Protein AF-A0A1I9W0G3-F1 (afdb_monomer)

Structure (mmCIF, N/CA/C/O backbone):
data_AF-A0A1I9W0G3-F1
#
_entry.id   AF-A0A1I9W0G3-F1
#
loop_
_atom_site.group_PDB
_atom_site.id
_atom_site.type_symbol
_atom_site.label_atom_id
_atom_site.label_alt_id
_atom_site.label_comp_id
_atom_site.label_asym_id
_atom_site.label_entity_id
_atom_site.label_seq_id
_atom_site.pdbx_PDB_ins_code
_atom_site.Cartn_x
_atom_site.Cartn_y
_atom_site.Cartn_z
_atom_site.occupancy
_atom_site.B_iso_or_equiv
_atom_site.auth_seq_id
_atom_site.auth_comp_id
_atom_site.auth_asym_id
_atom_site.auth_atom_id
_atom_site.pdbx_PDB_model_num
ATOM 1 N N . MET A 1 1 ? -8.710 -11.119 5.332 1.00 36.44 1 MET A N 1
ATOM 2 C CA . MET A 1 1 ? -8.762 -11.760 6.666 1.00 36.44 1 MET A CA 1
ATOM 3 C C . MET A 1 1 ? -9.769 -12.912 6.647 1.00 36.44 1 MET A C 1
ATOM 5 O O . MET A 1 1 ? -10.948 -12.613 6.526 1.00 36.44 1 MET A O 1
ATOM 9 N N . PRO A 1 2 ? -9.367 -14.198 6.720 1.00 32.50 2 PRO A N 1
ATOM 10 C CA . PRO A 1 2 ? -10.326 -15.320 6.710 1.00 32.50 2 PRO A CA 1
ATOM 11 C C . PRO A 1 2 ? -10.890 -15.705 8.094 1.00 32.50 2 PRO A C 1
ATOM 13 O O . PRO A 1 2 ? -11.962 -16.292 8.181 1.00 32.50 2 PRO A O 1
ATOM 16 N N . TYR A 1 3 ? -10.164 -15.407 9.177 1.00 43.09 3 TYR A N 1
ATOM 17 C CA . TYR A 1 3 ? -10.289 -16.127 10.457 1.00 43.09 3 TYR A CA 1
ATOM 18 C C . TYR A 1 3 ? -11.429 -15.702 11.403 1.00 43.09 3 TYR A C 1
ATOM 20 O O . TYR A 1 3 ? -11.600 -16.334 12.439 1.00 43.09 3 TYR A O 1
ATOM 28 N N . LEU A 1 4 ? -12.223 -14.683 11.060 1.00 47.91 4 LEU A N 1
ATOM 29 C CA . LEU A 1 4 ? -13.384 -14.237 11.856 1.00 47.91 4 LEU A CA 1
ATOM 30 C C . LEU A 1 4 ? -14.735 -14.573 11.200 1.00 47.91 4 LEU A C 1
ATOM 32 O O . LEU A 1 4 ? -15.781 -14.124 11.660 1.00 47.91 4 LEU A O 1
ATOM 36 N N . ASN A 1 5 ? -14.746 -15.355 10.115 1.00 38.03 5 ASN A N 1
ATOM 37 C CA . ASN A 1 5 ? -15.956 -15.582 9.322 1.00 38.03 5 ASN A CA 1
ATOM 38 C C . ASN A 1 5 ? -16.841 -16.726 9.860 1.00 38.03 5 ASN A C 1
ATOM 40 O O . ASN A 1 5 ? -17.211 -17.643 9.129 1.00 38.03 5 ASN A O 1
ATOM 44 N N . VAL A 1 6 ? -17.173 -16.674 11.153 1.00 42.50 6 VAL A N 1
ATOM 45 C CA . VAL A 1 6 ? -18.216 -17.515 11.757 1.00 42.50 6 VAL A CA 1
ATOM 46 C C . VAL A 1 6 ? -19.566 -16.808 11.591 1.00 42.50 6 VAL A C 1
ATOM 48 O O . VAL A 1 6 ? -19.690 -15.592 11.783 1.00 42.50 6 VAL A O 1
ATOM 51 N N . PHE A 1 7 ? -20.590 -17.562 11.192 1.00 38.00 7 PHE A N 1
ATOM 52 C CA . PHE A 1 7 ? -21.934 -17.033 10.963 1.00 38.00 7 PHE A CA 1
ATOM 53 C C . PHE A 1 7 ? -22.544 -16.464 12.257 1.00 38.00 7 PHE A C 1
ATOM 55 O O . PHE A 1 7 ? -22.392 -17.039 13.332 1.00 38.00 7 PHE A O 1
ATOM 62 N N . GLY A 1 8 ? -23.236 -15.326 12.145 1.00 54.38 8 GLY A N 1
ATOM 63 C CA . GLY A 1 8 ? -23.967 -14.682 13.246 1.00 54.38 8 GLY A CA 1
ATOM 64 C C . GLY A 1 8 ? -23.149 -13.790 14.191 1.00 54.38 8 GLY A C 1
ATOM 65 O O . GLY A 1 8 ? -23.743 -12.952 14.862 1.00 54.38 8 GLY A O 1
ATOM 66 N N . GLN A 1 9 ? -21.815 -13.905 14.223 1.00 71.00 9 GLN A N 1
ATOM 67 C CA . GLN A 1 9 ? -20.994 -13.142 15.174 1.00 71.00 9 GLN A CA 1
ATOM 68 C C . GLN A 1 9 ? -20.940 -11.634 14.860 1.00 71.00 9 GLN A C 1
ATOM 70 O O . GLN A 1 9 ? -20.706 -11.250 13.707 1.00 71.00 9 GLN A O 1
ATOM 75 N N . ARG A 1 10 ? -21.105 -10.811 15.904 1.00 90.50 10 ARG A N 1
ATOM 76 C CA . ARG A 1 10 ? -20.730 -9.390 16.004 1.00 90.50 10 ARG A CA 1
ATOM 77 C C . ARG A 1 10 ? -19.336 -9.285 16.618 1.00 90.50 10 ARG A C 1
ATOM 79 O O . ARG A 1 10 ? -19.105 -9.830 17.697 1.00 90.50 10 ARG A O 1
ATOM 86 N N . VAL A 1 11 ? -18.423 -8.563 15.974 1.00 96.06 11 VAL A N 1
ATOM 87 C CA . VAL A 1 11 ? -17.072 -8.307 16.512 1.00 96.06 11 VAL A CA 1
ATOM 88 C C . VAL A 1 11 ? -16.964 -6.853 16.959 1.00 96.06 11 VAL A C 1
ATOM 90 O O . VAL A 1 11 ? -17.406 -5.958 16.243 1.00 96.06 11 VAL A O 1
ATOM 93 N N . LEU A 1 12 ? -16.399 -6.601 18.137 1.00 98.44 12 LEU A N 1
ATOM 94 C CA . LEU A 1 12 ? -15.990 -5.261 18.563 1.00 98.44 12 LEU A CA 1
ATOM 95 C C . LEU A 1 12 ? -14.485 -5.109 18.336 1.00 98.44 12 LEU A C 1
ATOM 97 O O . LEU A 1 12 ? -13.707 -5.908 18.850 1.00 98.44 12 LEU A O 1
ATOM 101 N N . TYR A 1 13 ? -14.083 -4.080 17.601 1.00 98.75 13 TYR A N 1
ATOM 102 C CA . TYR A 1 13 ? -12.699 -3.643 17.485 1.00 98.75 13 TYR A CA 1
ATOM 103 C C . TYR A 1 13 ? -12.495 -2.393 18.346 1.00 98.75 13 TYR A C 1
ATOM 105 O O . TYR A 1 13 ? -13.199 -1.398 18.165 1.00 98.75 13 TYR A O 1
ATOM 113 N N . VAL A 1 14 ? -11.551 -2.455 19.285 1.00 98.88 14 VAL A N 1
ATOM 114 C CA . VAL A 1 14 ? -11.143 -1.326 20.130 1.00 98.88 14 VAL A CA 1
ATOM 115 C C . VAL A 1 14 ? -9.691 -0.983 19.831 1.00 98.88 14 VAL A C 1
ATOM 117 O O . VAL A 1 14 ? -8.843 -1.874 19.790 1.00 98.88 14 VAL A O 1
ATOM 120 N N . ASP A 1 15 ? -9.421 0.304 19.651 1.00 98.88 15 ASP A N 1
ATOM 121 C CA . ASP A 1 15 ? -8.115 0.845 19.295 1.00 98.88 15 ASP A CA 1
ATOM 122 C C . ASP A 1 15 ? -7.679 1.916 20.307 1.00 98.88 15 ASP A C 1
ATOM 124 O O . ASP A 1 15 ? -8.444 2.849 20.588 1.00 98.88 15 ASP A O 1
ATOM 128 N N . ILE A 1 16 ? -6.479 1.751 20.870 1.00 98.81 16 ILE A N 1
ATOM 129 C CA . ILE A 1 16 ? -5.844 2.682 21.824 1.00 98.81 16 ILE A CA 1
ATOM 130 C C . ILE A 1 16 ? -4.426 3.104 21.389 1.00 98.81 16 ILE A C 1
ATOM 132 O O . ILE A 1 16 ? -3.654 3.619 22.199 1.00 98.81 16 ILE A O 1
ATOM 136 N N . ASP A 1 17 ? -4.099 2.905 20.109 1.00 98.62 17 ASP A N 1
ATOM 137 C CA . ASP A 1 17 ? -3.005 3.593 19.416 1.00 98.62 17 ASP A CA 1
ATOM 138 C C . ASP A 1 17 ? -3.195 5.118 19.477 1.00 98.62 17 ASP A C 1
ATOM 140 O O . ASP A 1 17 ? -4.324 5.613 19.546 1.00 98.62 17 ASP A O 1
ATOM 144 N N . VAL A 1 18 ? -2.112 5.899 19.426 1.00 98.25 18 VAL A N 1
ATOM 145 C CA . VAL A 1 18 ? -2.250 7.368 19.388 1.00 98.25 18 VAL A CA 1
ATOM 146 C C . VAL A 1 18 ? -2.840 7.858 18.055 1.00 98.25 18 VAL A C 1
ATOM 148 O O . VAL A 1 18 ? -3.374 8.969 17.992 1.00 98.25 18 VAL A O 1
ATOM 151 N N . HIS A 1 19 ? -2.778 7.044 16.998 1.00 97.62 19 HIS A N 1
ATOM 152 C CA . HIS A 1 19 ? -3.333 7.327 15.675 1.00 97.62 19 HIS A CA 1
ATOM 153 C C . HIS A 1 19 ? -4.741 6.731 15.504 1.00 97.62 19 HIS A C 1
ATOM 155 O O . HIS A 1 19 ? -5.081 5.697 16.073 1.00 97.62 19 HIS A O 1
ATOM 161 N N . HIS A 1 20 ? -5.578 7.347 14.662 1.00 98.38 20 HIS A N 1
ATOM 162 C CA . HIS A 1 20 ? -6.860 6.739 14.291 1.00 98.38 20 HIS A CA 1
ATOM 163 C C . HIS A 1 20 ? -6.638 5.439 13.495 1.00 98.38 20 HIS A C 1
ATOM 165 O O . HIS A 1 20 ? -5.883 5.432 12.520 1.00 98.38 20 HIS A O 1
ATOM 171 N N . GLY A 1 21 ? -7.347 4.367 13.871 1.00 93.06 21 GLY A N 1
ATOM 172 C CA . GLY A 1 21 ? -7.329 3.041 13.230 1.00 93.06 21 GLY A CA 1
ATOM 173 C C . GLY A 1 21 ? -7.991 2.987 11.843 1.00 93.06 21 GLY A C 1
ATOM 174 O O . GLY A 1 21 ? -8.838 2.127 11.580 1.00 93.06 21 GLY A O 1
ATOM 175 N N . ASP A 1 22 ? -7.616 3.907 10.950 1.00 86.62 22 ASP A N 1
ATOM 176 C CA . ASP A 1 22 ? -8.342 4.242 9.722 1.00 86.62 22 ASP A CA 1
ATOM 177 C C . ASP A 1 22 ? -8.600 3.048 8.796 1.00 86.62 22 ASP A C 1
ATOM 179 O O . ASP A 1 22 ? -9.713 2.884 8.307 1.00 86.62 22 ASP A O 1
ATOM 183 N N . GLY A 1 23 ? -7.611 2.177 8.599 1.00 80.94 23 GLY A N 1
ATOM 184 C CA . GLY A 1 23 ? -7.733 0.998 7.742 1.00 80.94 23 GLY A CA 1
ATOM 185 C C . GLY A 1 23 ? -8.641 -0.106 8.295 1.00 80.94 23 GLY A C 1
ATOM 186 O O . GLY A 1 23 ? -9.073 -0.965 7.527 1.00 80.94 23 GLY A O 1
ATOM 187 N N . VAL A 1 24 ? -8.944 -0.108 9.599 1.00 85.88 24 VAL A N 1
ATOM 188 C CA . VAL A 1 24 ? -9.921 -1.038 10.195 1.00 85.88 24 VAL A CA 1
ATOM 189 C C . VAL A 1 24 ? -11.317 -0.424 10.174 1.00 85.88 24 VAL A C 1
ATOM 191 O O . VAL A 1 24 ? -12.274 -1.115 9.830 1.00 85.88 24 VAL A O 1
ATOM 194 N N . GLU A 1 25 ? -11.430 0.878 10.444 1.00 94.50 25 GLU A N 1
ATOM 195 C CA . GLU A 1 25 ? -12.681 1.614 10.259 1.00 94.50 25 GLU A CA 1
ATOM 196 C C . GLU A 1 25 ? -13.155 1.579 8.798 1.00 94.50 25 GLU A C 1
ATOM 198 O O . GLU A 1 25 ? -14.291 1.189 8.543 1.00 94.50 25 GLU A O 1
ATOM 203 N N . GLU A 1 26 ? -12.292 1.883 7.825 1.00 85.56 26 GLU A N 1
ATOM 204 C CA . GLU A 1 26 ? -12.617 1.844 6.392 1.00 85.56 26 GLU A CA 1
ATOM 205 C C . GLU A 1 26 ? -13.080 0.447 5.946 1.00 85.56 26 GLU A C 1
ATOM 207 O O . GLU A 1 26 ? -14.095 0.316 5.256 1.00 85.56 26 GLU A O 1
ATOM 212 N N . ALA A 1 27 ? -12.392 -0.610 6.397 1.00 80.31 27 ALA A N 1
ATOM 213 C CA . ALA A 1 27 ? -12.709 -1.995 6.047 1.00 80.31 27 ALA A CA 1
ATOM 214 C C . ALA A 1 27 ? -14.098 -2.459 6.527 1.00 80.31 27 ALA A C 1
ATOM 216 O O . ALA A 1 27 ? -14.657 -3.396 5.950 1.00 80.31 27 ALA A O 1
ATOM 217 N N . PHE A 1 28 ? -14.660 -1.813 7.555 1.00 91.81 28 PHE A N 1
ATOM 218 C CA . PHE A 1 28 ? -15.964 -2.156 8.129 1.00 91.81 28 PHE A CA 1
ATOM 219 C C . PHE A 1 28 ? -16.997 -1.017 8.084 1.00 91.81 28 PHE A C 1
ATOM 221 O O . PHE A 1 28 ? -18.138 -1.218 8.493 1.00 91.81 28 PHE A O 1
ATOM 228 N N . TYR A 1 29 ? -16.664 0.133 7.485 1.00 88.88 29 TYR A N 1
ATOM 229 C CA . TYR A 1 29 ? -17.436 1.388 7.524 1.00 88.88 29 TYR A CA 1
ATOM 230 C C . TYR A 1 29 ? -18.900 1.283 7.066 1.00 88.88 29 TYR A C 1
ATOM 232 O O . TYR A 1 29 ? -19.707 2.178 7.328 1.00 88.88 29 TYR A O 1
ATOM 240 N N . THR A 1 30 ? -19.247 0.219 6.336 1.00 89.75 30 THR A N 1
ATOM 241 C CA . THR A 1 30 ? -20.580 -0.009 5.763 1.00 89.75 30 THR A CA 1
ATOM 242 C C . THR A 1 30 ? -21.365 -1.175 6.370 1.00 89.75 30 THR A C 1
ATOM 244 O O . THR A 1 30 ? -22.522 -1.357 5.986 1.00 89.75 30 THR A O 1
ATOM 247 N N . THR A 1 31 ? -20.816 -1.912 7.347 1.00 89.06 31 THR A N 1
ATOM 248 C CA . THR A 1 31 ? -21.473 -3.060 8.006 1.00 89.06 31 THR A CA 1
ATOM 249 C C . THR A 1 31 ? -21.742 -2.820 9.494 1.00 89.06 31 THR A C 1
ATOM 251 O O . THR A 1 31 ? -20.992 -2.133 10.172 1.00 89.06 31 THR A O 1
ATOM 254 N N . ASP A 1 32 ? -22.820 -3.413 10.001 1.00 92.06 32 ASP A N 1
ATOM 255 C CA . ASP A 1 32 ? -23.189 -3.494 11.419 1.00 92.06 32 ASP A CA 1
ATOM 256 C C . ASP A 1 32 ? -22.572 -4.710 12.142 1.00 92.06 32 ASP A C 1
ATOM 258 O O . ASP A 1 32 ? -22.686 -4.832 13.360 1.00 92.06 32 ASP A O 1
ATOM 262 N N . ARG A 1 33 ? -21.916 -5.630 11.416 1.00 92.44 33 ARG A N 1
ATOM 263 C CA . ARG A 1 33 ? -21.307 -6.852 11.980 1.00 92.44 33 ARG A CA 1
ATOM 264 C C . ARG A 1 33 ? -19.969 -6.630 12.681 1.00 92.44 33 ARG A C 1
ATOM 266 O O . ARG A 1 33 ? -19.500 -7.530 13.386 1.00 92.44 33 ARG A O 1
ATOM 273 N N . VAL A 1 34 ? -19.338 -5.480 12.463 1.00 95.81 34 VAL A N 1
ATOM 274 C CA . VAL A 1 34 ? -18.138 -5.059 13.184 1.00 95.81 34 VAL A CA 1
ATOM 275 C C . VAL A 1 34 ? -18.339 -3.624 13.644 1.00 95.81 34 VAL A C 1
ATOM 277 O O . VAL A 1 34 ? -18.700 -2.773 12.838 1.00 95.81 34 VAL A O 1
ATOM 280 N N . MET A 1 35 ? -18.100 -3.365 14.927 1.00 98.06 35 MET A N 1
ATOM 281 C CA . MET A 1 35 ? -18.109 -2.018 15.488 1.00 98.06 35 MET A CA 1
ATOM 282 C C . MET A 1 35 ? -16.670 -1.576 15.737 1.00 98.06 35 MET A C 1
ATOM 284 O O . MET A 1 35 ? -15.929 -2.314 16.388 1.00 98.06 35 MET A O 1
ATOM 288 N N . THR A 1 36 ? -16.279 -0.402 15.245 1.00 98.69 36 THR A N 1
ATOM 289 C CA . THR A 1 36 ? -14.963 0.198 15.510 1.00 98.69 36 THR A CA 1
ATOM 290 C C . THR A 1 36 ? -15.071 1.279 16.578 1.00 98.69 36 THR A C 1
ATOM 292 O O . THR A 1 36 ? -15.982 2.106 16.558 1.00 98.69 36 THR A O 1
ATOM 295 N N . VAL A 1 37 ? -14.143 1.261 17.535 1.00 98.88 37 VAL A N 1
ATOM 296 C CA . VAL A 1 37 ? -14.034 2.256 18.606 1.00 98.88 37 VAL A CA 1
ATOM 297 C C . VAL A 1 37 ? -12.570 2.663 18.743 1.00 98.88 37 VAL A C 1
ATOM 299 O O . VAL A 1 37 ? -11.756 1.829 19.127 1.00 98.88 37 VAL A O 1
ATOM 302 N N . SER A 1 38 ? -12.221 3.916 18.443 1.00 98.88 38 SER A N 1
ATOM 303 C CA . SER A 1 38 ? -10.821 4.374 18.419 1.00 98.88 38 SER A CA 1
ATOM 304 C C . SER A 1 38 ? -10.610 5.634 19.263 1.00 98.88 38 SER A C 1
ATOM 306 O O . SER A 1 38 ? -11.328 6.622 19.098 1.00 98.88 38 SER A O 1
ATOM 308 N N . PHE A 1 39 ? -9.617 5.588 20.158 1.00 98.81 39 PHE A N 1
ATOM 309 C CA . PHE A 1 39 ? -9.243 6.664 21.082 1.00 98.81 39 PHE A CA 1
ATOM 310 C C . PHE A 1 39 ? -7.890 7.271 20.695 1.00 98.81 39 PHE A C 1
ATOM 312 O O . PHE A 1 39 ? -6.853 6.809 21.158 1.00 98.81 39 PHE A O 1
ATOM 319 N N . HIS A 1 40 ? -7.900 8.319 19.875 1.00 98.75 40 HIS A N 1
ATOM 320 C CA . HIS A 1 40 ? -6.711 8.795 19.161 1.00 98.75 40 HIS A CA 1
ATOM 321 C C . HIS A 1 40 ? -6.548 10.316 19.230 1.00 98.75 40 HIS A C 1
ATOM 323 O O . HIS A 1 40 ? -7.498 11.061 19.488 1.00 98.75 40 HIS A O 1
ATOM 329 N N . LYS A 1 41 ? -5.342 10.809 18.937 1.00 98.19 41 LYS A N 1
ATOM 330 C CA . LYS A 1 41 ? -5.110 12.235 18.700 1.00 98.19 41 LYS A CA 1
ATOM 331 C C . LYS A 1 41 ? -5.746 12.664 17.377 1.00 98.19 41 LYS A C 1
ATOM 333 O O . LYS A 1 41 ? -5.614 11.984 16.363 1.00 98.19 41 LYS A O 1
ATOM 338 N N . TYR A 1 42 ? -6.384 13.831 17.374 1.00 94.69 42 TYR A N 1
ATOM 339 C CA . TYR A 1 42 ? -7.013 14.414 16.188 1.00 94.69 42 TYR A CA 1
ATOM 340 C C . TYR A 1 42 ? -6.553 15.865 15.945 1.00 94.69 42 TYR A C 1
ATOM 342 O O . TYR A 1 42 ? -5.964 16.506 16.817 1.00 94.69 42 TYR A O 1
ATOM 350 N N . GLY A 1 43 ? -6.811 16.386 14.742 1.00 91.31 43 GLY A N 1
ATOM 351 C CA . GLY A 1 43 ? -6.368 17.705 14.279 1.00 91.31 43 GLY A CA 1
ATOM 352 C C . GLY A 1 43 ? -5.253 17.577 13.243 1.00 91.31 43 GLY A C 1
ATOM 353 O O . GLY A 1 43 ? -5.340 16.726 12.360 1.00 91.31 43 GLY A O 1
ATOM 354 N N . ASP A 1 44 ? -4.202 18.390 13.366 1.00 88.94 44 ASP A N 1
ATOM 355 C CA . ASP A 1 44 ? -2.994 18.304 12.532 1.00 88.94 44 ASP A CA 1
ATOM 356 C C . ASP A 1 44 ? -2.135 17.088 12.944 1.00 88.94 44 ASP A C 1
ATOM 358 O O . ASP A 1 44 ? -1.071 17.216 13.551 1.00 88.94 44 ASP A O 1
ATOM 362 N N . PHE A 1 45 ? -2.643 15.882 12.679 1.00 87.19 45 PHE A N 1
ATOM 363 C CA . PHE A 1 45 ? -2.019 14.611 13.045 1.00 87.19 45 PHE A CA 1
ATOM 364 C C . PHE A 1 45 ? -2.364 13.500 12.044 1.00 87.19 45 PHE A C 1
ATOM 366 O O . PHE A 1 45 ? -3.405 13.536 11.388 1.00 87.19 45 PHE A O 1
ATOM 373 N N . PHE A 1 46 ? -1.493 12.499 11.916 1.00 75.69 46 PHE A N 1
ATOM 374 C CA . PHE A 1 46 ? -1.744 11.338 11.059 1.00 75.69 46 PHE A CA 1
ATOM 375 C C . PHE A 1 46 ? -2.817 10.425 11.693 1.00 75.69 46 PHE A C 1
ATOM 377 O O . PHE A 1 46 ? -2.799 10.254 12.910 1.00 75.69 46 PHE A O 1
ATOM 384 N N . PRO A 1 47 ? -3.740 9.810 10.925 1.00 92.12 47 PRO A N 1
ATOM 385 C CA . PRO A 1 47 ? -3.913 9.852 9.467 1.00 92.12 47 PRO A CA 1
ATOM 386 C C . PRO A 1 47 ? -4.809 10.992 8.940 1.00 92.12 47 PRO A C 1
ATOM 388 O O . PRO A 1 47 ? -5.041 11.061 7.734 1.00 92.12 47 PRO A O 1
ATOM 391 N N . GLY A 1 48 ? -5.324 11.876 9.802 1.00 85.06 48 GLY A N 1
ATOM 392 C CA . GLY A 1 48 ? -6.225 12.977 9.418 1.00 85.06 48 GLY A CA 1
ATOM 393 C C . GLY A 1 48 ? -7.702 12.583 9.243 1.00 85.06 48 GLY A C 1
ATOM 394 O O . GLY A 1 48 ? -8.497 13.381 8.751 1.00 85.06 48 GLY A O 1
ATOM 395 N N . THR A 1 49 ? -8.073 11.366 9.643 1.00 89.44 49 THR A N 1
ATOM 396 C CA . THR A 1 49 ? -9.456 10.860 9.746 1.00 89.44 49 THR A CA 1
ATOM 397 C C . THR A 1 49 ? -9.792 10.557 11.213 1.00 89.44 49 THR A C 1
ATOM 399 O O . THR A 1 49 ? -8.907 10.641 12.063 1.00 89.44 49 THR A O 1
ATOM 402 N N . GLY A 1 50 ? -11.052 10.233 11.530 1.00 95.56 50 GLY A N 1
ATOM 403 C CA . GLY A 1 50 ? -11.477 9.941 12.910 1.00 95.56 50 GLY A CA 1
ATOM 404 C C . GLY A 1 50 ? -12.154 11.130 13.602 1.00 95.56 50 GLY A C 1
ATOM 405 O O . GLY A 1 50 ? -12.146 11.262 14.824 1.00 95.56 50 GLY A O 1
ATOM 406 N N . HIS A 1 51 ? -12.772 12.039 12.845 1.00 97.81 51 HIS A N 1
ATOM 407 C CA . HIS A 1 51 ? -13.567 13.107 13.445 1.00 97.81 51 HIS A CA 1
ATOM 408 C C . HIS A 1 51 ? -14.733 12.490 14.246 1.00 97.81 51 HIS A C 1
ATOM 410 O O . HIS A 1 51 ? -15.324 11.505 13.818 1.00 97.81 51 HIS A O 1
ATOM 416 N N . ILE A 1 52 ? -15.215 13.148 15.312 1.00 97.50 52 ILE A N 1
ATOM 417 C CA . ILE A 1 52 ? -16.450 12.801 16.077 1.00 97.50 52 ILE A CA 1
ATOM 418 C C . ILE A 1 52 ? -17.774 12.862 15.253 1.00 97.50 52 ILE A C 1
ATOM 420 O O . ILE A 1 52 ? -18.871 13.038 15.775 1.00 97.50 52 ILE A O 1
ATOM 424 N N . LYS A 1 53 ? -17.671 12.829 13.922 1.00 96.19 53 LYS A N 1
ATOM 425 C CA . LYS A 1 53 ? -18.754 12.777 12.928 1.00 96.19 53 LYS A CA 1
ATOM 426 C C . LYS A 1 53 ? -18.535 11.643 11.920 1.00 96.19 53 LYS A C 1
ATOM 428 O O . LYS A 1 53 ? -19.505 11.238 11.275 1.00 96.19 53 LYS A O 1
ATOM 433 N N . ASP A 1 54 ? -17.320 11.109 11.827 1.00 92.69 54 ASP A N 1
ATOM 434 C CA . ASP A 1 54 ? -16.981 9.904 11.080 1.00 92.69 54 ASP A CA 1
ATOM 435 C C . ASP A 1 54 ? -17.551 8.731 11.882 1.00 92.69 54 ASP A C 1
ATOM 437 O O . ASP A 1 54 ? -17.161 8.458 13.015 1.00 92.69 54 ASP A O 1
ATOM 441 N N . THR A 1 55 ? -18.650 8.195 11.358 1.00 96.25 55 THR A N 1
ATOM 442 C CA . THR A 1 55 ? -19.641 7.406 12.110 1.00 96.25 55 THR A CA 1
ATOM 443 C C . THR A 1 55 ? -20.306 6.378 11.190 1.00 96.25 55 THR A C 1
ATOM 445 O O . THR A 1 55 ? -21.523 6.160 11.235 1.00 96.25 55 THR A O 1
ATOM 448 N N . GLY A 1 56 ? -19.531 5.831 10.253 1.00 92.25 56 GLY A N 1
ATOM 449 C CA . GLY A 1 56 ? -19.972 4.847 9.270 1.00 92.25 56 GLY A CA 1
ATOM 450 C C . GLY A 1 56 ? -20.941 5.390 8.217 1.00 92.25 56 GLY A C 1
ATOM 451 O O . GLY A 1 56 ? -21.346 6.561 8.222 1.00 92.25 56 GLY A O 1
ATOM 452 N N . ALA A 1 57 ? -21.350 4.506 7.315 1.00 85.06 57 ALA A N 1
ATOM 453 C CA . ALA A 1 57 ? -22.331 4.732 6.260 1.00 85.06 57 ALA A CA 1
ATOM 454 C C . ALA A 1 57 ? -23.161 3.457 6.013 1.00 85.06 57 ALA A C 1
ATOM 456 O O . ALA A 1 57 ? -22.822 2.384 6.499 1.00 85.06 57 ALA A O 1
ATOM 457 N N . GLY A 1 58 ? -24.255 3.545 5.250 1.00 93.12 58 GLY A N 1
ATOM 458 C CA . GLY A 1 58 ? -25.082 2.368 4.941 1.00 93.12 58 GLY A CA 1
ATOM 459 C C . GLY A 1 58 ? -25.609 1.671 6.204 1.00 93.12 58 GLY A C 1
ATOM 460 O O . GLY A 1 58 ? -26.194 2.331 7.060 1.00 93.12 58 GLY A O 1
ATOM 461 N N . GLN A 1 59 ? -25.395 0.355 6.318 1.00 88.88 59 GLN A N 1
ATOM 462 C CA . GLN A 1 59 ? -25.771 -0.422 7.509 1.00 88.88 59 GLN A CA 1
ATOM 463 C C . GLN A 1 59 ? -24.840 -0.145 8.699 1.00 88.88 59 GLN A C 1
ATOM 465 O O . GLN A 1 59 ? -25.314 -0.047 9.823 1.00 88.88 59 GLN A O 1
ATOM 470 N N . GLY A 1 60 ? -23.553 0.117 8.451 1.00 92.06 60 GLY A N 1
ATOM 471 C CA . GLY A 1 60 ? -22.568 0.519 9.466 1.00 92.06 60 GLY A CA 1
ATOM 472 C C . GLY A 1 60 ? -22.781 1.914 10.069 1.00 92.06 60 GLY A C 1
ATOM 473 O O . GLY A 1 60 ? -21.925 2.418 10.797 1.00 92.06 60 GLY A O 1
ATOM 474 N N . LYS A 1 61 ? -23.916 2.579 9.813 1.00 94.50 61 LYS A N 1
ATOM 475 C CA . LYS A 1 61 ? -24.193 3.905 10.372 1.00 94.50 61 LYS A CA 1
ATOM 476 C C . LYS A 1 61 ? -24.341 3.845 11.898 1.00 94.50 61 LYS A C 1
ATOM 478 O O . LYS A 1 61 ? -25.223 3.175 12.423 1.00 94.50 61 LYS A O 1
ATOM 483 N N . ASN A 1 62 ? -23.520 4.641 12.583 1.00 94.62 62 ASN A N 1
ATOM 484 C CA . ASN A 1 62 ? -23.290 4.675 14.034 1.00 94.62 62 ASN A CA 1
ATOM 485 C C . ASN A 1 62 ? -22.459 3.501 14.607 1.00 94.62 62 ASN A C 1
ATOM 487 O O . ASN A 1 62 ? -22.211 3.508 15.812 1.00 94.62 62 ASN A O 1
ATOM 491 N N . TYR A 1 63 ? -21.978 2.562 13.776 1.00 96.56 63 TYR A N 1
ATOM 492 C CA . TYR A 1 63 ? -21.092 1.447 14.176 1.00 96.56 63 TYR A CA 1
ATOM 493 C C . TYR A 1 63 ? -19.590 1.789 14.089 1.00 96.56 63 TYR A C 1
ATOM 495 O O . TYR A 1 63 ? -18.749 0.976 14.453 1.00 96.56 63 TYR A O 1
ATOM 503 N N . ALA A 1 64 ? -19.250 3.010 13.682 1.00 98.00 64 ALA A N 1
ATOM 504 C CA . ALA A 1 64 ? -17.944 3.618 13.930 1.00 98.00 64 ALA A CA 1
ATOM 505 C C . ALA A 1 64 ? -18.086 4.677 15.031 1.00 98.00 64 ALA A C 1
ATOM 507 O O . ALA A 1 64 ? -18.981 5.528 14.956 1.00 98.00 64 ALA A O 1
ATOM 508 N N . LEU A 1 65 ? -17.244 4.608 16.063 1.00 98.62 65 LEU A N 1
ATOM 509 C CA . LEU A 1 65 ? -17.278 5.472 17.242 1.00 98.62 65 LEU A CA 1
ATOM 510 C C . LEU A 1 65 ? -15.889 6.073 17.488 1.00 98.62 65 LEU A C 1
ATOM 512 O O . LEU A 1 65 ? -15.027 5.448 18.103 1.00 98.62 65 LEU A O 1
ATOM 516 N N . ASN A 1 66 ? -15.693 7.304 17.024 1.00 98.75 66 ASN A N 1
ATOM 517 C CA . ASN A 1 66 ? -14.407 7.986 17.096 1.00 98.75 66 ASN A CA 1
ATOM 518 C C . ASN A 1 66 ? -14.320 8.955 18.274 1.00 98.75 66 ASN A C 1
ATOM 520 O O . ASN A 1 66 ? -15.191 9.809 18.460 1.00 98.75 66 ASN A O 1
ATOM 524 N N . ILE A 1 67 ? -13.245 8.827 19.054 1.00 98.69 67 ILE A N 1
ATOM 525 C CA . ILE A 1 67 ? -12.947 9.652 20.222 1.00 98.69 67 ILE A CA 1
ATOM 526 C C . ILE A 1 67 ? -11.699 10.499 19.913 1.00 98.69 67 ILE A C 1
ATOM 528 O O . ILE A 1 67 ? -10.591 10.089 20.258 1.00 98.69 67 ILE A O 1
ATOM 532 N N . PRO A 1 68 ? -11.862 11.666 19.255 1.00 98.12 68 PRO A N 1
ATOM 533 C CA . PRO A 1 68 ? -10.757 12.568 18.951 1.00 98.12 68 PRO A CA 1
ATOM 534 C C . PRO A 1 68 ? -10.293 13.331 20.197 1.00 98.12 68 PRO A C 1
ATOM 536 O O . PRO A 1 68 ? -11.100 13.976 20.872 1.00 98.12 68 PRO A O 1
ATOM 539 N N . LEU A 1 69 ? -8.988 13.290 20.466 1.00 98.44 69 LEU A N 1
ATOM 540 C CA . LEU A 1 69 ? -8.340 13.859 21.650 1.00 98.44 69 LEU A CA 1
ATOM 541 C C . LEU A 1 69 ? -7.208 14.837 21.288 1.00 98.44 69 LEU A C 1
ATOM 543 O O . LEU A 1 69 ? -6.689 14.842 20.168 1.00 98.44 69 LEU A O 1
ATOM 547 N N . ASN A 1 70 ? -6.808 15.641 22.272 1.00 98.19 70 ASN A N 1
ATOM 548 C CA . ASN A 1 70 ? -5.664 16.552 22.230 1.00 98.19 70 ASN A CA 1
ATOM 549 C C . ASN A 1 70 ? -4.438 15.960 22.959 1.00 98.19 70 ASN A C 1
ATOM 551 O O . ASN A 1 70 ? -4.516 14.920 23.615 1.00 98.19 70 ASN A O 1
ATOM 555 N N . ASP A 1 71 ? -3.314 16.667 22.882 1.00 97.44 71 ASP A N 1
ATOM 556 C CA . ASP A 1 71 ? -2.025 16.295 23.476 1.00 97.44 71 ASP A CA 1
ATOM 557 C C . ASP A 1 71 ? -2.068 16.232 25.017 1.00 97.44 71 ASP A C 1
ATOM 559 O O . ASP A 1 71 ? -2.920 16.839 25.673 1.00 97.44 71 ASP A O 1
ATOM 563 N N . GLY A 1 72 ? -1.117 15.499 25.599 1.00 97.38 72 GLY A N 1
ATOM 564 C CA . GLY A 1 72 ? -0.906 15.413 27.046 1.00 97.38 72 GLY A CA 1
ATOM 565 C C . GLY A 1 72 ? -1.927 14.564 27.812 1.00 97.38 72 GLY A C 1
ATOM 566 O O . GLY A 1 72 ? -1.925 14.593 29.039 1.00 97.38 72 GLY A O 1
ATOM 567 N N . MET A 1 73 ? -2.782 13.809 27.113 1.00 97.94 73 MET A N 1
ATOM 568 C CA . MET A 1 73 ? -3.807 12.941 27.706 1.00 97.94 73 MET A CA 1
ATOM 569 C C . MET A 1 73 ? -3.244 11.997 28.785 1.00 97.94 73 MET A C 1
ATOM 571 O O . MET A 1 73 ? -2.328 11.223 28.511 1.00 97.94 73 MET A O 1
ATOM 575 N N . ASP A 1 74 ? -3.819 12.047 29.990 1.00 97.31 74 ASP A N 1
ATOM 576 C CA . ASP A 1 74 ? -3.389 11.289 31.175 1.00 97.31 74 ASP A CA 1
ATOM 577 C C . ASP A 1 74 ? -4.294 10.089 31.531 1.00 97.31 74 ASP A C 1
ATOM 579 O O . ASP A 1 74 ? -5.417 9.945 31.043 1.00 97.31 74 ASP A O 1
ATOM 583 N N . ASP A 1 75 ? -3.796 9.239 32.434 1.00 97.62 75 ASP A N 1
ATOM 584 C CA . ASP A 1 75 ? -4.452 8.026 32.940 1.00 97.62 75 ASP A CA 1
ATOM 585 C C . ASP A 1 75 ? -5.859 8.234 33.521 1.00 97.62 75 ASP A C 1
ATOM 587 O O . ASP A 1 75 ? -6.691 7.329 33.440 1.00 97.62 75 ASP A O 1
ATOM 591 N N . GLU A 1 76 ? -6.125 9.356 34.191 1.00 96.56 76 GLU A N 1
ATOM 592 C CA . GLU A 1 76 ? -7.398 9.598 34.878 1.00 96.56 76 GLU A CA 1
ATOM 593 C C . GLU A 1 76 ? -8.457 10.063 33.881 1.00 96.56 76 GLU A C 1
ATOM 595 O O . GLU A 1 76 ? -9.571 9.528 33.843 1.00 96.56 76 GLU A O 1
ATOM 600 N N . ASN A 1 77 ? -8.069 10.996 33.016 1.00 96.88 77 ASN A N 1
ATOM 601 C CA . ASN A 1 77 ? -8.884 11.534 31.941 1.00 96.88 77 ASN A CA 1
ATOM 602 C C . ASN A 1 77 ? -9.202 10.470 30.875 1.00 96.88 77 ASN A C 1
ATOM 604 O O . ASN A 1 77 ? -10.372 10.297 30.518 1.00 96.88 77 ASN A O 1
ATOM 608 N N . PHE A 1 78 ? -8.216 9.679 30.437 1.00 98.31 78 PHE A N 1
ATOM 609 C CA . PHE A 1 78 ? -8.434 8.594 29.473 1.00 98.31 78 PHE A CA 1
ATOM 610 C C . PHE A 1 78 ? -9.369 7.521 30.042 1.00 98.31 78 PHE A C 1
ATOM 612 O O . PHE A 1 78 ? -10.357 7.151 29.406 1.00 98.31 78 PHE A O 1
ATOM 619 N N . ARG A 1 79 ? -9.147 7.093 31.295 1.00 98.00 79 ARG A N 1
ATOM 620 C CA . ARG A 1 79 ? -10.039 6.169 32.020 1.00 98.00 79 ARG A CA 1
ATOM 621 C C . ARG A 1 79 ? -11.467 6.714 32.146 1.00 98.00 79 ARG A C 1
ATOM 623 O O . ARG A 1 79 ? -12.422 5.939 32.042 1.00 98.00 79 ARG A O 1
ATOM 630 N N . GLY A 1 80 ? -11.606 8.027 32.343 1.00 97.06 80 GLY A N 1
ATOM 631 C CA . GLY A 1 80 ? -12.877 8.750 32.432 1.00 97.06 80 GLY A CA 1
ATOM 632 C C . GLY A 1 80 ? -13.711 8.749 31.145 1.00 97.06 80 GLY A C 1
ATOM 633 O O . GLY A 1 80 ? -14.939 8.828 31.228 1.00 97.06 80 GLY A O 1
ATOM 634 N N . LEU A 1 81 ? -13.083 8.594 29.972 1.00 97.19 81 LEU A N 1
ATOM 635 C CA . LEU A 1 81 ? -13.773 8.333 28.701 1.00 97.19 81 LEU A CA 1
ATOM 636 C C . LEU A 1 81 ? -13.916 6.840 28.412 1.00 97.19 81 LEU A C 1
ATOM 638 O O . LEU A 1 81 ? -15.022 6.378 28.123 1.00 97.19 81 LEU A O 1
ATOM 642 N N . PHE A 1 82 ? -12.815 6.090 28.497 1.00 98.69 82 PHE A N 1
ATOM 643 C CA . PHE A 1 82 ? -12.745 4.700 28.056 1.00 98.69 82 PHE A CA 1
ATOM 644 C C . PHE A 1 82 ? -13.791 3.834 28.754 1.00 98.69 82 PHE A C 1
ATOM 646 O O . PHE A 1 82 ? -14.587 3.171 28.092 1.00 98.69 82 PHE A O 1
ATOM 653 N N . ARG A 1 83 ? -13.851 3.877 30.093 1.00 98.25 83 ARG A N 1
ATOM 654 C CA . ARG A 1 83 ? -14.739 2.990 30.856 1.00 98.25 83 ARG A CA 1
ATOM 655 C C . ARG A 1 83 ? -16.230 3.267 30.590 1.00 98.25 83 ARG A C 1
ATOM 657 O O . ARG A 1 83 ? -16.914 2.309 30.238 1.00 98.25 83 ARG A O 1
ATOM 664 N N . PRO A 1 84 ? -16.759 4.509 30.666 1.00 97.75 84 PRO A N 1
ATOM 665 C CA . PRO A 1 84 ? -18.171 4.766 30.356 1.00 97.75 84 PRO A CA 1
ATOM 666 C C . PRO A 1 84 ? -18.559 4.484 28.899 1.00 97.75 84 PRO A C 1
ATOM 668 O O . PRO A 1 84 ? -19.649 3.965 28.653 1.00 97.75 84 PRO A O 1
ATOM 671 N N . LEU A 1 85 ? -17.688 4.802 27.932 1.00 98.50 85 LEU A N 1
ATOM 672 C CA . LEU A 1 85 ? -17.982 4.587 26.513 1.00 98.50 85 LEU A CA 1
ATOM 673 C C . LEU A 1 85 ? -17.955 3.100 26.154 1.00 98.50 85 LEU A C 1
ATOM 675 O O . LEU A 1 85 ? -18.932 2.599 25.601 1.00 98.50 85 LEU A O 1
ATOM 679 N N . ILE A 1 86 ? -16.908 2.367 26.547 1.00 98.62 86 ILE A N 1
ATOM 680 C CA . ILE A 1 86 ? -16.830 0.916 26.329 1.00 98.62 86 ILE A CA 1
ATOM 681 C C . ILE A 1 86 ? -17.931 0.182 27.101 1.00 98.62 86 ILE A C 1
ATOM 683 O O . ILE A 1 86 ? -18.531 -0.738 26.553 1.00 98.62 86 ILE A O 1
ATOM 687 N N . GLN A 1 87 ? -18.293 0.620 28.313 1.00 98.12 87 GLN A N 1
ATOM 688 C CA . GLN A 1 87 ? -19.447 0.060 29.021 1.00 98.12 87 GLN A CA 1
ATOM 689 C C . GLN A 1 87 ? -20.734 0.196 28.202 1.00 98.12 87 GLN A C 1
ATOM 691 O O . GLN A 1 87 ? -21.474 -0.781 28.079 1.00 98.12 87 GLN A O 1
ATOM 696 N N . LYS A 1 88 ? -20.994 1.374 27.617 1.00 97.56 88 LYS A N 1
ATOM 697 C CA . LYS A 1 88 ? -22.201 1.583 26.812 1.00 97.56 88 LYS A CA 1
ATOM 698 C C . LYS A 1 88 ? -22.155 0.831 25.480 1.00 97.56 88 LYS A C 1
ATOM 700 O O . LYS A 1 88 ? -23.178 0.287 25.076 1.00 97.56 88 LYS A O 1
ATOM 705 N N . VAL A 1 89 ? -20.988 0.730 24.840 1.00 98.06 89 VAL A N 1
ATOM 706 C CA . VAL A 1 89 ? -20.771 -0.115 23.652 1.00 98.06 89 VAL A CA 1
ATOM 707 C C . VAL A 1 89 ? -21.106 -1.576 23.959 1.00 98.06 89 VAL A C 1
ATOM 709 O O . VAL A 1 89 ? -21.938 -2.162 23.271 1.00 98.06 89 VAL A O 1
ATOM 712 N N . MET A 1 90 ? -20.539 -2.154 25.023 1.00 96.50 90 MET A N 1
ATOM 713 C CA . MET A 1 90 ? -20.806 -3.547 25.407 1.00 96.50 90 MET A CA 1
ATOM 714 C C . MET A 1 90 ? -22.291 -3.789 25.734 1.00 96.50 90 MET A C 1
ATOM 716 O O . MET A 1 90 ? -22.808 -4.861 25.433 1.00 96.50 90 MET A O 1
ATOM 720 N N . GLU A 1 91 ? -22.989 -2.794 26.294 1.00 94.06 91 GLU A N 1
ATOM 721 C CA . GLU A 1 91 ? -24.427 -2.849 26.601 1.00 94.06 91 GLU A CA 1
ATOM 722 C C . GLU A 1 91 ? -25.320 -2.890 25.342 1.00 94.06 91 GLU A C 1
ATOM 724 O O . GLU A 1 91 ? -26.233 -3.716 25.270 1.00 94.06 91 GLU A O 1
ATOM 729 N N . VAL A 1 92 ? -25.077 -2.013 24.354 1.00 94.12 92 VAL A N 1
ATOM 730 C CA . VAL A 1 92 ? -25.965 -1.857 23.177 1.00 94.12 92 VAL A CA 1
ATOM 731 C C . VAL A 1 92 ? -25.586 -2.760 22.003 1.00 94.12 92 VAL A C 1
ATOM 733 O O . VAL A 1 92 ? -26.468 -3.269 21.310 1.00 94.12 92 VAL A O 1
ATOM 736 N N . TYR A 1 93 ? -24.286 -2.973 21.784 1.00 95.25 93 TYR A N 1
ATOM 737 C CA . TYR A 1 93 ? -23.756 -3.733 20.650 1.00 95.25 93 TYR A CA 1
ATOM 738 C C . TYR A 1 93 ? -23.581 -5.225 20.967 1.00 95.25 93 TYR A C 1
ATOM 740 O O . TYR A 1 93 ? -23.749 -6.069 20.085 1.00 95.25 93 TYR A O 1
ATOM 748 N N . GLN A 1 94 ? -23.302 -5.552 22.235 1.00 92.94 94 GLN A N 1
ATOM 749 C CA . GLN A 1 94 ? -23.236 -6.923 22.760 1.00 92.94 94 GLN A CA 1
ATOM 750 C C . GLN A 1 94 ? -22.356 -7.842 21.888 1.00 92.94 94 GLN A C 1
ATOM 752 O O . GLN A 1 94 ? -22.875 -8.786 21.295 1.00 92.94 94 GLN A O 1
ATOM 757 N N . PRO A 1 95 ? -21.051 -7.558 21.725 1.00 94.69 95 PRO A N 1
ATOM 758 C CA . PRO A 1 95 ? -20.190 -8.312 20.815 1.00 94.69 95 PRO A CA 1
ATOM 759 C C . PRO A 1 95 ? -19.981 -9.762 21.267 1.00 94.69 95 PRO A C 1
ATOM 761 O O . PRO A 1 95 ? -19.816 -10.041 22.454 1.00 94.69 95 PRO A O 1
ATOM 764 N N . ASP A 1 96 ? -19.910 -10.674 20.298 1.00 93.00 96 ASP A N 1
ATOM 765 C CA . ASP A 1 96 ? -19.619 -12.096 20.521 1.00 93.00 96 ASP A CA 1
ATOM 766 C C . ASP A 1 96 ? -18.098 -12.369 20.579 1.00 93.00 96 ASP A C 1
ATOM 768 O O . ASP A 1 96 ? -17.668 -13.411 21.076 1.00 93.00 96 ASP A O 1
ATOM 772 N N . ALA A 1 97 ? -17.281 -11.430 20.085 1.00 95.50 97 ALA A N 1
ATOM 773 C CA . ALA A 1 97 ? -15.822 -11.408 20.202 1.00 95.50 97 ALA A CA 1
ATOM 774 C C . ALA A 1 97 ? -15.286 -9.963 20.233 1.00 95.50 97 ALA A C 1
ATOM 776 O O . ALA A 1 97 ? -15.861 -9.067 19.610 1.00 95.50 97 ALA A O 1
ATOM 777 N N . VAL A 1 98 ? -14.159 -9.742 20.912 1.00 97.75 98 VAL A N 1
ATOM 778 C CA . VAL A 1 98 ? -13.444 -8.459 20.973 1.00 97.75 98 VAL A CA 1
ATOM 779 C C . VAL A 1 98 ? -12.041 -8.611 20.381 1.00 97.75 98 VAL A C 1
ATOM 781 O O . VAL A 1 98 ? -11.341 -9.587 20.651 1.00 97.75 98 VAL A O 1
ATOM 784 N N . VAL A 1 99 ? -11.608 -7.617 19.612 1.00 98.44 99 VAL A N 1
ATOM 785 C CA . VAL A 1 99 ? -10.216 -7.404 19.209 1.00 98.44 99 VAL A CA 1
ATOM 786 C C . VAL A 1 99 ? -9.763 -6.082 19.823 1.00 98.44 99 VAL A C 1
ATOM 788 O O . VAL A 1 99 ? -10.405 -5.060 19.601 1.00 98.44 99 VAL A O 1
ATOM 791 N N . LEU A 1 100 ? -8.681 -6.106 20.599 1.00 98.75 100 LEU A N 1
ATOM 792 C CA . LEU A 1 100 ? -8.023 -4.921 21.145 1.00 98.75 100 LEU A CA 1
ATOM 793 C C . LEU A 1 100 ? -6.667 -4.737 20.456 1.00 98.75 100 LEU A C 1
ATOM 795 O O . LEU A 1 100 ? -5.821 -5.633 20.504 1.00 98.75 100 LEU A O 1
ATOM 799 N N . GLN A 1 101 ? -6.475 -3.579 19.837 1.00 98.69 101 GLN A N 1
ATOM 800 C CA . GLN A 1 101 ? -5.185 -3.082 19.367 1.00 98.69 101 GLN A CA 1
ATOM 801 C C . GLN A 1 101 ? -4.548 -2.293 20.527 1.00 98.69 101 GLN A C 1
ATOM 803 O O . GLN A 1 101 ? -5.201 -1.421 21.096 1.00 98.69 101 GLN A O 1
ATOM 808 N N . CYS A 1 102 ? -3.319 -2.646 20.919 1.00 98.50 102 CYS A N 1
ATOM 809 C CA . CYS A 1 102 ? -2.556 -2.050 22.025 1.00 98.50 102 CYS A CA 1
ATOM 810 C C . CYS A 1 102 ? -1.333 -1.259 21.510 1.00 98.50 102 CYS A C 1
ATOM 812 O O . CYS A 1 102 ? -0.182 -1.642 21.744 1.00 98.50 102 CYS A O 1
ATOM 814 N N . GLY A 1 103 ? -1.574 -0.178 20.771 1.00 98.12 103 GLY A N 1
ATOM 815 C CA . GLY A 1 103 ? -0.564 0.717 20.209 1.00 98.12 103 GLY A CA 1
ATOM 816 C C . GLY A 1 103 ? 0.137 1.526 21.291 1.00 98.12 103 GLY A C 1
ATOM 817 O O . GLY A 1 103 ? -0.425 2.438 21.887 1.00 98.12 103 GLY A O 1
ATOM 818 N N . ALA A 1 104 ? 1.398 1.184 21.545 1.00 98.38 104 ALA A N 1
ATOM 819 C CA . ALA A 1 104 ? 2.177 1.677 22.675 1.00 98.38 104 ALA A CA 1
ATOM 820 C C . ALA A 1 104 ? 2.829 3.056 22.430 1.00 98.38 104 ALA A C 1
ATOM 822 O O . ALA A 1 104 ? 3.702 3.468 23.195 1.00 98.38 104 ALA A O 1
ATOM 823 N N . ASP A 1 105 ? 2.436 3.772 21.375 1.00 97.19 105 ASP A N 1
ATOM 824 C CA . ASP A 1 105 ? 2.792 5.176 21.131 1.00 97.19 105 ASP A CA 1
ATOM 825 C C . ASP A 1 105 ? 1.848 6.170 21.825 1.00 97.19 105 ASP A C 1
ATOM 827 O O . ASP A 1 105 ? 2.193 7.339 21.980 1.00 97.19 105 ASP A O 1
ATOM 831 N N . SER A 1 106 ? 0.715 5.707 22.357 1.00 98.19 106 SER A N 1
ATOM 832 C CA . SER A 1 106 ? -0.131 6.472 23.284 1.00 98.19 106 SER A CA 1
ATOM 833 C C . SER A 1 106 ? 0.499 6.658 24.683 1.00 98.19 106 SER A C 1
ATOM 835 O O . SER A 1 106 ? -0.075 7.323 25.549 1.00 98.19 106 SER A O 1
ATOM 837 N N . LEU A 1 107 ? 1.696 6.106 24.921 1.00 98.19 107 LEU A N 1
ATOM 838 C CA . LEU A 1 107 ? 2.427 6.182 26.189 1.00 98.19 107 LEU A CA 1
ATOM 839 C C . LEU A 1 107 ? 3.236 7.477 26.372 1.00 98.19 107 LEU A C 1
ATOM 841 O O . LEU A 1 107 ? 3.820 8.029 25.440 1.00 98.19 107 LEU A O 1
ATOM 845 N N . SER A 1 108 ? 3.385 7.867 27.641 1.00 97.25 108 SER A N 1
ATOM 846 C CA . SER A 1 108 ? 4.337 8.871 28.126 1.00 97.25 108 SER A CA 1
ATOM 847 C C . SER A 1 108 ? 5.746 8.640 27.559 1.00 97.25 108 SER A C 1
ATOM 849 O O . SER A 1 108 ? 6.357 7.575 27.731 1.00 97.25 108 SER A O 1
ATOM 851 N N . GLY A 1 109 ? 6.282 9.667 26.895 1.00 91.69 109 GLY A N 1
ATOM 852 C CA . GLY A 1 109 ? 7.647 9.671 26.370 1.00 91.69 109 GLY A CA 1
ATOM 853 C C . GLY A 1 109 ? 7.873 8.783 25.143 1.00 91.69 109 GLY A C 1
ATOM 854 O O . GLY A 1 109 ? 8.993 8.292 24.955 1.00 91.69 109 GLY A O 1
ATOM 855 N N . ASP A 1 110 ? 6.851 8.555 24.315 1.00 96.88 110 ASP A N 1
ATOM 856 C CA . ASP A 1 110 ? 7.052 8.058 22.952 1.00 96.88 110 ASP A CA 1
ATOM 857 C C . ASP A 1 110 ? 7.846 9.060 22.066 1.00 96.88 110 ASP A C 1
ATOM 859 O O . ASP A 1 110 ? 8.131 10.187 22.476 1.00 96.88 110 ASP A O 1
ATOM 863 N N . ARG A 1 111 ? 8.286 8.637 20.871 1.00 86.81 111 ARG A N 1
ATOM 864 C CA . ARG A 1 111 ? 9.024 9.484 19.913 1.00 86.81 111 ARG A CA 1
ATOM 865 C C . ARG A 1 111 ? 8.135 10.205 18.899 1.00 86.81 111 ARG A C 1
ATOM 867 O O . ARG A 1 111 ? 8.600 11.188 18.330 1.00 86.81 111 ARG A O 1
ATOM 874 N N . LEU A 1 112 ? 6.935 9.691 18.623 1.00 85.56 112 LEU A N 1
ATOM 875 C CA . LEU A 1 112 ? 5.988 10.240 17.644 1.00 85.56 112 LEU A CA 1
ATOM 876 C C . LEU A 1 112 ? 4.637 10.582 18.286 1.00 85.56 112 LEU A C 1
ATOM 878 O O . LEU A 1 112 ? 4.036 11.594 17.926 1.00 85.56 112 LEU A O 1
ATOM 882 N N . GLY A 1 113 ? 4.179 9.773 19.244 1.00 92.56 113 GLY A N 1
ATOM 883 C CA . GLY A 1 113 ? 2.991 10.071 20.038 1.00 92.56 113 GLY A CA 1
ATOM 884 C C . GLY A 1 113 ? 3.221 11.175 21.074 1.00 92.56 113 GLY A C 1
ATOM 885 O O . GLY A 1 113 ? 4.329 11.371 21.573 1.00 92.56 113 GLY A O 1
ATOM 886 N N . CYS A 1 114 ? 2.155 11.908 21.404 1.00 95.44 114 CYS A N 1
ATOM 887 C CA . CYS A 1 114 ? 2.175 13.023 22.360 1.00 95.44 114 CYS A CA 1
ATOM 888 C C . CYS A 1 114 ? 1.054 12.949 23.417 1.00 95.44 114 CYS A C 1
ATOM 890 O O . CYS A 1 114 ? 0.618 13.966 23.958 1.00 95.44 114 CYS A O 1
ATOM 892 N N . PHE A 1 115 ? 0.594 11.738 23.734 1.00 98.12 115 PHE A N 1
ATOM 893 C CA . PHE A 1 115 ? -0.152 11.455 24.965 1.00 98.12 115 PHE A CA 1
ATOM 894 C C . PHE A 1 115 ? 0.812 11.262 26.153 1.00 98.12 115 PHE A C 1
ATOM 896 O O . PHE A 1 115 ? 2.033 11.293 26.004 1.00 98.12 115 PHE A O 1
ATOM 903 N N . ASN A 1 116 ? 0.259 11.106 27.356 1.00 98.06 116 ASN A N 1
ATOM 904 C CA . ASN A 1 116 ? 1.002 11.051 28.615 1.00 98.06 116 ASN A CA 1
ATOM 905 C C . ASN A 1 116 ? 0.614 9.827 29.474 1.00 98.06 116 ASN A C 1
ATOM 907 O O . ASN A 1 116 ? 0.744 9.860 30.698 1.00 98.06 116 ASN A O 1
ATOM 911 N N . LEU A 1 117 ? 0.120 8.750 28.846 1.00 98.25 117 LEU A N 1
ATOM 912 C CA . LEU A 1 117 ? -0.363 7.558 29.551 1.00 98.25 117 LEU A CA 1
ATOM 913 C C . LEU A 1 117 ? 0.781 6.770 30.202 1.00 98.25 117 LEU A C 1
ATOM 915 O O . LEU A 1 117 ? 1.847 6.570 29.615 1.00 98.25 117 LEU A O 1
ATOM 919 N N . SER A 1 118 ? 0.536 6.251 31.400 1.00 98.06 118 SER A N 1
ATOM 920 C CA . SER A 1 118 ? 1.401 5.268 32.041 1.00 98.06 118 SER A CA 1
ATOM 921 C C . SER A 1 118 ? 1.143 3.864 31.482 1.00 98.06 118 SER A C 1
ATOM 923 O O . SER A 1 118 ? 0.062 3.545 30.976 1.00 98.06 118 SER A O 1
ATOM 925 N N . VAL A 1 119 ? 2.104 2.958 31.689 1.00 97.38 119 VAL A N 1
ATOM 926 C CA . VAL A 1 119 ? 1.922 1.514 31.427 1.00 97.38 119 VAL A CA 1
ATOM 927 C C . VAL A 1 119 ? 0.727 0.929 32.208 1.00 97.38 119 VAL A C 1
ATOM 929 O O . VAL A 1 119 ? 0.105 -0.033 31.761 1.00 97.38 119 VAL A O 1
ATOM 932 N N . LYS A 1 120 ? 0.356 1.517 33.357 1.00 96.81 120 LYS A N 1
ATOM 933 C CA . LYS A 1 120 ? -0.821 1.100 34.141 1.00 96.81 120 LYS A CA 1
ATOM 934 C C . LYS A 1 120 ? -2.131 1.653 33.587 1.00 96.81 120 LYS A C 1
ATOM 936 O O . LYS A 1 120 ? -3.136 0.949 33.669 1.00 96.81 120 LYS A O 1
ATOM 941 N N . GLY A 1 121 ? -2.125 2.868 33.041 1.00 97.25 121 GLY A N 1
ATOM 942 C CA . GLY A 1 121 ? -3.272 3.494 32.384 1.00 97.25 121 GLY A CA 1
ATOM 943 C C . GLY A 1 121 ? -3.657 2.752 31.114 1.00 97.25 121 GLY A C 1
ATOM 944 O O . GLY A 1 121 ? -4.797 2.309 30.989 1.00 97.25 121 GLY A O 1
ATOM 945 N N . HIS A 1 122 ? -2.675 2.512 30.244 1.00 98.44 122 HIS A N 1
ATOM 946 C CA . HIS A 1 122 ? -2.832 1.727 29.019 1.00 98.44 122 HIS A CA 1
ATOM 947 C C . HIS A 1 122 ? -3.417 0.335 29.317 1.00 98.44 122 HIS A C 1
ATOM 949 O O . HIS A 1 122 ? -4.521 -0.001 28.882 1.00 98.44 122 HIS A O 1
ATOM 955 N N . ALA A 1 123 ? -2.761 -0.430 30.196 1.00 98.00 123 ALA A N 1
ATOM 956 C CA . ALA A 1 123 ? -3.205 -1.770 30.576 1.00 98.00 123 ALA A CA 1
ATOM 957 C C . ALA A 1 123 ? -4.529 -1.806 31.375 1.00 98.00 123 ALA A C 1
ATOM 959 O O . ALA A 1 123 ? -5.121 -2.879 31.526 1.00 98.00 123 ALA A O 1
ATOM 960 N N . ASP A 1 124 ? -5.038 -0.673 31.883 1.00 98.12 124 ASP A N 1
ATOM 961 C CA . ASP A 1 124 ? -6.379 -0.609 32.484 1.00 98.12 124 ASP A CA 1
ATOM 962 C C . ASP A 1 124 ? -7.485 -0.844 31.442 1.00 98.12 124 ASP A C 1
ATOM 964 O O . ASP A 1 124 ? -8.542 -1.383 31.774 1.00 98.12 124 ASP A O 1
ATOM 968 N N . CYS A 1 125 ? -7.215 -0.526 30.175 1.00 98.62 125 CYS A N 1
ATOM 969 C CA . CYS A 1 125 ? -8.121 -0.737 29.048 1.00 98.62 125 CYS A CA 1
ATOM 970 C C . CYS A 1 125 ? -8.309 -2.233 28.767 1.00 98.62 125 CYS A C 1
ATOM 972 O O . CYS A 1 125 ? -9.436 -2.742 28.765 1.00 98.62 125 CYS A O 1
ATOM 974 N N . LEU A 1 126 ? -7.193 -2.964 28.657 1.00 98.38 126 LEU A N 1
ATOM 975 C CA . LEU A 1 126 ? -7.165 -4.425 28.586 1.00 98.38 126 LEU A CA 1
ATOM 976 C C . LEU A 1 126 ? -7.807 -5.062 29.830 1.00 98.38 126 LEU A C 1
ATOM 978 O O . LEU A 1 126 ? -8.657 -5.946 29.705 1.00 98.38 126 LEU A O 1
ATOM 982 N N . ARG A 1 127 ? -7.458 -4.590 31.035 1.00 97.94 127 ARG A N 1
ATOM 983 C CA . ARG A 1 127 ? -8.028 -5.074 32.305 1.00 97.94 127 ARG A CA 1
ATOM 984 C C . ARG A 1 127 ? -9.553 -4.897 32.351 1.00 97.94 127 ARG A C 1
ATOM 986 O O . ARG A 1 127 ? -10.247 -5.782 32.855 1.00 97.94 127 ARG A O 1
ATOM 993 N N . PHE A 1 128 ? -10.079 -3.797 31.807 1.00 98.50 128 PHE A N 1
ATOM 994 C CA . PHE A 1 128 ? -11.514 -3.527 31.734 1.00 98.50 128 PHE A CA 1
ATOM 995 C C . PHE A 1 128 ? -12.222 -4.414 30.703 1.00 98.50 128 PHE A C 1
ATOM 997 O O . PHE A 1 128 ? -13.184 -5.091 31.062 1.00 98.50 128 PHE A O 1
ATOM 1004 N N . LEU A 1 129 ? -11.726 -4.503 29.464 1.00 98.06 129 LEU A N 1
ATOM 1005 C CA . LEU A 1 129 ? -12.312 -5.370 28.429 1.00 98.06 129 LEU A CA 1
ATOM 1006 C C . LEU A 1 129 ? -12.310 -6.850 28.847 1.00 98.06 129 LEU A C 1
ATOM 1008 O O . LEU A 1 129 ? -13.330 -7.531 28.738 1.00 98.06 129 LEU A O 1
ATOM 1012 N N . ARG A 1 130 ? -11.211 -7.326 29.446 1.00 96.00 130 ARG A N 1
ATOM 1013 C CA . ARG A 1 130 ? -11.082 -8.686 29.998 1.00 96.00 130 ARG A CA 1
ATOM 1014 C C . ARG A 1 130 ? -12.146 -9.018 31.055 1.00 96.00 130 ARG A C 1
ATOM 1016 O O . ARG A 1 130 ? -12.526 -10.179 31.183 1.00 96.00 130 ARG A O 1
ATOM 1023 N N . SER A 1 131 ? -12.659 -8.025 31.790 1.00 97.06 131 SER A N 1
ATOM 1024 C CA . SER A 1 131 ? -13.677 -8.228 32.836 1.00 97.06 131 SER A CA 1
ATOM 1025 C C . SER A 1 131 ? -15.048 -8.667 32.301 1.00 97.06 131 SER A C 1
ATOM 1027 O O . SER A 1 131 ? -15.820 -9.278 33.039 1.00 97.06 131 SER A O 1
ATOM 1029 N N . TYR A 1 132 ? -15.326 -8.453 31.009 1.00 96.62 132 TYR A N 1
ATOM 1030 C CA . TYR A 1 132 ? -16.567 -8.895 30.364 1.00 96.62 132 TYR A CA 1
ATOM 1031 C C . TYR A 1 132 ? -16.581 -10.394 30.023 1.00 96.62 132 TYR A C 1
ATOM 1033 O O . TYR A 1 132 ? -17.646 -10.934 29.741 1.00 96.62 132 TYR A O 1
ATOM 1041 N N . ASN A 1 133 ? -15.434 -11.086 30.072 1.00 94.50 133 ASN A N 1
ATOM 1042 C CA . ASN A 1 133 ? -15.286 -12.516 29.742 1.00 94.50 133 ASN A CA 1
ATOM 1043 C C . ASN A 1 133 ? -15.746 -12.917 28.317 1.00 94.50 133 ASN A C 1
ATOM 1045 O O . ASN A 1 133 ? -15.973 -14.096 28.045 1.00 94.50 133 ASN A O 1
ATOM 1049 N N . VAL A 1 134 ? -15.846 -11.953 27.399 1.00 94.44 134 VAL A N 1
ATOM 1050 C CA . VAL A 1 134 ? -16.033 -12.187 25.957 1.00 94.44 134 VAL A CA 1
ATOM 1051 C C . VAL A 1 134 ? -14.692 -12.642 25.346 1.00 94.44 134 VAL A C 1
ATOM 1053 O O . VAL A 1 134 ? -13.649 -12.155 25.793 1.00 94.44 134 VAL A O 1
ATOM 1056 N N . PRO A 1 135 ? -14.667 -13.557 24.352 1.00 95.75 135 PRO A N 1
ATOM 1057 C CA . PRO A 1 135 ? -13.443 -13.946 23.649 1.00 95.75 135 PRO A CA 1
ATOM 1058 C C . PRO A 1 135 ? -12.652 -12.731 23.150 1.00 95.75 135 PRO A C 1
ATOM 1060 O O . PRO A 1 135 ? -13.164 -11.945 22.358 1.00 95.75 135 PRO A O 1
ATOM 1063 N N . LEU A 1 136 ? -11.412 -12.585 23.624 1.00 95.75 136 LEU A N 1
ATOM 1064 C CA . LEU A 1 136 ? -10.582 -11.398 23.417 1.00 95.75 136 LEU A CA 1
ATOM 1065 C C . LEU A 1 136 ? -9.285 -11.756 22.683 1.00 95.75 136 LEU A C 1
ATOM 1067 O O . LEU A 1 136 ? -8.488 -12.558 23.169 1.00 95.75 136 LEU A O 1
ATOM 1071 N N . MET A 1 137 ? -9.065 -11.122 21.534 1.00 97.12 137 MET A N 1
ATOM 1072 C CA . MET A 1 137 ? -7.781 -11.077 20.838 1.00 97.12 137 MET A CA 1
ATOM 1073 C C . MET A 1 137 ? -7.066 -9.774 21.208 1.00 97.12 137 MET A C 1
ATOM 1075 O O . MET A 1 137 ? -7.669 -8.709 21.124 1.00 97.12 137 MET A O 1
ATOM 1079 N N . VAL A 1 138 ? -5.793 -9.857 21.595 1.00 98.06 138 VAL A N 1
ATOM 1080 C CA . VAL A 1 138 ? -4.940 -8.690 21.873 1.00 98.06 138 VAL A CA 1
ATOM 1081 C C . VAL A 1 138 ? -3.841 -8.637 20.816 1.00 98.06 138 VAL A C 1
ATOM 1083 O O . VAL A 1 138 ? -3.232 -9.665 20.513 1.00 98.06 138 VAL A O 1
ATOM 1086 N N . LEU A 1 139 ? -3.618 -7.460 20.240 1.00 97.88 139 LEU A N 1
ATOM 1087 C CA . LEU A 1 139 ? -2.641 -7.188 19.186 1.00 97.88 139 LEU A CA 1
ATOM 1088 C C . LEU A 1 139 ? -1.727 -6.036 19.618 1.00 97.88 139 LEU A C 1
ATOM 1090 O O . LEU A 1 139 ? -2.158 -5.166 20.365 1.00 97.88 139 LEU A O 1
ATOM 1094 N N . GLY A 1 140 ? -0.491 -5.997 19.117 1.00 97.69 140 GLY A N 1
ATOM 1095 C CA . GLY A 1 140 ? 0.327 -4.779 19.183 1.00 97.69 140 GLY A CA 1
ATOM 1096 C C . GLY A 1 140 ? -0.160 -3.705 18.199 1.00 97.69 140 GLY A C 1
ATOM 1097 O O . GLY A 1 140 ? -1.140 -3.907 17.478 1.00 97.69 140 GLY A O 1
ATOM 1098 N N . GLY A 1 141 ? 0.567 -2.594 18.131 1.00 96.25 141 GLY A N 1
ATOM 1099 C CA . GLY A 1 141 ? 0.272 -1.453 17.262 1.00 96.25 141 GLY A CA 1
ATOM 1100 C C . GLY A 1 141 ? 1.523 -0.615 17.005 1.00 96.25 141 GLY A C 1
ATOM 1101 O O . GLY A 1 141 ? 2.608 -1.176 16.825 1.00 96.25 141 GLY A O 1
ATOM 1102 N N . GLY A 1 142 ? 1.381 0.710 17.021 1.00 85.81 142 GLY A N 1
ATOM 1103 C CA . GLY A 1 142 ? 2.498 1.647 17.083 1.00 85.81 142 GLY A CA 1
ATOM 1104 C C . GLY A 1 142 ? 3.315 1.551 18.381 1.00 85.81 142 GLY A C 1
ATOM 1105 O O . GLY A 1 142 ? 3.068 0.711 19.254 1.00 85.81 142 GLY A O 1
ATOM 1106 N N . GLY A 1 143 ? 4.336 2.404 18.490 1.00 94.44 143 GLY A N 1
ATOM 1107 C CA . GLY A 1 143 ? 5.267 2.437 19.622 1.00 94.44 143 GLY A CA 1
ATOM 1108 C C . GLY A 1 143 ? 6.723 2.580 19.180 1.00 94.44 143 GLY A C 1
ATOM 1109 O O . GLY A 1 143 ? 7.310 1.670 18.593 1.00 94.44 143 GLY A O 1
ATOM 1110 N N . TYR A 1 144 ? 7.335 3.721 19.492 1.00 90.00 144 TYR A N 1
ATOM 1111 C CA . TYR A 1 144 ? 8.603 4.165 18.910 1.00 90.00 144 TYR A CA 1
ATOM 1112 C C . TYR A 1 144 ? 9.694 4.432 19.964 1.00 90.00 144 TYR A C 1
ATOM 1114 O O . TYR A 1 144 ? 10.888 4.314 19.663 1.00 90.00 144 TYR A O 1
ATOM 1122 N N . THR A 1 145 ? 9.332 4.668 21.230 1.00 91.75 145 THR A N 1
ATOM 1123 C CA . THR A 1 145 ? 10.240 4.481 22.379 1.00 91.75 145 THR A CA 1
ATOM 1124 C C . THR A 1 145 ? 10.264 3.000 22.777 1.00 91.75 145 THR A C 1
ATOM 1126 O O . THR A 1 145 ? 9.628 2.576 23.738 1.00 91.75 145 THR A O 1
ATOM 1129 N N . ILE A 1 146 ? 11.032 2.189 22.040 1.00 91.69 146 ILE A N 1
ATOM 1130 C CA . ILE A 1 146 ? 11.020 0.707 22.099 1.00 91.69 146 ILE A CA 1
ATOM 1131 C C . ILE A 1 146 ? 11.126 0.082 23.506 1.00 91.69 146 ILE A C 1
ATOM 1133 O O . ILE A 1 146 ? 10.497 -0.938 23.775 1.00 91.69 146 ILE A O 1
ATOM 1137 N N . ARG A 1 147 ? 11.855 0.705 24.444 1.00 94.25 147 ARG A N 1
ATOM 1138 C CA . ARG A 1 147 ? 11.938 0.243 25.845 1.00 94.25 147 ARG A CA 1
ATOM 1139 C C . ARG A 1 147 ? 10.605 0.372 26.596 1.00 94.25 147 ARG A C 1
ATOM 1141 O O . ARG A 1 147 ? 10.300 -0.458 27.444 1.00 94.25 147 ARG A O 1
ATOM 1148 N N . ASN A 1 148 ? 9.793 1.376 26.263 1.00 95.75 148 ASN A N 1
ATOM 1149 C CA . ASN A 1 148 ? 8.458 1.574 26.832 1.00 95.75 148 ASN A CA 1
ATOM 1150 C C . ASN A 1 148 ? 7.436 0.628 26.174 1.00 95.75 148 ASN A C 1
ATOM 1152 O O . ASN A 1 148 ? 6.571 0.108 26.871 1.00 95.75 148 ASN A O 1
ATOM 1156 N N . VAL A 1 149 ? 7.606 0.308 24.885 1.00 97.69 149 VAL A N 1
ATOM 1157 C CA . VAL A 1 149 ? 6.831 -0.739 24.189 1.00 97.69 149 VAL A CA 1
ATOM 1158 C C . VAL A 1 149 ? 7.041 -2.106 24.848 1.00 97.69 149 VAL A C 1
ATOM 1160 O O . VAL A 1 149 ? 6.080 -2.762 25.243 1.00 97.69 149 VAL A O 1
ATOM 1163 N N . ALA A 1 150 ? 8.303 -2.499 25.061 1.00 97.56 150 ALA A N 1
ATOM 1164 C CA . ALA A 1 150 ? 8.654 -3.749 25.736 1.00 97.56 150 ALA A CA 1
ATOM 1165 C C . ALA A 1 150 ? 8.102 -3.819 27.173 1.00 97.56 150 ALA A C 1
ATOM 1167 O O . ALA A 1 150 ? 7.578 -4.853 27.583 1.00 97.56 150 ALA A O 1
ATOM 1168 N N . ARG A 1 151 ? 8.164 -2.707 27.921 1.00 98.06 151 ARG A N 1
ATOM 1169 C CA . ARG A 1 151 ? 7.531 -2.561 29.242 1.00 98.06 151 ARG A CA 1
ATOM 1170 C C . ARG A 1 151 ? 6.011 -2.755 29.184 1.00 98.06 151 ARG A C 1
ATOM 1172 O O . ARG A 1 151 ? 5.467 -3.520 29.979 1.00 98.06 151 ARG A O 1
ATOM 1179 N N . CYS A 1 152 ? 5.339 -2.094 28.240 1.00 98.31 152 CYS A N 1
ATOM 1180 C CA . CYS A 1 152 ? 3.884 -2.115 28.116 1.00 98.31 152 CYS A CA 1
ATOM 1181 C C . CYS A 1 152 ? 3.358 -3.507 27.766 1.00 98.31 152 CYS A C 1
ATOM 1183 O O . CYS A 1 152 ? 2.644 -4.103 28.568 1.00 98.31 152 CYS A O 1
ATOM 1185 N N . TRP A 1 153 ? 3.789 -4.082 26.640 1.00 98.56 153 TRP A N 1
ATOM 1186 C CA . TRP A 1 153 ? 3.284 -5.382 26.187 1.00 98.56 153 TRP A CA 1
ATOM 1187 C C . TRP A 1 153 ? 3.663 -6.529 27.143 1.00 98.56 153 TRP A C 1
ATOM 1189 O O . TRP A 1 153 ? 2.920 -7.505 27.257 1.00 98.56 153 TRP A O 1
ATOM 1199 N N . CYS A 1 154 ? 4.758 -6.400 27.904 1.00 98.19 154 CYS A N 1
ATOM 1200 C CA . CYS A 1 154 ? 5.079 -7.304 29.014 1.00 98.19 154 CYS A CA 1
ATOM 1201 C C . CYS A 1 154 ? 4.035 -7.223 30.145 1.00 98.19 154 CYS A C 1
ATOM 1203 O O . CYS A 1 154 ? 3.472 -8.245 30.549 1.00 98.19 154 CYS A O 1
ATOM 1205 N N . TYR A 1 155 ? 3.725 -6.014 30.623 1.00 98.31 155 TYR A N 1
ATOM 1206 C CA . TYR A 1 155 ? 2.730 -5.803 31.677 1.00 98.31 155 TYR A CA 1
ATOM 1207 C C . TYR A 1 155 ? 1.306 -6.166 31.219 1.00 98.31 155 TYR A C 1
ATOM 1209 O O . TYR A 1 155 ? 0.559 -6.802 31.959 1.00 98.31 155 TYR A O 1
ATOM 1217 N N . GLU A 1 156 ? 0.941 -5.862 29.975 1.00 98.44 156 GLU A N 1
ATOM 1218 C CA . GLU A 1 156 ? -0.337 -6.262 29.379 1.00 98.44 156 GLU A CA 1
ATOM 1219 C C . GLU A 1 156 ? -0.460 -7.779 29.213 1.00 98.44 156 GLU A C 1
ATOM 1221 O O . GLU A 1 156 ? -1.508 -8.346 29.528 1.00 98.44 156 GLU A O 1
ATOM 1226 N N . THR A 1 157 ? 0.617 -8.470 28.825 1.00 98.44 157 THR A N 1
ATOM 1227 C CA . THR A 1 157 ? 0.649 -9.941 28.824 1.00 98.44 157 THR A CA 1
ATOM 1228 C C . THR A 1 157 ? 0.404 -10.492 30.231 1.00 98.44 157 THR A C 1
ATOM 1230 O O . THR A 1 157 ? -0.374 -11.436 30.392 1.00 98.44 157 THR A O 1
ATOM 1233 N N . ALA A 1 158 ? 0.997 -9.878 31.261 1.00 97.75 158 ALA A N 1
ATOM 1234 C CA . ALA A 1 158 ? 0.765 -10.246 32.657 1.00 97.75 158 ALA A CA 1
ATOM 1235 C C . ALA A 1 158 ? -0.709 -10.033 33.073 1.00 97.75 158 ALA A C 1
ATOM 1237 O O . ALA A 1 158 ? -1.341 -10.953 33.601 1.00 97.75 158 ALA A O 1
ATOM 1238 N N . VAL A 1 159 ? -1.313 -8.890 32.720 1.00 96.69 159 VAL A N 1
ATOM 1239 C CA . VAL A 1 159 ? -2.750 -8.607 32.922 1.00 96.69 159 VAL A CA 1
ATOM 1240 C C . VAL A 1 159 ? -3.643 -9.620 32.191 1.00 96.69 159 VAL A C 1
ATOM 1242 O O . VAL A 1 159 ? -4.639 -10.077 32.761 1.00 96.69 159 VAL A O 1
ATOM 1245 N N . ALA A 1 160 ? -3.290 -10.027 30.968 1.00 95.50 160 ALA A N 1
ATOM 1246 C CA . ALA A 1 160 ? -4.030 -11.026 30.200 1.00 95.50 160 ALA A CA 1
ATOM 1247 C C . ALA A 1 160 ? -4.032 -12.402 30.891 1.00 95.50 160 ALA A C 1
ATOM 1249 O O . ALA A 1 160 ? -5.102 -13.000 31.062 1.00 95.50 160 ALA A O 1
ATOM 1250 N N . VAL A 1 161 ? -2.876 -12.883 31.370 1.00 96.19 161 VAL A N 1
ATOM 1251 C CA . VAL A 1 161 ? -2.789 -14.156 32.115 1.00 96.19 161 VAL A CA 1
ATOM 1252 C C . VAL A 1 161 ? -3.274 -14.051 33.568 1.00 96.19 161 VAL A C 1
ATOM 1254 O O . VAL A 1 161 ? -3.584 -15.070 34.179 1.00 96.19 161 VAL A O 1
ATOM 1257 N N . GLY A 1 162 ? -3.438 -12.838 34.104 1.00 93.75 162 GLY A N 1
ATOM 1258 C CA . GLY A 1 162 ? -3.926 -12.591 35.464 1.00 93.75 162 GLY A CA 1
ATOM 1259 C C . GLY A 1 162 ? -2.837 -12.645 36.537 1.00 93.75 162 GLY A C 1
ATOM 1260 O O . GLY A 1 162 ? -3.111 -13.072 37.656 1.00 93.75 162 GLY A O 1
ATOM 1261 N N . VAL A 1 163 ? -1.618 -12.233 36.191 1.00 94.62 163 VAL A N 1
ATOM 1262 C CA . VAL A 1 163 ? -0.461 -12.126 37.089 1.00 94.62 163 VAL A CA 1
ATOM 1263 C C . VAL A 1 163 ? -0.094 -10.651 37.244 1.00 94.62 163 VAL A C 1
ATOM 1265 O O . VAL A 1 163 ? -0.055 -9.920 36.260 1.00 94.62 163 VAL A O 1
ATOM 1268 N N . GLU A 1 164 ? 0.209 -10.221 38.468 1.00 93.88 164 GLU A N 1
ATOM 1269 C CA . GLU A 1 164 ? 0.788 -8.901 38.735 1.00 93.88 164 GLU A CA 1
ATOM 1270 C C . GLU A 1 164 ? 2.304 -9.090 38.980 1.00 93.88 164 GLU A C 1
ATOM 1272 O O . GLU A 1 164 ? 2.671 -9.795 39.926 1.00 93.88 164 GLU A O 1
ATOM 1277 N N . PRO A 1 165 ? 3.190 -8.571 38.109 1.00 93.25 165 PRO A N 1
ATOM 1278 C CA . PRO A 1 165 ? 4.639 -8.729 38.236 1.00 93.25 165 PRO A CA 1
ATOM 1279 C C . PRO A 1 165 ? 5.249 -7.748 39.253 1.00 93.25 165 PRO A C 1
ATOM 1281 O O . PRO A 1 165 ? 4.634 -6.748 39.622 1.00 93.25 165 PRO A O 1
ATOM 1284 N N . ASP A 1 166 ? 6.494 -8.004 39.668 1.00 94.75 166 ASP A N 1
ATOM 1285 C CA . ASP A 1 166 ? 7.314 -6.994 40.352 1.00 94.75 166 ASP A CA 1
ATOM 1286 C C . ASP A 1 166 ? 7.589 -5.819 39.391 1.00 94.75 166 ASP A C 1
ATOM 1288 O O . ASP A 1 166 ? 7.765 -6.013 38.185 1.00 94.75 166 ASP A O 1
ATOM 1292 N N . ASN A 1 167 ? 7.645 -4.596 39.922 1.00 96.19 167 ASN A N 1
ATOM 1293 C CA . ASN A 1 167 ? 8.072 -3.436 39.147 1.00 96.19 167 ASN A CA 1
ATOM 1294 C C . ASN A 1 167 ? 9.578 -3.485 38.842 1.00 96.19 167 ASN A C 1
ATOM 1296 O O . ASN A 1 167 ? 10.018 -2.877 37.875 1.00 96.19 167 ASN A O 1
ATOM 1300 N N . LYS A 1 168 ? 10.395 -4.185 39.635 1.00 96.56 168 LYS A N 1
ATOM 1301 C CA . LYS A 1 168 ? 11.813 -4.379 39.318 1.00 96.56 168 LYS A CA 1
ATOM 1302 C C . LYS A 1 168 ? 11.966 -5.370 38.161 1.00 96.56 168 LYS A C 1
ATOM 1304 O O . LYS A 1 168 ? 11.546 -6.520 38.273 1.00 96.56 168 LYS A O 1
ATOM 1309 N N . LEU A 1 169 ? 12.623 -4.958 37.075 1.00 96.12 169 LEU A N 1
ATOM 1310 C CA . LEU A 1 169 ? 12.835 -5.842 35.929 1.00 96.12 169 LEU A CA 1
ATOM 1311 C C . LEU A 1 169 ? 13.758 -7.024 36.284 1.00 96.12 169 LEU A C 1
ATOM 1313 O O . LEU A 1 169 ? 14.777 -6.835 36.960 1.00 96.12 169 LEU A O 1
ATOM 1317 N N . PRO A 1 170 ? 13.459 -8.240 35.790 1.00 95.56 170 PRO A N 1
ATOM 1318 C CA . PRO A 1 170 ? 14.406 -9.345 35.816 1.00 95.56 170 PRO A CA 1
ATOM 1319 C C . PRO A 1 170 ? 15.556 -9.088 34.833 1.00 95.56 170 PRO A C 1
ATOM 1321 O O . PRO A 1 170 ? 15.381 -8.442 33.793 1.00 95.56 170 PRO A O 1
ATOM 1324 N N . TYR A 1 171 ? 16.731 -9.643 35.136 1.00 94.88 171 TYR A N 1
ATOM 1325 C CA . TYR A 1 171 ? 17.850 -9.636 34.196 1.00 94.88 171 TYR A CA 1
ATOM 1326 C C . TYR A 1 171 ? 17.470 -10.351 32.891 1.00 94.88 171 TYR A C 1
ATOM 1328 O O . TYR A 1 171 ? 16.826 -11.400 32.907 1.00 94.88 171 TYR A O 1
ATOM 1336 N N . ASN A 1 172 ? 17.864 -9.758 31.769 1.00 94.62 172 ASN A N 1
ATOM 1337 C CA . ASN A 1 172 ? 17.595 -10.223 30.414 1.00 94.62 172 ASN A CA 1
ATOM 1338 C C . ASN A 1 172 ? 18.692 -9.701 29.467 1.00 94.62 172 ASN A C 1
ATOM 1340 O O . ASN A 1 172 ? 19.474 -8.833 29.849 1.00 94.62 172 ASN A O 1
ATOM 1344 N N . GLU A 1 173 ? 18.742 -10.210 28.237 1.00 95.00 173 GLU A N 1
ATOM 1345 C CA . GLU A 1 173 ? 19.773 -9.859 27.244 1.00 95.00 173 GLU A CA 1
ATOM 1346 C C . GLU A 1 173 ? 19.842 -8.350 26.940 1.00 95.00 173 GLU A C 1
ATOM 1348 O O . GLU A 1 173 ? 20.921 -7.811 26.714 1.00 95.00 173 GLU A O 1
ATOM 1353 N N . TYR A 1 174 ? 18.711 -7.644 27.032 1.00 94.19 174 TYR A N 1
ATOM 1354 C CA . TYR A 1 174 ? 18.594 -6.212 26.741 1.00 94.19 174 TYR A CA 1
ATOM 1355 C C . TYR A 1 174 ? 18.491 -5.347 28.009 1.00 94.19 174 TYR A C 1
ATOM 1357 O O . TYR A 1 174 ? 18.038 -4.206 27.937 1.00 94.19 174 TYR A O 1
ATOM 1365 N N . PHE A 1 175 ? 18.891 -5.859 29.182 1.00 92.94 175 PHE A N 1
ATOM 1366 C CA . PHE A 1 175 ? 18.660 -5.207 30.483 1.00 92.94 175 PHE A CA 1
ATOM 1367 C C . PHE A 1 175 ? 19.160 -3.750 30.551 1.00 92.94 175 PHE A C 1
ATOM 1369 O O . PHE A 1 175 ? 18.509 -2.900 31.157 1.00 92.94 175 PHE A O 1
ATOM 1376 N N . GLU A 1 176 ? 20.263 -3.432 29.870 1.00 93.19 176 GLU A N 1
ATOM 1377 C CA . GLU A 1 176 ? 20.856 -2.087 29.829 1.00 93.19 176 GLU A CA 1
ATOM 1378 C C . GLU A 1 176 ? 19.970 -1.039 29.120 1.00 93.19 176 GLU A C 1
ATOM 1380 O O . GLU A 1 176 ? 20.008 0.139 29.475 1.00 93.19 176 GLU A O 1
ATOM 1385 N N . TYR A 1 177 ? 19.083 -1.451 28.200 1.00 92.19 177 TYR A N 1
ATOM 1386 C CA . TYR A 1 177 ? 18.142 -0.554 27.501 1.00 92.19 177 TYR A CA 1
ATOM 1387 C C . TYR A 1 177 ? 17.101 0.078 28.445 1.00 92.19 177 TYR A C 1
ATOM 1389 O O . TYR A 1 177 ? 16.476 1.090 28.106 1.00 92.19 177 TYR A O 1
ATOM 1397 N N . PHE A 1 178 ? 16.915 -0.508 29.631 1.00 93.81 178 PHE A N 1
ATOM 1398 C CA . PHE A 1 178 ? 15.985 -0.054 30.665 1.00 93.81 178 PHE A CA 1
ATOM 1399 C C . PHE A 1 178 ? 16.664 0.803 31.748 1.00 93.81 178 PHE A C 1
ATOM 1401 O O . PHE A 1 178 ? 16.031 1.155 32.743 1.00 93.81 178 PHE A O 1
ATOM 1408 N N . GLY A 1 179 ? 17.939 1.163 31.566 1.00 88.75 179 GLY A N 1
ATOM 1409 C CA . GLY A 1 179 ? 18.622 2.122 32.427 1.00 88.75 179 GLY A CA 1
ATOM 1410 C C . GLY A 1 179 ? 18.052 3.552 32.305 1.00 88.75 179 GLY A C 1
ATOM 1411 O O . GLY A 1 179 ? 17.519 3.929 31.253 1.00 88.75 179 GLY A O 1
ATOM 1412 N N . PRO A 1 180 ? 18.184 4.385 33.357 1.00 91.25 180 PRO A N 1
ATOM 1413 C CA . PRO A 1 180 ? 18.904 4.114 34.607 1.00 91.25 180 PRO A CA 1
ATOM 1414 C C . PRO A 1 180 ? 18.051 3.437 35.695 1.00 91.25 180 PRO A C 1
ATOM 1416 O O . PRO A 1 180 ? 18.585 3.107 36.751 1.00 91.25 180 PRO A O 1
ATOM 1419 N N . ASP A 1 181 ? 16.742 3.286 35.480 1.00 92.25 181 ASP A N 1
ATOM 1420 C CA . ASP A 1 181 ? 15.787 2.901 36.522 1.00 92.25 181 ASP A CA 1
ATOM 1421 C C . ASP A 1 181 ? 15.613 1.378 36.674 1.00 92.25 181 ASP A C 1
ATOM 1423 O O . ASP A 1 181 ? 15.439 0.889 37.790 1.00 92.25 181 ASP A O 1
ATOM 1427 N N . TYR A 1 182 ? 15.709 0.624 35.573 1.00 94.94 182 TYR A N 1
ATOM 1428 C CA . TYR A 1 182 ? 15.504 -0.830 35.514 1.00 94.94 182 TYR A CA 1
ATOM 1429 C C . TYR A 1 182 ? 14.146 -1.299 36.076 1.00 94.94 182 TYR A C 1
ATOM 1431 O O . TYR A 1 182 ? 14.025 -2.401 36.620 1.00 94.94 182 TYR A O 1
ATOM 1439 N N . THR A 1 183 ? 13.112 -0.468 35.933 1.00 96.50 183 THR A N 1
ATOM 1440 C CA . THR A 1 183 ? 11.733 -0.753 36.340 1.00 96.50 183 THR A CA 1
ATOM 1441 C C . THR A 1 183 ? 10.805 -1.002 35.150 1.00 96.50 183 THR A C 1
ATOM 1443 O O . THR A 1 183 ? 11.121 -0.663 34.006 1.00 96.50 183 THR A O 1
ATOM 1446 N N . LEU A 1 184 ? 9.668 -1.650 35.413 1.00 95.62 184 LEU A N 1
ATOM 1447 C CA . LEU A 1 184 ? 8.660 -2.045 34.433 1.00 95.62 184 LEU A CA 1
ATOM 1448 C C . LEU A 1 184 ? 7.680 -0.911 34.116 1.00 95.62 184 LEU A C 1
ATOM 1450 O O . LEU A 1 184 ? 7.239 -0.782 32.977 1.00 95.62 184 LEU A O 1
ATOM 1454 N N . HIS A 1 185 ? 7.308 -0.100 35.101 1.00 93.25 185 HIS A N 1
ATOM 1455 C CA . HIS A 1 185 ? 6.354 0.983 34.898 1.00 93.25 185 HIS A CA 1
ATOM 1456 C C . HIS A 1 185 ? 7.028 2.237 34.335 1.00 93.25 185 HIS A C 1
ATOM 1458 O O . HIS A 1 185 ? 8.108 2.636 34.756 1.00 93.25 185 HIS A O 1
ATOM 1464 N N . VAL A 1 186 ? 6.350 2.870 33.380 1.00 86.06 186 VAL A N 1
ATOM 1465 C CA . VAL A 1 186 ? 6.677 4.212 32.891 1.00 86.06 186 VAL A CA 1
ATOM 1466 C C . VAL A 1 186 ? 5.728 5.176 33.585 1.00 86.06 186 VAL A C 1
ATOM 1468 O O . VAL A 1 186 ? 4.514 5.025 33.440 1.00 86.06 186 VAL A O 1
ATOM 1471 N N . GLU A 1 187 ? 6.268 6.133 34.332 1.00 79.69 187 GLU A N 1
ATOM 1472 C CA . GLU A 1 187 ? 5.473 7.184 34.970 1.00 79.69 187 GLU A CA 1
ATOM 1473 C C . GLU A 1 187 ? 5.102 8.296 33.959 1.00 79.69 187 GLU A C 1
ATOM 1475 O O . GLU A 1 187 ? 5.850 8.541 32.998 1.00 79.69 187 GLU A O 1
ATOM 1480 N N . PRO A 1 188 ? 3.966 8.992 34.147 1.00 87.19 188 PRO A N 1
ATOM 1481 C CA . PRO A 1 188 ? 3.627 10.183 33.373 1.00 87.19 188 PRO A CA 1
ATOM 1482 C C . PRO A 1 188 ? 4.680 11.290 33.504 1.00 87.19 188 PRO A C 1
ATOM 1484 O O . PRO A 1 188 ? 5.344 11.446 34.530 1.00 87.19 188 PRO A O 1
ATOM 1487 N N . SER A 1 189 ? 4.815 12.085 32.450 1.00 88.44 189 SER A N 1
ATOM 1488 C CA . SER A 1 189 ? 5.683 13.262 32.395 1.00 88.44 189 SER A CA 1
ATOM 1489 C C . SER A 1 189 ? 4.943 14.544 32.807 1.00 88.44 189 SER A C 1
ATOM 1491 O O . SER A 1 189 ? 3.715 14.581 32.847 1.00 88.44 189 SER A O 1
ATOM 1493 N N . ASN A 1 190 ? 5.675 15.636 33.055 1.00 91.00 190 ASN A N 1
ATOM 1494 C CA . ASN A 1 190 ? 5.100 16.948 33.406 1.00 91.00 190 ASN A CA 1
ATOM 1495 C C . ASN A 1 190 ? 4.527 17.718 32.188 1.00 91.00 190 ASN A C 1
ATOM 1497 O O . ASN A 1 190 ? 4.633 18.943 32.128 1.00 91.00 190 ASN A O 1
ATOM 1501 N N . VAL A 1 191 ? 3.980 17.018 31.190 1.00 92.31 191 VAL A N 1
ATOM 1502 C CA . VAL A 1 191 ? 3.323 17.619 30.017 1.00 92.31 191 VAL A CA 1
ATOM 1503 C C . VAL A 1 191 ? 1.925 18.117 30.398 1.00 92.31 191 VAL A C 1
ATOM 1505 O O . VAL A 1 191 ? 1.199 17.455 31.138 1.00 92.31 191 VAL A O 1
ATOM 1508 N N . GLU A 1 192 ? 1.544 19.292 29.895 1.00 95.44 192 GLU A N 1
ATOM 1509 C CA . GLU A 1 192 ? 0.207 19.862 30.089 1.00 95.44 192 GLU A CA 1
ATOM 1510 C C . GLU A 1 192 ? -0.845 19.059 29.307 1.00 95.44 192 GLU A C 1
ATOM 1512 O O . GLU A 1 192 ? -0.712 18.868 28.099 1.00 95.44 192 GLU A O 1
ATOM 1517 N N . ASN A 1 193 ? -1.904 18.606 29.984 1.00 97.38 193 ASN A N 1
ATOM 1518 C CA . ASN A 1 193 ? -3.016 17.926 29.325 1.00 97.38 193 ASN A CA 1
ATOM 1519 C C . ASN A 1 193 ? -3.973 18.950 28.690 1.00 97.38 193 ASN A C 1
ATOM 1521 O O . ASN A 1 193 ? -4.685 19.673 29.389 1.00 97.38 193 ASN A O 1
ATOM 1525 N N . LEU A 1 194 ? -4.035 18.968 27.357 1.00 97.56 194 LEU A N 1
ATOM 1526 C CA . LEU A 1 194 ? -4.872 19.885 26.576 1.00 97.56 194 LEU A CA 1
ATOM 1527 C C . LEU A 1 194 ? -6.331 19.404 26.418 1.00 97.56 194 LEU A C 1
ATOM 1529 O O . LEU A 1 194 ? -7.111 19.990 25.661 1.00 97.56 194 LEU A O 1
ATOM 1533 N N . ASN A 1 195 ? -6.729 18.342 27.122 1.00 97.44 195 ASN A N 1
ATOM 1534 C CA . ASN A 1 195 ? -8.085 17.796 27.134 1.00 97.44 195 ASN A CA 1
ATOM 1535 C C . ASN A 1 195 ? -8.861 18.321 28.351 1.00 97.44 195 ASN A C 1
ATOM 1537 O O . ASN A 1 195 ? -8.893 17.691 29.408 1.00 97.44 195 ASN A O 1
ATOM 1541 N N . SER A 1 196 ? -9.496 19.493 28.224 1.00 96.19 196 SER A N 1
ATOM 1542 C CA . SER A 1 196 ? -10.210 20.099 29.358 1.00 96.19 196 SER A CA 1
ATOM 1543 C C . SER A 1 196 ? -11.372 19.205 29.841 1.00 96.19 196 SER A C 1
ATOM 1545 O O . SER A 1 196 ? -12.084 18.641 29.004 1.00 96.19 196 SER A O 1
ATOM 1547 N N . PRO A 1 197 ? -11.667 19.121 31.157 1.00 93.44 197 PRO A N 1
ATOM 1548 C CA . PRO A 1 197 ? -12.775 18.303 31.671 1.00 93.44 197 PRO A CA 1
ATOM 1549 C C . PRO A 1 197 ? -14.140 18.620 31.036 1.00 93.44 197 PRO A C 1
ATOM 1551 O O . PRO A 1 197 ? -15.000 17.749 30.921 1.00 93.44 197 PRO A O 1
ATOM 1554 N N . LYS A 1 198 ? -14.328 19.863 30.576 1.00 95.31 198 LYS A N 1
ATOM 1555 C CA . LYS A 1 198 ? -15.530 20.324 29.872 1.00 95.31 198 LYS A CA 1
ATOM 1556 C C . LYS A 1 198 ? -15.622 19.767 28.450 1.00 95.31 198 LYS A C 1
ATOM 1558 O O . LYS A 1 198 ? -16.712 19.413 28.003 1.00 95.31 198 LYS A O 1
ATOM 1563 N N . ASP A 1 199 ? -14.503 19.698 27.735 1.00 93.69 199 ASP A N 1
ATOM 1564 C CA . ASP A 1 199 ? -14.455 19.129 26.386 1.00 93.69 199 ASP A CA 1
ATOM 1565 C C . ASP A 1 199 ? -14.536 17.601 26.441 1.00 93.69 199 ASP A C 1
ATOM 1567 O O . ASP A 1 199 ? -15.264 17.001 25.655 1.00 93.69 199 ASP A O 1
ATOM 1571 N N . MET A 1 200 ? -13.922 16.989 27.454 1.00 94.75 200 MET A N 1
ATOM 1572 C CA . MET A 1 200 ? -14.054 15.567 27.782 1.00 94.75 200 MET A CA 1
ATOM 1573 C C . MET A 1 200 ? -15.510 15.176 28.063 1.00 94.75 200 MET A C 1
ATOM 1575 O O . MET A 1 200 ? -16.034 14.243 27.454 1.00 94.75 200 MET A O 1
ATOM 1579 N N . GLU A 1 201 ? -16.213 15.923 28.921 1.00 95.50 201 GLU A N 1
ATOM 1580 C CA . GLU A 1 201 ? -17.646 15.720 29.152 1.00 95.50 201 GLU A CA 1
ATOM 1581 C C . GLU A 1 201 ? -18.469 15.921 27.870 1.00 95.50 201 GLU A C 1
ATOM 1583 O O . GLU A 1 201 ? -19.365 15.127 27.578 1.00 95.50 201 GLU A O 1
ATOM 1588 N N . ARG A 1 202 ? -18.153 16.940 27.065 1.00 97.31 202 ARG A N 1
ATOM 1589 C CA . ARG A 1 202 ? -18.830 17.201 25.788 1.00 97.31 202 ARG A CA 1
ATOM 1590 C C . ARG A 1 202 ? -18.661 16.045 24.797 1.00 97.31 202 ARG A C 1
ATOM 1592 O O . ARG A 1 202 ? -19.657 15.614 24.219 1.00 97.31 202 ARG A O 1
ATOM 1599 N N . ILE A 1 203 ? -17.439 15.541 24.618 1.00 97.19 203 ILE A N 1
ATOM 1600 C CA . ILE A 1 203 ? -17.113 14.389 23.763 1.00 97.19 203 ILE A CA 1
ATOM 1601 C C . ILE A 1 203 ? -17.883 13.157 24.250 1.00 97.19 203 ILE A C 1
ATOM 1603 O O . ILE A 1 203 ? -18.650 12.570 23.486 1.00 97.19 203 ILE A O 1
ATOM 1607 N N . ARG A 1 204 ? -17.776 12.831 25.546 1.00 97.31 204 ARG A N 1
ATOM 1608 C CA . ARG A 1 204 ? -18.499 11.718 26.179 1.00 97.31 204 ARG A CA 1
ATOM 1609 C C . ARG A 1 204 ? -20.004 11.796 25.926 1.00 97.31 204 ARG A C 1
ATOM 1611 O O . ARG A 1 204 ? -20.614 10.803 25.545 1.00 97.31 204 ARG A O 1
ATOM 1618 N N . ASN A 1 205 ? -20.608 12.966 26.130 1.00 96.88 205 ASN A N 1
ATOM 1619 C CA . ASN A 1 205 ? -22.054 13.138 26.023 1.00 96.88 205 ASN A CA 1
ATOM 1620 C C . ASN A 1 205 ? -22.538 13.019 24.563 1.00 96.88 205 ASN A C 1
ATOM 1622 O O . ASN A 1 205 ? -23.559 12.378 24.331 1.00 96.88 205 ASN A O 1
ATOM 1626 N N . ILE A 1 206 ? -21.787 13.543 23.581 1.00 97.38 206 ILE A N 1
ATOM 1627 C CA . ILE A 1 206 ? -22.075 13.358 22.142 1.00 97.38 206 ILE A CA 1
ATOM 1628 C C . ILE A 1 206 ? -22.032 11.871 21.762 1.00 97.38 206 ILE A C 1
ATOM 1630 O O . ILE A 1 206 ? -22.922 11.378 21.071 1.00 97.38 206 ILE A O 1
ATOM 1634 N N . LEU A 1 207 ? -21.021 11.141 22.235 1.00 97.69 207 LEU A N 1
ATOM 1635 C CA . LEU A 1 207 ? -20.826 9.729 21.901 1.00 97.69 207 LEU A CA 1
ATOM 1636 C C . LEU A 1 207 ? -21.847 8.815 22.590 1.00 97.69 207 LEU A C 1
ATOM 1638 O O . LEU A 1 207 ? -22.347 7.879 21.972 1.00 97.69 207 LEU A O 1
ATOM 1642 N N . LEU A 1 208 ? -22.240 9.113 23.831 1.00 96.44 208 LEU A N 1
ATOM 1643 C CA . LEU A 1 208 ? -23.352 8.425 24.494 1.00 96.44 208 LEU A CA 1
ATOM 1644 C C . LEU A 1 208 ? -24.699 8.698 23.795 1.00 96.44 208 LEU A C 1
ATOM 1646 O O . LEU A 1 208 ? -25.542 7.802 23.747 1.00 96.44 208 LEU A O 1
ATOM 1650 N N . GLU A 1 209 ? -24.892 9.885 23.207 1.00 94.81 209 GLU A N 1
ATOM 1651 C CA . GLU A 1 209 ? -26.060 10.191 22.365 1.00 94.81 209 GLU A CA 1
ATOM 1652 C C . GLU A 1 209 ? -26.004 9.492 20.994 1.00 94.81 209 GLU A C 1
ATOM 1654 O O . GLU A 1 209 ? -27.039 9.130 20.444 1.00 94.81 209 GLU A O 1
ATOM 1659 N N . GLN A 1 210 ? -24.816 9.248 20.433 1.00 93.88 210 GLN A N 1
ATOM 1660 C CA . GLN A 1 210 ? -24.677 8.383 19.258 1.00 93.88 210 GLN A CA 1
ATOM 1661 C C . GLN A 1 210 ? -25.048 6.934 19.600 1.00 93.88 210 GLN A C 1
ATOM 1663 O O . GLN A 1 210 ? -25.831 6.313 18.881 1.00 93.88 210 GLN A O 1
ATOM 1668 N N . LEU A 1 211 ? -24.519 6.401 20.705 1.00 94.75 211 LEU A N 1
ATOM 1669 C CA . LEU A 1 211 ? -24.757 5.020 21.130 1.00 94.75 211 LEU A CA 1
ATOM 1670 C C . LEU A 1 211 ? -26.221 4.753 21.505 1.00 94.75 211 LEU A C 1
ATOM 1672 O O . LEU A 1 211 ? -26.696 3.640 21.305 1.00 94.75 211 LEU A O 1
ATOM 1676 N N . SER A 1 212 ? -26.965 5.751 21.993 1.00 90.62 212 SER A N 1
ATOM 1677 C CA . SER A 1 212 ? -28.402 5.606 22.282 1.00 90.62 212 SER A CA 1
ATOM 1678 C C . SER A 1 212 ? -29.300 5.570 21.035 1.00 90.62 212 SER A C 1
ATOM 1680 O O . SER A 1 212 ? -30.485 5.260 21.155 1.00 90.62 212 SER A O 1
ATOM 1682 N N . ARG A 1 213 ? -28.755 5.855 19.841 1.00 87.69 213 ARG A N 1
ATOM 1683 C CA . ARG A 1 213 ? -29.455 5.734 18.547 1.00 87.69 213 ARG A CA 1
ATOM 1684 C C . ARG A 1 213 ? -29.307 4.351 17.910 1.00 87.69 213 ARG A C 1
ATOM 1686 O O . ARG A 1 213 ? -29.987 4.074 16.923 1.00 87.69 213 ARG A O 1
ATOM 1693 N N . LEU A 1 214 ? -28.421 3.501 18.432 1.00 86.62 214 LEU A N 1
ATOM 1694 C CA . LEU A 1 214 ? -28.298 2.116 17.986 1.00 86.62 214 LEU A CA 1
ATOM 1695 C C . LEU A 1 214 ? -29.520 1.309 18.460 1.00 86.62 214 LEU A C 1
ATOM 1697 O O . LEU A 1 214 ? -29.939 1.460 19.610 1.00 86.62 214 LEU A O 1
ATOM 1701 N N . PRO A 1 215 ? -30.100 0.432 17.620 1.00 75.75 215 PRO A N 1
ATOM 1702 C CA . PRO A 1 215 ? -31.080 -0.532 18.098 1.00 75.75 215 PRO A CA 1
ATOM 1703 C C . PRO A 1 215 ? -30.389 -1.512 19.054 1.00 75.75 215 PRO A C 1
ATOM 1705 O O . PRO A 1 215 ? -29.342 -2.066 18.720 1.00 75.75 215 PRO A O 1
ATOM 1708 N N . ASN A 1 216 ? -30.983 -1.754 20.226 1.00 62.97 216 ASN A N 1
ATOM 1709 C CA . ASN A 1 216 ? -30.503 -2.776 21.159 1.00 62.97 216 ASN A CA 1
ATOM 1710 C C . ASN A 1 216 ? -30.511 -4.144 20.457 1.00 62.97 216 ASN A C 1
ATOM 1712 O O . ASN A 1 216 ? -31.593 -4.677 20.213 1.00 62.97 216 ASN A O 1
ATOM 1716 N N . ALA A 1 217 ? -29.326 -4.682 20.144 1.00 55.56 217 ALA A N 1
ATOM 1717 C CA . ALA A 1 217 ? -29.120 -5.932 19.403 1.00 55.56 217 ALA A CA 1
ATOM 1718 C C . ALA A 1 217 ? -29.980 -6.059 18.112 1.00 55.56 217 ALA A C 1
ATOM 1720 O O . ALA A 1 217 ? -31.031 -6.707 18.135 1.00 55.56 217 ALA A O 1
ATOM 1721 N N . PRO A 1 218 ? -29.559 -5.485 16.961 1.00 45.94 218 PRO A N 1
ATOM 1722 C CA . PRO A 1 218 ? -30.279 -5.664 15.699 1.00 45.94 218 PRO A CA 1
ATOM 1723 C C . PRO A 1 218 ? -30.394 -7.152 15.334 1.00 45.94 218 PRO A C 1
ATOM 1725 O O . PRO A 1 218 ? -29.408 -7.891 15.327 1.00 45.94 218 PRO A O 1
ATOM 1728 N N . SER A 1 219 ? -31.612 -7.592 15.018 1.00 38.78 219 SER A N 1
ATOM 1729 C CA . SER A 1 219 ? -31.912 -8.990 14.704 1.00 38.78 219 SER A CA 1
ATOM 1730 C C . SER A 1 219 ? -31.214 -9.433 13.416 1.00 38.78 219 SER A C 1
ATOM 1732 O O . SER A 1 219 ? -31.678 -9.103 12.326 1.00 38.78 219 SER A O 1
ATOM 1734 N N . VAL A 1 220 ? -30.138 -10.220 13.526 1.00 41.00 220 VAL A N 1
ATOM 1735 C CA . VAL A 1 220 ? -29.475 -10.838 12.365 1.00 41.00 220 VAL A CA 1
ATOM 1736 C C . VAL A 1 220 ? -30.467 -11.783 11.668 1.00 41.00 220 VAL A C 1
ATOM 1738 O O . VAL A 1 220 ? -30.874 -12.778 12.276 1.00 41.00 220 VAL A O 1
ATOM 1741 N N . PRO A 1 221 ? -30.876 -11.528 10.410 1.00 33.81 221 PRO A N 1
ATOM 1742 C CA . PRO A 1 221 ? -31.781 -12.428 9.710 1.00 33.81 221 PRO A CA 1
ATOM 1743 C C . PRO A 1 221 ? -31.059 -13.732 9.361 1.00 33.81 221 PRO A C 1
ATOM 1745 O O . PRO A 1 221 ? -29.951 -13.709 8.822 1.00 33.81 221 PRO A O 1
ATOM 1748 N N . PHE A 1 222 ? -31.708 -14.875 9.589 1.00 31.16 222 PHE A N 1
ATOM 1749 C CA . PHE A 1 222 ? -31.268 -16.135 8.992 1.00 31.16 222 PHE A CA 1
ATOM 1750 C C . PHE A 1 222 ? -31.413 -16.039 7.467 1.00 31.16 222 PHE A C 1
ATOM 1752 O O . PHE A 1 222 ? -32.510 -16.201 6.932 1.00 31.16 222 PHE A O 1
ATOM 1759 N N . GLN A 1 223 ? -30.310 -15.799 6.756 1.00 30.59 223 GLN A N 1
ATOM 1760 C CA . GLN A 1 223 ? -30.257 -16.082 5.325 1.00 30.59 223 GLN A CA 1
ATOM 1761 C C . GLN A 1 223 ? -30.278 -17.599 5.137 1.00 30.59 223 GLN A C 1
ATOM 1763 O O . GLN A 1 223 ? -29.277 -18.279 5.362 1.00 30.59 223 GLN A O 1
ATOM 1768 N N . THR A 1 224 ? -31.425 -18.130 4.715 1.00 32.09 224 THR A N 1
ATOM 1769 C CA . THR A 1 224 ? -31.476 -19.463 4.114 1.00 32.09 224 THR A CA 1
ATOM 1770 C C . THR A 1 224 ? -30.582 -19.484 2.881 1.00 32.09 224 THR A C 1
ATOM 1772 O O . THR A 1 224 ? -30.589 -18.541 2.086 1.00 32.09 224 THR A O 1
ATOM 1775 N N . THR A 1 225 ? -29.822 -20.563 2.715 1.00 28.22 225 THR A N 1
ATOM 1776 C CA . THR A 1 225 ? -29.032 -20.805 1.508 1.00 28.22 225 THR A CA 1
ATOM 1777 C C . THR A 1 225 ? -29.924 -20.704 0.267 1.00 28.22 225 THR A C 1
ATOM 1779 O O . THR A 1 225 ? -31.024 -21.267 0.270 1.00 28.22 225 THR A O 1
ATOM 1782 N N . PRO A 1 226 ? -29.482 -20.022 -0.806 1.00 31.56 226 PRO A N 1
ATOM 1783 C CA . PRO A 1 226 ? -30.113 -20.167 -2.111 1.00 31.56 226 PRO A CA 1
ATOM 1784 C C . PRO A 1 226 ? -30.153 -21.655 -2.497 1.00 31.56 226 PRO A C 1
ATOM 1786 O O . PRO A 1 226 ? -29.192 -22.366 -2.186 1.00 31.56 226 PRO A O 1
ATOM 1789 N N . PRO A 1 227 ? -31.215 -22.141 -3.166 1.00 33.91 227 PRO A N 1
ATOM 1790 C CA . PRO A 1 227 ? -31.232 -23.500 -3.690 1.00 33.91 227 PRO A CA 1
ATOM 1791 C C . PRO A 1 227 ? -30.014 -23.728 -4.584 1.00 33.91 227 PRO A C 1
ATOM 1793 O O . PRO A 1 227 ? -29.711 -22.893 -5.439 1.00 33.91 227 PRO A O 1
ATOM 1796 N N . THR A 1 228 ? -29.309 -24.839 -4.374 1.00 32.75 228 THR A N 1
ATOM 1797 C CA . THR A 1 228 ? -28.180 -25.233 -5.217 1.00 32.75 228 THR A CA 1
ATOM 1798 C C . THR A 1 228 ? -28.661 -25.337 -6.659 1.00 32.75 228 THR A C 1
ATOM 1800 O O . THR A 1 228 ? -29.578 -26.105 -6.939 1.00 32.75 228 THR A O 1
ATOM 1803 N N . THR A 1 229 ? -28.063 -24.574 -7.577 1.00 34.91 229 THR A N 1
ATOM 1804 C CA . THR A 1 229 ? -28.335 -24.740 -9.007 1.00 34.91 229 THR A CA 1
ATOM 1805 C C . THR A 1 229 ? -27.953 -26.162 -9.401 1.00 34.91 229 THR A C 1
ATOM 1807 O O . THR A 1 229 ? -26.791 -26.537 -9.248 1.00 34.91 229 THR A O 1
ATOM 1810 N N . GLU A 1 230 ? -28.918 -26.946 -9.877 1.00 31.70 230 GLU A N 1
ATOM 1811 C CA . GLU A 1 230 ? -28.698 -28.339 -10.266 1.00 31.70 230 GLU A CA 1
ATOM 1812 C C . GLU A 1 230 ? -27.663 -28.407 -11.399 1.00 31.70 230 GLU A C 1
ATOM 1814 O O . GLU A 1 230 ? -27.899 -27.963 -12.525 1.00 31.70 230 GLU A O 1
ATOM 1819 N N . VAL A 1 231 ? -26.485 -28.937 -11.072 1.00 35.91 231 VAL A N 1
ATOM 1820 C CA . VAL A 1 231 ? -25.498 -29.381 -12.058 1.00 35.91 231 VAL A CA 1
ATOM 1821 C C . VAL A 1 231 ? -25.946 -30.775 -12.511 1.00 35.91 231 VAL A C 1
ATOM 1823 O O . VAL A 1 231 ? -26.275 -31.580 -11.639 1.00 35.91 231 VAL A O 1
ATOM 1826 N N . PRO A 1 232 ? -25.996 -31.080 -13.823 1.00 32.62 232 PRO A N 1
ATOM 1827 C CA . PRO A 1 232 ? -26.407 -32.400 -14.294 1.00 32.62 232 PRO A CA 1
ATOM 1828 C C . PRO A 1 232 ? -25.573 -33.523 -13.669 1.00 32.62 232 PRO A C 1
ATOM 1830 O O . PRO A 1 232 ? -24.353 -33.402 -13.567 1.00 32.62 232 PRO A O 1
ATOM 1833 N N . GLU A 1 233 ? -26.236 -34.609 -13.273 1.00 34.53 233 GLU A N 1
ATOM 1834 C CA . GLU A 1 233 ? -25.596 -35.774 -12.662 1.00 34.53 233 GLU A CA 1
ATOM 1835 C C . GLU A 1 233 ? -24.661 -36.476 -13.664 1.00 34.53 233 GLU A C 1
ATOM 1837 O O . GLU A 1 233 ? -25.110 -37.125 -14.610 1.00 34.53 233 GLU A O 1
ATOM 1842 N N . GLU A 1 234 ? -23.351 -36.389 -13.428 1.00 35.34 234 GLU A N 1
ATOM 1843 C CA . GLU A 1 234 ? -22.408 -37.416 -13.875 1.00 35.34 234 GLU A CA 1
ATOM 1844 C C . GLU A 1 234 ? -22.297 -38.470 -12.760 1.00 35.34 234 GLU A C 1
ATOM 1846 O O . GLU A 1 234 ? -22.303 -38.132 -11.576 1.00 35.34 234 GLU A O 1
ATOM 1851 N N . ALA A 1 235 ? -22.295 -39.753 -13.134 1.00 39.72 235 ALA A N 1
ATOM 1852 C CA . ALA A 1 235 ? -22.566 -40.850 -12.204 1.00 39.72 235 ALA A CA 1
ATOM 1853 C C . ALA A 1 235 ? -21.510 -40.997 -11.092 1.00 39.72 235 ALA A C 1
ATOM 1855 O O . ALA A 1 235 ? -20.312 -40.873 -11.341 1.00 39.72 235 ALA A O 1
ATOM 1856 N N . GLU A 1 236 ? -21.966 -41.325 -9.879 1.00 36.06 236 GLU A N 1
ATOM 1857 C CA . GLU A 1 236 ? -21.103 -41.526 -8.711 1.00 36.06 236 GLU A CA 1
ATOM 1858 C C . GLU A 1 236 ? -20.114 -42.690 -8.920 1.00 36.06 236 GLU A C 1
ATOM 1860 O O . GLU A 1 236 ? -20.519 -43.827 -9.175 1.00 36.06 236 GLU A O 1
ATOM 1865 N N . GLU A 1 237 ? -18.813 -42.428 -8.757 1.00 34.78 237 GLU A N 1
ATOM 1866 C CA . GLU A 1 237 ? -17.819 -43.489 -8.554 1.00 34.78 237 GLU A CA 1
ATOM 1867 C C . GLU A 1 237 ? -17.814 -43.928 -7.079 1.00 34.78 237 GLU A C 1
ATOM 1869 O O . GLU A 1 237 ? -17.820 -43.097 -6.165 1.00 34.78 237 GLU A O 1
ATOM 1874 N N . ASP A 1 238 ? -17.805 -45.246 -6.853 1.00 40.34 238 ASP A N 1
ATOM 1875 C CA . ASP A 1 238 ? -17.916 -45.867 -5.527 1.00 40.34 238 ASP A CA 1
ATOM 1876 C C . ASP A 1 238 ? -16.793 -45.407 -4.577 1.00 40.34 238 ASP A C 1
ATOM 1878 O O . ASP A 1 238 ? -15.598 -45.572 -4.835 1.00 40.34 238 ASP A O 1
ATOM 1882 N N . MET A 1 239 ? -17.198 -44.804 -3.459 1.00 36.38 239 MET A N 1
ATOM 1883 C CA . MET A 1 239 ? -16.338 -44.019 -2.572 1.00 36.38 239 MET A CA 1
ATOM 1884 C C . MET A 1 239 ? -15.932 -44.750 -1.280 1.00 36.38 239 MET A C 1
ATOM 1886 O O . MET A 1 239 ? -15.280 -44.152 -0.417 1.00 36.38 239 MET A O 1
ATOM 1890 N N . ASP A 1 240 ? -16.269 -46.038 -1.134 1.00 44.03 240 ASP A N 1
ATOM 1891 C CA . ASP A 1 240 ? -16.124 -46.777 0.133 1.00 44.03 240 ASP A CA 1
ATOM 1892 C C . ASP A 1 240 ? -14.715 -47.379 0.383 1.00 44.03 240 ASP A C 1
ATOM 1894 O O . ASP A 1 240 ? -14.500 -48.153 1.317 1.00 44.03 240 ASP A O 1
ATOM 1898 N N . GLN A 1 241 ? -13.700 -46.987 -0.405 1.00 40.34 241 GLN A N 1
ATOM 1899 C CA . GLN A 1 241 ? -12.291 -47.378 -0.205 1.00 40.34 241 GLN A CA 1
ATOM 1900 C C . GLN A 1 241 ? -11.338 -46.190 0.008 1.00 40.34 241 GLN A C 1
ATOM 1902 O O . GLN A 1 241 ? -10.411 -45.945 -0.763 1.00 40.34 241 GLN A O 1
ATOM 1907 N N . ARG A 1 242 ? -11.496 -45.479 1.133 1.00 34.34 242 ARG A N 1
ATOM 1908 C CA . ARG A 1 242 ? -10.468 -44.547 1.636 1.00 34.34 242 ARG A CA 1
ATOM 1909 C C . ARG A 1 242 ? -9.444 -45.255 2.539 1.00 34.34 242 ARG A C 1
ATOM 1911 O O . ARG A 1 242 ? -9.821 -45.732 3.613 1.00 34.34 242 ARG A O 1
ATOM 1918 N N . PRO A 1 243 ? -8.137 -45.243 2.208 1.00 34.25 243 PRO A N 1
ATOM 1919 C CA . PRO A 1 243 ? -7.092 -45.657 3.140 1.00 34.25 243 PRO A CA 1
ATOM 1920 C C . PRO A 1 243 ? -7.114 -44.815 4.424 1.00 34.25 243 PRO A C 1
ATOM 1922 O O . PRO A 1 243 ? -7.343 -43.602 4.396 1.00 34.25 243 PRO A O 1
ATOM 1925 N N . LYS A 1 244 ? -6.847 -45.447 5.573 1.00 36.19 244 LYS A N 1
ATOM 1926 C CA . LYS A 1 244 ? -6.786 -44.748 6.868 1.00 36.19 244 LYS A CA 1
ATOM 1927 C C . LYS A 1 244 ? -5.685 -43.683 6.847 1.00 36.19 244 LYS A C 1
ATOM 1929 O O . LYS A 1 244 ? -4.554 -43.972 6.462 1.00 36.19 244 LYS A O 1
ATOM 1934 N N . ARG A 1 245 ? -6.003 -42.472 7.325 1.00 31.36 245 ARG A N 1
ATOM 1935 C CA . ARG A 1 245 ? -5.030 -41.377 7.492 1.00 31.36 245 ARG A CA 1
ATOM 1936 C C . ARG A 1 245 ? -3.818 -41.864 8.294 1.00 31.36 245 ARG A C 1
ATOM 1938 O O . ARG A 1 245 ? -3.967 -42.204 9.467 1.00 31.36 245 ARG A O 1
ATOM 1945 N N . ARG A 1 246 ? -2.623 -41.838 7.695 1.00 32.34 246 ARG A N 1
ATOM 1946 C CA . ARG A 1 246 ? -1.373 -41.879 8.465 1.00 32.34 246 ARG A CA 1
ATOM 1947 C C . ARG A 1 246 ? -1.237 -40.564 9.233 1.00 32.34 246 ARG A C 1
ATOM 1949 O O . ARG A 1 246 ? -1.453 -39.491 8.674 1.00 32.34 246 ARG A O 1
ATOM 1956 N N . ILE A 1 247 ? -0.895 -40.662 10.514 1.00 33.72 247 ILE A N 1
ATOM 1957 C CA . ILE A 1 247 ? -0.418 -39.520 11.298 1.00 33.72 247 ILE A CA 1
ATOM 1958 C C . ILE A 1 247 ? 1.015 -39.249 10.831 1.00 33.72 247 ILE A C 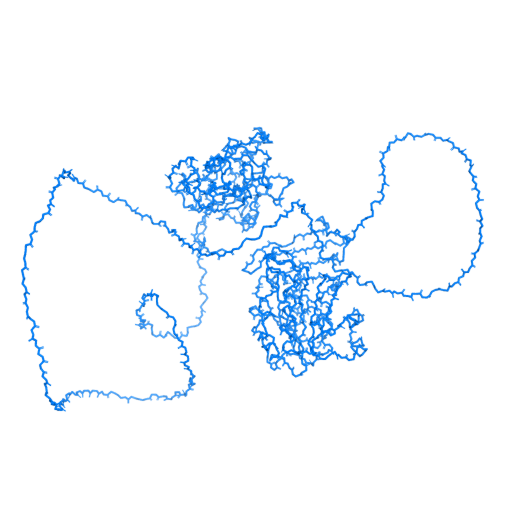1
ATOM 1960 O O . ILE A 1 247 ? 1.800 -40.187 10.698 1.00 33.72 247 ILE A O 1
ATOM 1964 N N . TRP A 1 248 ? 1.331 -37.991 10.527 1.00 31.06 248 TRP A N 1
ATOM 1965 C CA . TRP A 1 248 ? 2.659 -37.604 10.060 1.00 31.06 248 TRP A CA 1
ATOM 1966 C C . TRP A 1 248 ? 3.596 -37.421 11.256 1.00 31.06 248 TRP A C 1
ATOM 1968 O O . TRP A 1 248 ? 3.504 -36.429 11.978 1.00 31.06 248 TRP A O 1
ATOM 1978 N N . ASN A 1 249 ? 4.481 -38.396 11.454 1.00 33.44 249 ASN A N 1
ATOM 1979 C CA . ASN A 1 249 ? 5.711 -38.210 12.213 1.00 33.44 249 ASN A CA 1
ATOM 1980 C C . ASN A 1 249 ? 6.755 -37.719 11.202 1.00 33.44 249 ASN A C 1
ATOM 1982 O O . ASN A 1 249 ? 6.955 -38.379 10.184 1.00 33.44 249 ASN A O 1
ATOM 1986 N N . GLY A 1 250 ? 7.343 -36.546 11.435 1.00 39.91 250 GLY A N 1
ATOM 1987 C CA . GLY A 1 250 ? 8.238 -35.915 10.467 1.00 39.91 250 GLY A CA 1
ATOM 1988 C C . GLY A 1 250 ? 9.656 -36.471 10.532 1.00 39.91 250 GLY A C 1
ATOM 1989 O O . GLY A 1 250 ? 10.373 -36.165 11.479 1.00 39.91 250 GLY A O 1
ATOM 1990 N N . GLU A 1 251 ? 10.044 -37.214 9.499 1.00 29.14 251 GLU A N 1
ATOM 1991 C CA . GLU A 1 251 ? 11.432 -37.505 9.125 1.00 29.14 251 GLU A CA 1
ATOM 1992 C C . GLU A 1 251 ? 11.598 -37.256 7.608 1.00 29.14 251 GLU A C 1
ATOM 1994 O O . GLU A 1 251 ? 10.615 -37.232 6.865 1.00 29.14 251 GLU A O 1
ATOM 1999 N N . ASP A 1 252 ? 12.846 -36.984 7.236 1.00 31.16 252 ASP A N 1
ATOM 2000 C CA . ASP A 1 252 ? 13.465 -36.447 6.010 1.00 31.16 252 ASP A CA 1
ATOM 2001 C C . ASP A 1 252 ? 12.858 -36.651 4.595 1.00 31.16 252 ASP A C 1
ATOM 2003 O O . ASP A 1 252 ? 12.062 -37.541 4.302 1.00 31.16 252 ASP A O 1
ATOM 2007 N N . PHE A 1 253 ? 13.313 -35.782 3.677 1.00 29.09 253 PHE A N 1
ATOM 2008 C CA . PHE A 1 253 ? 13.120 -35.875 2.223 1.00 29.09 253 PHE A CA 1
ATOM 2009 C C . PHE A 1 253 ? 14.254 -36.688 1.572 1.00 29.09 253 PHE A C 1
ATOM 2011 O O . PHE A 1 253 ? 15.412 -36.282 1.651 1.00 29.09 253 PHE A O 1
ATOM 2018 N N . GLU A 1 254 ? 13.904 -37.720 0.804 1.00 29.14 254 GLU A N 1
ATOM 2019 C CA . GLU A 1 254 ? 14.724 -38.239 -0.305 1.00 29.14 254 GLU A CA 1
ATOM 2020 C C . GLU A 1 254 ? 13.938 -38.128 -1.630 1.00 29.14 254 GLU A C 1
ATOM 2022 O O . GLU A 1 254 ? 12.757 -37.762 -1.632 1.00 29.14 254 GLU A O 1
ATOM 2027 N N . SER A 1 255 ? 14.618 -38.315 -2.762 1.00 31.67 255 SER A N 1
ATOM 2028 C CA . SER A 1 255 ? 14.246 -37.729 -4.057 1.00 31.67 255 SER A CA 1
ATOM 2029 C C . SER A 1 255 ? 13.794 -38.725 -5.142 1.00 31.67 255 SER A C 1
ATOM 2031 O O . SER A 1 255 ? 13.872 -39.938 -4.976 1.00 31.67 255 SER A O 1
ATOM 2033 N N . ASP A 1 256 ? 13.391 -38.136 -6.277 1.00 30.38 256 ASP A N 1
ATOM 2034 C CA . ASP A 1 256 ? 13.478 -38.668 -7.651 1.00 30.38 256 ASP A CA 1
ATOM 2035 C C . ASP A 1 256 ? 12.333 -39.527 -8.247 1.00 30.38 256 ASP A C 1
ATOM 2037 O O . ASP A 1 256 ? 11.867 -40.489 -7.652 1.00 30.38 256 ASP A O 1
ATOM 2041 N N . HIS A 1 257 ? 11.924 -39.104 -9.462 1.00 29.23 257 HIS A N 1
ATOM 2042 C CA . HIS A 1 257 ? 11.723 -39.859 -10.725 1.00 29.23 257 HIS A CA 1
ATOM 2043 C C . HIS A 1 257 ? 10.929 -41.209 -10.737 1.00 29.23 257 HIS A C 1
ATOM 2045 O O . HIS A 1 257 ? 11.054 -42.034 -9.844 1.00 29.23 257 HIS A O 1
ATOM 2051 N N . ASP A 1 258 ? 10.129 -41.569 -11.758 1.00 29.91 258 ASP A N 1
ATOM 2052 C CA . ASP A 1 258 ? 9.796 -40.924 -13.050 1.00 29.91 258 ASP A CA 1
ATOM 2053 C C . ASP A 1 258 ? 8.555 -41.579 -13.742 1.00 29.91 258 ASP A C 1
ATOM 2055 O O . ASP A 1 258 ? 7.934 -42.484 -13.189 1.00 29.91 258 ASP A O 1
ATOM 2059 N N . GLU A 1 259 ? 8.289 -41.153 -14.990 1.00 31.48 259 GLU A N 1
ATOM 2060 C CA . GLU A 1 259 ? 7.578 -41.841 -16.104 1.00 31.48 259 GLU A CA 1
ATOM 2061 C C . GLU A 1 259 ? 6.053 -41.655 -16.334 1.00 31.48 259 GLU A C 1
ATOM 2063 O O . GLU A 1 259 ? 5.224 -41.560 -15.429 1.00 31.48 259 GLU A O 1
ATOM 2068 N N . ASP A 1 260 ? 5.708 -41.590 -17.632 1.00 32.53 260 ASP A N 1
ATOM 2069 C CA . ASP A 1 260 ? 4.368 -41.455 -18.227 1.00 32.53 260 ASP A CA 1
ATOM 2070 C C . ASP A 1 260 ? 3.776 -42.822 -18.634 1.00 32.53 260 ASP A C 1
ATOM 2072 O O . ASP A 1 260 ? 4.483 -43.644 -19.210 1.00 32.53 260 ASP A O 1
ATOM 2076 N N . GLU A 1 261 ? 2.446 -42.982 -18.590 1.00 29.20 261 GLU A N 1
ATOM 2077 C CA . GLU A 1 261 ? 1.734 -43.859 -19.541 1.00 29.20 261 GLU A CA 1
ATOM 2078 C C . GLU A 1 261 ? 0.450 -43.210 -20.094 1.00 29.20 261 GLU A C 1
ATOM 2080 O O . GLU A 1 261 ? -0.175 -42.351 -19.469 1.00 29.20 261 GLU A O 1
ATOM 2085 N N . LYS A 1 262 ? 0.055 -43.618 -21.311 1.00 29.39 262 LYS A N 1
ATOM 2086 C CA . LYS A 1 262 ? -1.134 -43.124 -22.035 1.00 29.39 262 LYS A CA 1
ATOM 2087 C C . LYS A 1 262 ? -2.143 -44.258 -22.261 1.00 29.39 262 LYS A C 1
ATOM 2089 O O . LYS A 1 262 ? -1.727 -45.366 -22.587 1.00 29.39 262 LYS A O 1
ATOM 2094 N N . PRO A 1 263 ? -3.461 -43.999 -22.175 1.00 28.92 263 PRO A N 1
ATOM 2095 C CA . PRO A 1 263 ? -4.471 -45.054 -22.235 1.00 28.92 263 PRO A CA 1
ATOM 2096 C C . PRO A 1 263 ? -4.736 -45.591 -23.653 1.00 28.92 263 PRO A C 1
ATOM 2098 O O . PRO A 1 263 ? -4.857 -44.829 -24.615 1.00 28.92 263 PRO A O 1
ATOM 2101 N N . GLY A 1 264 ? -4.922 -46.913 -23.749 1.00 25.69 264 GLY A N 1
ATOM 2102 C CA . GLY A 1 264 ? -5.522 -47.614 -24.894 1.00 25.69 264 GLY A CA 1
ATOM 2103 C C . GLY A 1 264 ? -7.024 -47.913 -24.690 1.00 25.69 264 GLY A C 1
ATOM 2104 O O . GLY A 1 264 ? -7.517 -47.833 -23.563 1.00 25.69 264 GLY A O 1
ATOM 2105 N N . PRO A 1 265 ? -7.789 -48.225 -25.756 1.00 33.06 265 PRO A N 1
ATOM 2106 C CA . PRO A 1 265 ? -9.257 -48.216 -25.717 1.00 33.06 265 PRO A CA 1
ATOM 2107 C C . PRO A 1 265 ? -9.914 -49.506 -25.185 1.00 33.06 265 PRO A C 1
ATOM 2109 O O . PRO A 1 265 ? -9.430 -50.615 -25.400 1.00 33.06 265 PRO A O 1
ATOM 2112 N N . ARG A 1 266 ? -11.094 -49.351 -24.562 1.00 25.39 266 ARG A N 1
ATOM 2113 C CA . ARG A 1 266 ? -11.987 -50.443 -24.120 1.00 25.39 266 ARG A CA 1
ATOM 2114 C C . ARG A 1 266 ? -12.781 -51.044 -25.292 1.00 25.39 266 ARG A C 1
ATOM 2116 O O . ARG A 1 266 ? -13.281 -50.288 -26.119 1.00 25.39 266 ARG A O 1
ATOM 2123 N N . PHE A 1 267 ? -13.043 -52.356 -25.263 1.00 25.53 267 PHE A N 1
ATOM 2124 C CA . PHE A 1 267 ? -14.157 -52.984 -25.994 1.00 25.53 267 PHE A CA 1
ATOM 2125 C C . PHE A 1 267 ? -14.820 -54.115 -25.179 1.00 25.53 267 PHE A C 1
ATOM 2127 O O . PHE A 1 267 ? -14.180 -55.111 -24.879 1.00 25.53 267 PHE A O 1
ATOM 2134 N N . PHE A 1 268 ? -16.102 -53.892 -24.857 1.00 26.55 268 PHE A N 1
ATOM 2135 C CA . PHE A 1 268 ? -17.237 -54.795 -24.568 1.00 26.55 268 PHE A CA 1
ATOM 2136 C C . PHE A 1 268 ? -17.104 -56.161 -23.847 1.00 26.55 268 PHE A C 1
ATOM 2138 O O . PHE A 1 268 ? -16.233 -56.986 -24.095 1.00 26.55 268 PHE A O 1
ATOM 2145 N N . ASN A 1 269 ? -18.115 -56.405 -23.003 1.00 25.06 269 ASN A N 1
ATOM 2146 C CA . ASN A 1 269 ? -18.348 -57.587 -22.165 1.00 25.06 269 ASN A CA 1
ATOM 2147 C C . ASN A 1 269 ? -18.711 -58.861 -22.952 1.00 25.06 269 ASN A C 1
ATOM 2149 O O . ASN A 1 269 ? -19.371 -58.772 -23.987 1.00 25.06 269 ASN A O 1
ATOM 2153 N N . ALA A 1 270 ? -18.488 -60.027 -22.331 1.00 27.25 270 ALA A N 1
ATOM 2154 C CA . ALA A 1 270 ? -19.470 -61.119 -22.289 1.00 27.25 270 ALA A CA 1
ATOM 2155 C C . ALA A 1 270 ? -19.242 -62.040 -21.069 1.00 27.25 270 ALA A C 1
ATOM 2157 O O . ALA A 1 270 ? -18.1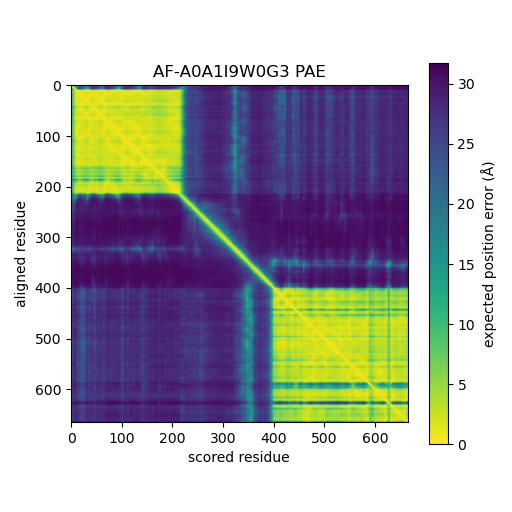51 -62.099 -20.508 1.00 27.25 270 ALA A O 1
ATOM 2158 N N . ASP A 1 271 ? -20.304 -62.728 -20.670 1.00 25.61 271 ASP A N 1
ATOM 2159 C CA . ASP A 1 271 ? -20.493 -63.518 -19.451 1.00 25.61 271 ASP A CA 1
ATOM 2160 C C . ASP A 1 271 ? -19.564 -64.737 -19.265 1.00 25.61 271 ASP A C 1
ATOM 2162 O O . ASP A 1 271 ? -19.274 -65.442 -20.229 1.00 25.61 271 ASP A O 1
ATOM 2166 N N . ALA A 1 272 ? -19.234 -65.076 -18.004 1.00 29.19 272 ALA A N 1
ATOM 2167 C CA . ALA A 1 272 ? -19.512 -66.408 -17.422 1.00 29.19 272 ALA A CA 1
ATOM 2168 C C . ALA A 1 272 ? -19.066 -66.559 -15.945 1.00 29.19 272 ALA A C 1
ATOM 2170 O O . ALA A 1 272 ? -17.926 -66.302 -15.568 1.00 29.19 272 ALA A O 1
ATOM 2171 N N . GLN A 1 273 ? -19.971 -67.098 -15.128 1.00 23.14 273 GLN A N 1
ATOM 2172 C CA . GLN A 1 273 ? -19.714 -67.772 -13.844 1.00 23.14 273 GLN A CA 1
ATOM 2173 C C . GLN A 1 273 ? -19.798 -69.310 -14.063 1.00 23.14 273 GLN A C 1
ATOM 2175 O O . GLN A 1 273 ? -20.297 -69.707 -15.119 1.00 23.14 273 GLN A O 1
ATOM 2180 N N . PRO A 1 274 ? -19.477 -70.205 -13.093 1.00 42.25 274 PRO A N 1
ATOM 2181 C CA . PRO A 1 274 ? -18.797 -70.001 -11.802 1.00 42.25 274 PRO A CA 1
ATOM 2182 C C . PRO A 1 274 ? -17.748 -71.101 -11.430 1.00 42.25 274 PRO A C 1
ATOM 2184 O O . PRO A 1 274 ? -17.598 -72.120 -12.094 1.00 42.25 274 PRO A O 1
ATOM 2187 N N . ASN A 1 275 ? -17.211 -70.974 -10.208 1.00 26.41 275 ASN A N 1
ATOM 2188 C CA . ASN A 1 275 ? -17.069 -72.052 -9.203 1.00 26.41 275 ASN A CA 1
ATOM 2189 C C . ASN A 1 275 ? -15.800 -72.947 -9.095 1.00 26.41 275 ASN A C 1
ATOM 2191 O O . ASN A 1 275 ? -15.580 -73.868 -9.871 1.00 26.41 275 ASN A O 1
ATOM 2195 N N . ASN A 1 276 ? -15.228 -72.862 -7.882 1.00 26.39 276 ASN A N 1
ATOM 2196 C CA . ASN A 1 276 ? -14.882 -73.966 -6.963 1.00 26.39 276 ASN A CA 1
ATOM 2197 C C . ASN A 1 276 ? -13.504 -74.672 -6.995 1.00 26.39 276 ASN A C 1
ATOM 2199 O O . ASN A 1 276 ? -13.111 -75.283 -7.980 1.00 26.39 276 ASN A O 1
ATOM 2203 N N . LYS A 1 277 ? -12.968 -74.799 -5.763 1.00 27.55 277 LYS A N 1
ATOM 2204 C CA . LYS A 1 277 ? -12.043 -75.828 -5.226 1.00 27.55 277 LYS A CA 1
ATOM 2205 C C . LYS A 1 277 ? -10.573 -75.803 -5.688 1.00 27.55 277 LYS A C 1
ATOM 2207 O O . LYS A 1 277 ? -10.304 -75.509 -6.837 1.00 27.55 277 LYS A O 1
ATOM 2212 N N . ILE A 1 278 ? -9.560 -76.216 -4.910 1.00 26.39 278 ILE A N 1
ATOM 2213 C CA . ILE A 1 278 ? -9.252 -76.430 -3.464 1.00 26.39 278 ILE A CA 1
ATOM 2214 C C . ILE A 1 278 ? -8.057 -77.414 -3.467 1.00 26.39 278 ILE A C 1
ATOM 2216 O O . ILE A 1 278 ? -8.179 -78.436 -4.138 1.00 26.39 278 ILE A O 1
ATOM 2220 N N . ARG A 1 279 ? -6.999 -77.165 -2.663 1.00 25.84 279 ARG A N 1
ATOM 2221 C CA . ARG A 1 279 ? -5.901 -78.118 -2.307 1.00 25.84 279 ARG A CA 1
ATOM 2222 C C . ARG A 1 279 ? -4.935 -78.552 -3.434 1.00 25.84 279 ARG A C 1
ATOM 2224 O O . ARG A 1 279 ? -5.266 -78.413 -4.602 1.00 25.84 279 ARG A O 1
ATOM 2231 N N . ASP A 1 280 ? -3.740 -79.100 -3.165 1.00 26.00 280 ASP A N 1
ATOM 2232 C CA . ASP A 1 280 ? -2.879 -79.157 -1.952 1.00 26.00 280 ASP A CA 1
ATOM 2233 C C . ASP A 1 280 ? -1.418 -79.447 -2.386 1.00 26.00 280 ASP A C 1
ATOM 2235 O O . ASP A 1 280 ? -1.217 -80.080 -3.419 1.00 26.00 280 ASP A O 1
ATOM 2239 N N . GLY A 1 281 ? -0.433 -79.125 -1.530 1.00 25.98 281 GLY A N 1
ATOM 2240 C CA . GLY A 1 281 ? 0.729 -80.010 -1.303 1.00 25.98 281 GLY A CA 1
ATOM 2241 C C . GLY A 1 281 ? 2.122 -79.667 -1.880 1.00 25.98 281 GLY A C 1
ATOM 2242 O O . GLY A 1 281 ? 2.279 -79.582 -3.089 1.00 25.98 281 GLY A O 1
ATOM 2243 N N . VAL A 1 282 ? 3.108 -79.637 -0.956 1.00 29.17 282 VAL A N 1
ATOM 2244 C CA . VAL A 1 282 ? 4.461 -80.283 -0.957 1.00 29.17 282 VAL A CA 1
ATOM 2245 C C . VAL A 1 282 ? 5.490 -80.006 -2.094 1.00 29.17 282 VAL A C 1
ATOM 2247 O O . VAL A 1 282 ? 5.122 -79.663 -3.207 1.00 29.17 282 VAL A O 1
ATOM 2250 N N . ASP A 1 283 ? 6.822 -80.085 -1.885 1.00 26.70 283 ASP A N 1
ATOM 2251 C CA . ASP A 1 283 ? 7.609 -80.880 -0.902 1.00 26.70 283 ASP A CA 1
ATOM 2252 C C . ASP A 1 283 ? 9.021 -80.303 -0.533 1.00 26.70 283 ASP A C 1
ATOM 2254 O O . ASP A 1 283 ? 9.435 -79.305 -1.120 1.00 26.70 283 ASP A O 1
ATOM 2258 N N . ALA A 1 284 ? 9.766 -81.000 0.360 1.00 29.22 284 ALA A N 1
ATOM 2259 C CA . ALA A 1 284 ? 11.191 -80.835 0.800 1.00 29.22 284 ALA A CA 1
ATOM 2260 C C . ALA A 1 284 ? 11.551 -79.639 1.750 1.00 29.22 284 ALA A C 1
ATOM 2262 O O . ALA A 1 284 ? 11.082 -78.529 1.523 1.00 29.22 284 ALA A O 1
ATOM 2263 N N . MET A 1 285 ? 12.277 -79.742 2.897 1.00 29.20 285 MET A N 1
ATOM 2264 C CA . MET A 1 285 ? 13.515 -80.461 3.368 1.00 29.20 285 MET A CA 1
ATOM 2265 C C . MET A 1 285 ? 14.845 -79.731 3.024 1.00 29.20 285 MET A C 1
ATOM 2267 O O . MET A 1 285 ? 14.958 -79.262 1.897 1.00 29.20 285 MET A O 1
ATOM 2271 N N . GLU A 1 286 ? 15.930 -79.626 3.831 1.00 30.30 286 GLU A N 1
ATOM 2272 C CA . GLU A 1 286 ? 16.305 -79.811 5.279 1.00 30.30 286 GLU A CA 1
ATOM 2273 C C . GLU A 1 286 ? 17.774 -79.247 5.467 1.00 30.30 286 GLU A C 1
ATOM 2275 O O . GLU A 1 286 ? 18.333 -78.810 4.463 1.00 30.30 286 GLU A O 1
ATOM 2280 N N . GLU A 1 287 ? 18.528 -79.126 6.589 1.00 29.31 287 GLU A N 1
ATOM 2281 C CA . GLU A 1 287 ? 18.493 -79.510 8.030 1.00 29.31 287 GLU A CA 1
ATOM 2282 C C . GLU A 1 287 ? 19.382 -78.527 8.889 1.00 29.31 287 GLU A C 1
ATOM 2284 O O . GLU A 1 287 ? 20.568 -78.404 8.601 1.00 29.31 287 GLU A O 1
ATOM 2289 N N . ASP A 1 288 ? 18.859 -77.903 9.969 1.00 30.25 288 ASP A N 1
ATOM 2290 C CA . ASP A 1 288 ? 19.556 -77.543 11.254 1.00 30.25 288 ASP A CA 1
ATOM 2291 C C . ASP A 1 288 ? 20.839 -76.623 11.329 1.00 30.25 288 ASP A C 1
ATOM 2293 O O . ASP A 1 288 ? 21.352 -76.173 10.312 1.00 30.25 288 ASP A O 1
ATOM 2297 N N . LYS A 1 289 ? 21.422 -76.189 12.487 1.00 29.33 289 LYS A N 1
ATOM 2298 C CA . LYS A 1 289 ? 21.274 -76.487 13.953 1.00 29.33 289 LYS A CA 1
ATOM 2299 C C . LYS A 1 289 ? 21.844 -75.363 14.889 1.00 29.33 289 LYS A C 1
ATOM 2301 O O . LYS A 1 289 ? 22.701 -74.604 14.449 1.00 29.33 289 LYS A O 1
ATOM 2306 N N . LYS A 1 290 ? 21.534 -75.434 16.212 1.00 27.33 290 LYS A N 1
ATOM 2307 C CA . LYS A 1 290 ? 22.280 -74.906 17.421 1.00 27.33 290 LYS A CA 1
ATOM 2308 C C . LYS A 1 290 ? 22.284 -73.375 17.731 1.00 27.33 290 LYS A C 1
ATOM 2310 O O . LYS A 1 290 ? 22.336 -72.575 16.813 1.00 27.33 290 LYS A O 1
ATOM 2315 N N . GLU A 1 291 ? 22.311 -72.863 18.986 1.00 26.53 291 GLU A N 1
ATOM 2316 C CA . GLU A 1 291 ? 22.078 -73.405 20.363 1.00 26.53 291 GLU A CA 1
ATOM 2317 C C . GLU A 1 291 ? 21.787 -72.272 21.419 1.00 26.53 291 GLU A C 1
ATOM 2319 O O . GLU A 1 291 ? 21.761 -71.092 21.073 1.00 26.53 291 GLU A O 1
ATOM 2324 N N . HIS A 1 292 ? 21.554 -72.603 22.708 1.00 31.44 292 HIS A N 1
ATOM 2325 C CA . HIS A 1 292 ? 21.277 -71.683 23.855 1.00 31.44 292 HIS A CA 1
ATOM 2326 C C . HIS A 1 292 ? 22.107 -72.069 25.113 1.00 31.44 292 HIS A C 1
ATOM 2328 O O . HIS A 1 292 ? 22.405 -73.256 25.261 1.00 31.44 292 HIS A O 1
ATOM 2334 N N . PRO A 1 293 ? 22.511 -71.123 26.005 1.00 41.41 293 PRO A N 1
ATOM 2335 C CA . PRO A 1 293 ? 21.825 -70.826 27.301 1.00 41.41 293 PRO A CA 1
ATOM 2336 C C . PRO A 1 293 ? 21.934 -69.315 27.710 1.00 41.41 293 PRO A C 1
ATOM 2338 O O . PRO A 1 293 ? 22.350 -68.513 26.883 1.00 41.41 293 PRO A O 1
ATOM 2341 N N . GLY A 1 294 ? 21.592 -68.764 28.898 1.00 25.73 294 GLY A N 1
ATOM 2342 C CA . GLY A 1 294 ? 21.074 -69.253 30.203 1.00 25.73 294 GLY A CA 1
ATOM 2343 C C . GLY A 1 294 ? 22.127 -69.239 31.348 1.00 25.73 294 GLY A C 1
ATOM 2344 O O . GLY A 1 294 ? 23.201 -69.789 31.151 1.00 25.73 294 GLY A O 1
ATOM 2345 N N . GLY A 1 295 ? 21.928 -68.685 32.565 1.00 24.36 295 GLY A N 1
ATOM 2346 C CA . GLY A 1 295 ? 20.832 -67.886 33.168 1.00 24.36 295 GLY A CA 1
ATOM 2347 C C . GLY A 1 295 ? 21.048 -67.584 34.689 1.00 24.36 295 GLY A C 1
ATOM 2348 O O . GLY A 1 295 ? 22.020 -68.065 35.264 1.00 24.36 295 GLY A O 1
ATOM 2349 N N . ALA A 1 296 ? 20.118 -66.855 35.348 1.00 26.52 296 ALA A N 1
ATOM 2350 C CA . ALA A 1 296 ? 20.100 -66.462 36.795 1.00 26.52 296 ALA A CA 1
ATOM 2351 C C . ALA A 1 296 ? 21.195 -65.427 37.241 1.00 26.52 296 ALA A C 1
ATOM 2353 O O . ALA A 1 296 ? 21.991 -65.027 36.403 1.00 26.52 296 ALA A O 1
ATOM 2354 N N . SER A 1 297 ? 21.301 -64.855 38.467 1.00 25.27 297 SER A N 1
ATOM 2355 C CA . SER A 1 297 ? 20.618 -65.017 39.780 1.00 25.27 297 SER A CA 1
ATOM 2356 C C . SER A 1 297 ? 20.867 -63.821 40.760 1.00 25.27 297 SER A C 1
ATOM 2358 O O . SER A 1 297 ? 22.005 -63.378 40.844 1.00 25.27 297 SER A O 1
ATOM 2360 N N . THR A 1 298 ? 19.901 -63.455 41.643 1.00 26.27 298 THR A N 1
ATOM 2361 C CA . THR A 1 298 ? 20.069 -62.835 43.019 1.00 26.27 298 THR A CA 1
ATOM 2362 C C . THR A 1 298 ? 20.841 -61.488 43.217 1.00 26.27 298 THR A C 1
ATOM 2364 O O . THR A 1 298 ? 21.597 -61.083 42.354 1.00 26.27 298 THR A O 1
ATOM 2367 N N . CYS A 1 299 ? 20.814 -60.744 44.351 1.00 22.92 299 CYS A N 1
ATOM 2368 C CA . CYS A 1 299 ? 19.808 -60.404 45.397 1.00 22.92 299 CYS A CA 1
ATOM 2369 C C . CYS A 1 299 ? 20.383 -59.323 46.380 1.00 22.92 299 CYS A C 1
ATOM 2371 O O . CYS A 1 299 ? 21.595 -59.269 46.555 1.00 22.92 299 CYS A O 1
ATOM 2373 N N . MET A 1 300 ? 19.529 -58.581 47.123 1.00 24.92 300 MET A N 1
ATOM 2374 C CA . MET A 1 300 ? 19.853 -57.676 48.272 1.00 24.92 300 MET A CA 1
ATOM 2375 C C . MET A 1 300 ? 20.621 -56.357 47.950 1.00 24.92 300 MET A C 1
ATOM 2377 O O . MET A 1 300 ? 21.312 -56.287 46.950 1.00 24.92 300 MET A O 1
ATOM 2381 N N . LYS A 1 301 ? 20.557 -55.250 48.729 1.00 26.55 301 LYS A N 1
ATOM 2382 C CA . LYS A 1 301 ? 19.857 -54.895 49.999 1.00 26.55 301 LYS A CA 1
ATOM 2383 C C . LYS A 1 301 ? 19.713 -53.351 50.132 1.00 26.55 301 LYS A C 1
ATOM 2385 O O . LYS A 1 301 ? 20.642 -52.658 49.762 1.00 26.55 301 LYS A O 1
ATOM 2390 N N . ARG A 1 302 ? 18.610 -52.879 50.756 1.00 27.11 302 ARG A N 1
ATOM 2391 C CA . ARG A 1 302 ? 18.444 -51.748 51.735 1.00 27.11 302 ARG A CA 1
ATOM 2392 C C . ARG A 1 302 ? 19.345 -50.489 51.600 1.00 27.11 302 ARG A C 1
ATOM 2394 O O . ARG A 1 302 ? 20.554 -50.614 51.559 1.00 27.11 302 ARG A O 1
ATOM 2401 N N . HIS A 1 303 ? 18.877 -49.241 51.742 1.00 26.31 303 HIS A N 1
ATOM 2402 C CA . HIS A 1 303 ? 17.676 -48.643 52.381 1.00 26.31 303 HIS A CA 1
ATOM 2403 C C . HIS A 1 303 ? 17.496 -47.181 51.840 1.00 26.31 303 HIS A C 1
ATOM 2405 O O . HIS A 1 303 ? 18.231 -46.819 50.933 1.00 26.31 303 HIS A O 1
ATOM 2411 N N . ARG A 1 304 ? 16.599 -46.269 52.275 1.00 24.34 304 ARG A N 1
ATOM 2412 C CA . ARG A 1 304 ? 15.660 -46.141 53.424 1.00 24.34 304 ARG A CA 1
ATOM 2413 C C . ARG A 1 304 ? 14.436 -45.266 53.021 1.00 24.34 304 ARG A C 1
ATOM 2415 O O . ARG A 1 304 ? 14.292 -44.913 51.861 1.00 24.34 304 ARG A O 1
ATOM 2422 N N . CYS A 1 305 ? 13.589 -44.890 53.985 1.00 22.69 305 CYS A N 1
ATOM 2423 C CA . CYS A 1 305 ? 12.586 -43.805 53.924 1.00 22.69 305 CYS A CA 1
ATOM 2424 C C . CYS A 1 305 ? 12.516 -43.142 55.333 1.00 22.69 305 CYS A C 1
ATOM 2426 O O . CYS A 1 305 ? 13.149 -43.696 56.247 1.00 22.69 305 CYS A O 1
ATOM 2428 N N . PRO A 1 306 ? 11.836 -41.991 55.547 1.00 32.12 306 PRO A N 1
ATOM 2429 C CA . PRO A 1 306 ? 10.414 -42.065 55.945 1.00 32.12 306 PRO A CA 1
ATOM 2430 C C . PRO A 1 306 ? 9.481 -40.919 55.456 1.00 32.12 306 PRO A C 1
ATOM 2432 O O . PRO A 1 306 ? 9.916 -39.799 55.209 1.00 32.12 306 PRO A O 1
ATOM 2435 N N . TYR A 1 307 ? 8.173 -41.215 55.419 1.00 24.12 307 TYR A N 1
ATOM 2436 C CA . TYR A 1 307 ? 7.036 -40.263 55.392 1.00 24.12 307 TYR A CA 1
ATOM 2437 C C . TYR A 1 307 ? 6.689 -39.763 56.821 1.00 24.12 307 TYR A C 1
ATOM 2439 O O . TYR A 1 307 ? 7.196 -40.347 57.785 1.00 24.12 307 TYR A O 1
ATOM 2447 N N . PRO A 1 308 ? 5.864 -38.703 57.001 1.00 31.44 308 PRO A N 1
ATOM 2448 C CA . PRO A 1 308 ? 4.374 -38.814 57.035 1.00 31.44 308 PRO A CA 1
ATOM 2449 C C . PRO A 1 308 ? 3.680 -38.127 55.822 1.00 31.44 308 PRO A C 1
ATOM 2451 O O . PRO A 1 308 ? 4.322 -37.311 55.173 1.00 31.44 308 PRO A O 1
ATOM 2454 N N . PHE A 1 309 ? 2.460 -38.437 55.332 1.00 24.73 309 PHE A N 1
ATOM 2455 C CA . PHE A 1 309 ? 1.132 -38.730 55.939 1.00 24.73 309 PHE A CA 1
ATOM 2456 C C . PHE A 1 309 ? 0.551 -37.545 56.746 1.00 24.73 309 PHE A C 1
ATOM 2458 O O . PHE A 1 309 ? 1.263 -36.966 57.551 1.00 24.73 309 PHE A O 1
ATOM 2465 N N . VAL A 1 310 ? -0.708 -37.099 56.625 1.00 23.55 310 VAL A N 1
ATOM 2466 C CA . VAL A 1 310 ? -1.972 -37.566 55.980 1.00 23.55 310 VAL A CA 1
ATOM 2467 C C . VAL A 1 310 ? -2.660 -36.328 55.310 1.00 23.55 310 VAL A C 1
ATOM 2469 O O . VAL A 1 310 ? -2.133 -35.232 55.456 1.00 23.55 310 VAL A O 1
ATOM 2472 N N . LEU A 1 311 ? -3.788 -36.324 54.571 1.00 23.89 311 LEU A N 1
ATOM 2473 C CA . LEU A 1 311 ? -4.880 -37.288 54.306 1.00 23.89 311 LEU A CA 1
ATOM 2474 C C . LEU A 1 311 ? -5.443 -37.099 52.853 1.00 23.89 311 LEU A C 1
ATOM 2476 O O . LEU A 1 311 ? -4.666 -37.049 51.908 1.00 23.89 311 LEU A O 1
ATOM 2480 N N . MET A 1 312 ? -6.772 -37.032 52.678 1.00 20.94 312 MET A N 1
ATOM 2481 C CA . MET A 1 312 ? -7.623 -36.883 51.466 1.00 20.94 312 MET A CA 1
ATOM 2482 C C . MET A 1 312 ? -9.013 -36.334 51.944 1.00 20.94 312 MET A C 1
ATOM 2484 O O . MET A 1 312 ? -9.161 -36.257 53.169 1.00 20.94 312 MET A O 1
ATOM 2488 N N . PRO A 1 313 ? -10.034 -35.962 51.116 1.00 26.92 313 PRO A N 1
ATOM 2489 C CA . PRO A 1 313 ? -10.306 -36.385 49.730 1.00 26.92 313 PRO A CA 1
ATOM 2490 C C . PRO A 1 313 ? -10.750 -35.298 48.709 1.00 26.92 313 PRO A C 1
ATOM 2492 O O . PRO A 1 313 ? -11.002 -34.141 49.032 1.00 26.92 313 PRO A O 1
ATOM 2495 N N . SER A 1 314 ? -10.878 -35.730 47.448 1.00 22.56 314 SER A N 1
ATOM 2496 C CA . SER A 1 314 ? -11.564 -35.072 46.305 1.00 22.56 314 SER A CA 1
ATOM 2497 C C . SER A 1 314 ? -13.108 -35.281 46.376 1.00 22.56 314 SER A C 1
ATOM 2499 O O . SER A 1 314 ? -13.535 -35.919 47.341 1.00 22.56 314 SER A O 1
ATOM 2501 N N . PRO A 1 315 ? -13.977 -34.870 45.405 1.00 37.66 315 PRO A N 1
ATOM 2502 C CA . PRO A 1 315 ? -13.780 -34.256 44.068 1.00 37.66 315 PRO A CA 1
ATOM 2503 C C . PRO A 1 315 ? -14.550 -32.897 43.912 1.00 37.66 315 PRO A C 1
ATOM 2505 O O . PRO A 1 315 ? -14.948 -32.329 44.919 1.00 37.66 315 PRO A O 1
ATOM 2508 N N . CYS A 1 316 ? -14.784 -32.255 42.749 1.00 22.33 316 CYS A N 1
ATOM 2509 C CA . CYS A 1 316 ? -14.738 -32.673 41.338 1.00 22.33 316 CYS A CA 1
ATOM 2510 C C . CYS A 1 316 ? -14.567 -31.490 40.342 1.00 22.33 316 CYS A C 1
ATOM 2512 O O . CYS A 1 316 ? -14.922 -30.359 40.654 1.00 22.33 316 CYS A O 1
ATOM 2514 N N . ASN A 1 317 ? -14.082 -31.801 39.131 1.00 24.84 317 ASN A N 1
ATOM 2515 C CA . ASN A 1 317 ? -14.207 -31.097 37.837 1.00 24.84 317 ASN A CA 1
ATOM 2516 C C . ASN A 1 317 ? -14.363 -29.556 37.768 1.00 24.84 317 ASN A C 1
ATOM 2518 O O . ASN A 1 317 ? -15.457 -29.019 37.933 1.00 24.84 317 ASN A O 1
ATOM 2522 N N . LYS A 1 318 ? -13.340 -28.892 37.205 1.00 26.25 318 LYS A N 1
ATOM 2523 C CA . LYS A 1 318 ? -13.520 -27.840 36.180 1.00 26.25 318 LYS A CA 1
ATOM 2524 C C . LYS A 1 318 ? -12.549 -28.060 35.013 1.00 26.25 318 LYS A C 1
ATOM 2526 O O . LYS A 1 318 ? -11.458 -28.590 35.205 1.00 26.25 318 LYS A O 1
ATOM 2531 N N . SER A 1 319 ? -12.977 -27.706 33.804 1.00 26.66 319 SER A N 1
ATOM 2532 C CA . SER A 1 319 ? -12.262 -27.945 32.546 1.00 26.66 319 SER A CA 1
ATOM 2533 C C . SER A 1 319 ? -11.145 -26.926 32.293 1.00 26.66 319 SER A C 1
ATOM 2535 O O . SER A 1 319 ? -11.315 -25.730 32.511 1.00 26.66 319 SER A O 1
ATOM 2537 N N . SER A 1 320 ? -10.011 -27.397 31.768 1.00 25.58 320 SER A N 1
ATOM 2538 C CA . SER A 1 320 ? -8.947 -26.537 31.237 1.00 25.58 320 SER A CA 1
ATOM 2539 C C . SER A 1 320 ? -9.231 -26.199 29.773 1.00 25.58 320 SER A C 1
ATOM 2541 O O . SER A 1 320 ? -9.362 -27.102 28.947 1.00 25.58 320 SER A O 1
ATOM 2543 N N . LEU A 1 321 ? -9.254 -24.905 29.439 1.00 27.78 321 LEU A N 1
ATOM 2544 C CA . LEU A 1 321 ? -8.850 -24.466 28.104 1.00 27.78 321 LEU A CA 1
ATOM 2545 C C . LEU A 1 321 ? -7.318 -24.390 28.059 1.00 27.78 321 LEU A C 1
ATOM 2547 O O . LEU A 1 321 ? -6.682 -23.963 29.025 1.00 27.78 321 LEU A O 1
ATOM 2551 N N . ARG A 1 322 ? -6.733 -24.802 26.931 1.00 26.27 322 ARG A N 1
ATOM 2552 C CA . ARG A 1 322 ? -5.307 -24.630 26.634 1.00 26.27 322 ARG A CA 1
ATOM 2553 C C . ARG A 1 322 ? -5.115 -23.377 25.787 1.00 26.27 322 ARG A C 1
ATOM 2555 O O . ARG A 1 322 ? -5.603 -23.329 24.661 1.00 26.27 322 ARG A O 1
ATOM 2562 N N . CYS A 1 323 ? -4.348 -22.412 26.284 1.00 26.98 323 CYS A N 1
ATOM 2563 C CA . CYS A 1 323 ? -3.782 -21.370 25.432 1.00 26.98 323 CYS A CA 1
ATOM 2564 C C . CYS A 1 323 ? -2.626 -21.971 24.620 1.00 26.98 323 CYS A C 1
ATOM 2566 O O . CYS A 1 323 ? -1.684 -22.514 25.198 1.00 26.98 323 CYS A O 1
ATOM 2568 N N . HIS A 1 324 ? -2.684 -21.876 23.291 1.00 28.64 324 HIS A N 1
ATOM 2569 C CA . HIS A 1 324 ? -1.579 -22.274 22.420 1.00 28.64 324 HIS A CA 1
ATOM 2570 C C . HIS A 1 324 ? -0.625 -21.093 22.207 1.00 28.64 324 HIS A C 1
ATOM 2572 O O . HIS A 1 324 ? -0.852 -20.251 21.344 1.00 28.64 324 HIS A O 1
ATOM 2578 N N . LEU A 1 325 ? 0.452 -21.054 22.993 1.00 27.50 325 LEU A N 1
ATOM 2579 C CA . LEU A 1 325 ? 1.622 -20.219 22.720 1.00 27.50 325 LEU A CA 1
ATOM 2580 C C . LEU A 1 325 ? 2.604 -21.014 21.849 1.00 27.50 325 LEU A C 1
ATOM 2582 O O . LEU A 1 325 ? 2.967 -22.137 22.198 1.00 27.50 325 LEU A O 1
ATOM 2586 N N . LEU A 1 326 ? 3.029 -20.431 20.726 1.00 23.94 326 LEU A N 1
ATOM 2587 C CA . LEU A 1 326 ? 4.050 -20.983 19.832 1.00 23.94 326 LEU A CA 1
ATOM 2588 C C . LEU A 1 326 ? 5.323 -20.127 19.926 1.00 23.94 326 LEU A C 1
ATOM 2590 O O . LEU A 1 326 ? 5.326 -19.011 19.407 1.00 23.94 326 LEU A O 1
ATOM 2594 N N . PRO A 1 327 ? 6.400 -20.612 20.568 1.00 25.11 327 PRO A N 1
ATOM 2595 C CA . PRO A 1 327 ? 7.691 -19.943 20.532 1.00 25.11 327 PRO A CA 1
ATOM 2596 C C . PRO A 1 327 ? 8.443 -20.315 19.247 1.00 25.11 327 PRO A C 1
ATOM 2598 O O . PRO A 1 327 ? 8.660 -21.493 18.970 1.00 25.11 327 PRO A O 1
ATOM 2601 N N . ILE A 1 328 ? 8.893 -19.313 18.492 1.00 25.62 328 ILE A N 1
ATOM 2602 C CA . ILE A 1 328 ? 9.920 -19.486 17.457 1.00 25.62 328 ILE A CA 1
ATOM 2603 C C . ILE A 1 328 ? 11.185 -18.808 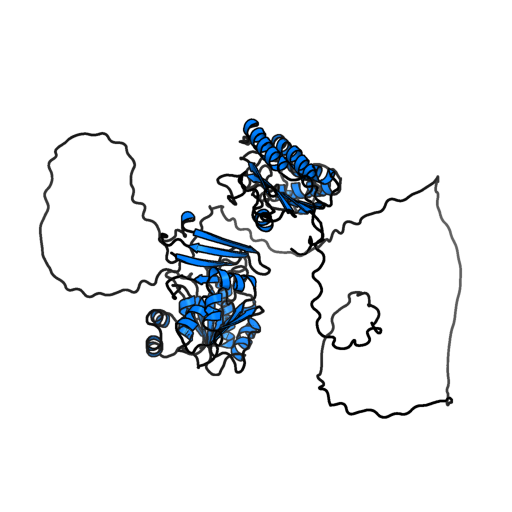17.973 1.00 25.62 328 ILE A C 1
ATOM 2605 O O . ILE A 1 328 ? 11.234 -17.587 18.095 1.00 25.62 328 ILE A O 1
ATOM 2609 N N . ALA A 1 329 ? 12.197 -19.611 18.293 1.00 21.80 329 ALA A N 1
ATOM 2610 C CA . ALA A 1 329 ? 13.532 -19.122 18.600 1.00 21.80 329 ALA A CA 1
ATOM 2611 C C . AL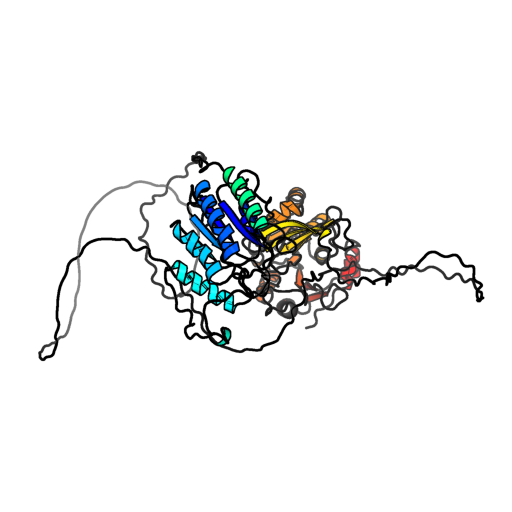A A 1 329 ? 14.367 -19.086 17.314 1.00 21.80 329 ALA A C 1
ATOM 2613 O O . ALA A 1 329 ? 14.395 -20.061 16.564 1.00 21.80 329 ALA A O 1
ATOM 2614 N N . ILE A 1 330 ? 15.077 -17.983 17.088 1.00 25.77 330 ILE A N 1
ATOM 2615 C CA . ILE A 1 330 ? 16.146 -17.873 16.092 1.00 25.77 330 ILE A CA 1
ATOM 2616 C C . ILE A 1 330 ? 17.380 -17.394 16.847 1.00 25.77 330 ILE A C 1
ATOM 2618 O O . ILE A 1 330 ? 17.293 -16.465 17.646 1.00 25.77 330 ILE A O 1
ATOM 2622 N N . ASN A 1 331 ? 18.514 -18.055 16.633 1.00 21.83 331 ASN A N 1
ATOM 2623 C CA . ASN A 1 331 ? 19.751 -17.773 17.347 1.00 21.83 331 ASN A CA 1
ATOM 2624 C C . ASN A 1 331 ? 20.945 -17.994 16.415 1.00 21.83 331 ASN A C 1
ATOM 2626 O O . ASN A 1 331 ? 21.348 -19.140 16.218 1.00 21.83 331 ASN A O 1
ATOM 2630 N N . GLN A 1 332 ? 21.505 -16.908 15.871 1.00 25.05 332 GLN A N 1
ATOM 2631 C CA . GLN A 1 332 ? 22.943 -16.814 15.619 1.00 25.05 332 GLN A CA 1
ATOM 2632 C C . GLN A 1 332 ? 23.424 -15.372 15.367 1.00 25.05 332 GLN A C 1
ATOM 2634 O O . GLN A 1 332 ? 22.766 -14.569 14.710 1.00 25.05 332 GLN A O 1
ATOM 2639 N N . LYS A 1 333 ? 24.612 -15.124 15.925 1.00 24.17 333 LYS A N 1
ATOM 2640 C CA . LYS A 1 333 ? 25.617 -14.069 15.688 1.00 24.17 333 LYS A CA 1
ATOM 2641 C C . LYS A 1 333 ? 25.909 -13.828 14.180 1.00 24.17 333 LYS A C 1
ATOM 2643 O O . LYS A 1 333 ? 25.603 -14.696 13.372 1.00 24.17 333 LYS A O 1
ATOM 2648 N N . GLU A 1 334 ? 26.554 -12.746 13.722 1.00 25.61 334 GLU A N 1
ATOM 2649 C CA . GLU A 1 334 ? 27.303 -11.668 14.407 1.00 25.61 334 GLU A CA 1
ATOM 2650 C C . GLU A 1 334 ? 27.435 -10.391 13.533 1.00 25.61 334 GLU A C 1
ATOM 2652 O O . GLU A 1 334 ? 26.951 -10.355 12.404 1.00 25.61 334 GLU A O 1
ATOM 2657 N N . SER A 1 335 ? 28.210 -9.416 14.032 1.00 25.44 335 SER A N 1
ATOM 2658 C CA . SER A 1 335 ? 28.702 -8.166 13.410 1.00 25.44 335 SER A CA 1
ATOM 2659 C C . SER A 1 335 ? 27.777 -6.940 13.448 1.00 25.44 335 SER A C 1
ATOM 2661 O O . SER A 1 335 ? 26.714 -6.890 12.836 1.00 25.44 335 SER A O 1
ATOM 2663 N N . GLU A 1 336 ? 28.247 -5.928 14.178 1.00 25.91 336 GLU A N 1
ATOM 2664 C CA . GLU A 1 336 ? 27.678 -4.586 14.282 1.00 25.91 336 GLU A CA 1
ATOM 2665 C C . GLU A 1 336 ? 28.544 -3.612 13.471 1.00 25.91 336 GLU A C 1
ATOM 2667 O O . GLU A 1 336 ? 29.760 -3.590 13.649 1.00 25.91 336 GLU A O 1
ATOM 2672 N N . GLU A 1 337 ? 27.928 -2.737 12.678 1.00 26.12 337 GLU A N 1
ATOM 2673 C CA . GLU A 1 337 ? 28.482 -1.406 12.407 1.00 26.12 337 GLU A CA 1
ATOM 2674 C C . GLU A 1 337 ? 27.362 -0.380 12.615 1.00 26.12 337 GLU A C 1
ATOM 2676 O O . GLU A 1 337 ? 26.297 -0.446 11.999 1.00 26.12 337 GLU A O 1
ATOM 2681 N N . THR A 1 338 ? 27.570 0.540 13.556 1.00 26.56 338 THR A N 1
ATOM 2682 C CA . THR A 1 338 ? 26.601 1.579 13.917 1.00 26.56 338 THR A CA 1
ATOM 2683 C C . THR A 1 338 ? 26.857 2.856 13.130 1.00 26.56 338 THR A C 1
ATOM 2685 O O . THR A 1 338 ? 27.927 3.446 13.278 1.00 26.56 338 THR A O 1
ATOM 2688 N N . GLU A 1 339 ? 25.851 3.373 12.424 1.00 25.30 339 GLU A N 1
ATOM 2689 C CA . GLU A 1 339 ? 25.884 4.751 11.924 1.00 25.30 339 GLU A CA 1
ATOM 2690 C C . GLU A 1 339 ? 24.614 5.521 12.313 1.00 25.30 339 GLU A C 1
ATOM 2692 O O . GLU A 1 339 ? 23.496 4.999 12.300 1.00 25.30 339 GLU A O 1
ATOM 2697 N N . GLN A 1 340 ? 24.794 6.774 12.737 1.00 31.05 340 GLN A N 1
ATOM 2698 C CA . GLN A 1 340 ? 23.711 7.641 13.196 1.00 31.05 340 GLN A CA 1
ATOM 2699 C C . GLN A 1 340 ? 23.036 8.321 12.002 1.00 31.05 340 GLN A C 1
ATOM 2701 O O . GLN A 1 340 ? 23.700 9.017 11.238 1.00 31.05 340 GLN A O 1
ATOM 2706 N N . MET A 1 341 ? 21.706 8.236 11.894 1.00 24.50 341 MET A N 1
ATOM 2707 C CA . MET A 1 341 ? 20.943 9.082 10.969 1.00 24.50 341 MET A CA 1
ATOM 2708 C C . MET A 1 341 ? 20.000 10.033 11.706 1.00 24.50 341 MET A C 1
ATOM 2710 O O . MET A 1 341 ? 19.215 9.635 12.566 1.00 24.50 341 MET A O 1
ATOM 2714 N N . SER A 1 342 ? 20.107 11.310 11.337 1.00 24.19 342 SER A N 1
ATOM 2715 C CA . SER A 1 342 ? 19.311 12.421 11.857 1.00 24.19 342 SER A CA 1
ATOM 2716 C C . SER A 1 342 ? 17.826 12.299 11.499 1.00 24.19 342 SER A C 1
ATOM 2718 O O . SER A 1 342 ? 17.480 11.823 10.418 1.00 24.19 342 SER A O 1
ATOM 2720 N N . LEU A 1 343 ? 16.955 12.816 12.369 1.00 24.83 343 LEU A N 1
ATOM 2721 C CA . LEU A 1 343 ? 15.554 13.073 12.040 1.00 24.83 343 LEU A CA 1
ATOM 2722 C C . LEU A 1 343 ? 15.442 14.359 11.210 1.00 24.83 343 LEU A C 1
ATOM 2724 O O . LEU A 1 343 ? 15.792 15.445 11.673 1.00 24.83 343 LEU A O 1
ATOM 2728 N N . THR A 1 344 ? 14.891 14.246 10.006 1.00 25.05 344 THR A N 1
ATOM 2729 C CA . THR A 1 344 ? 14.392 15.372 9.207 1.00 25.05 344 THR A CA 1
ATOM 2730 C C . THR A 1 344 ? 12.954 15.097 8.766 1.00 25.05 344 THR A C 1
ATOM 2732 O O . THR A 1 344 ? 12.498 13.955 8.760 1.00 25.05 344 THR A O 1
ATOM 2735 N N . ALA A 1 345 ? 12.203 16.166 8.494 1.00 25.77 345 ALA A N 1
ATOM 2736 C CA . ALA A 1 345 ? 10.753 16.112 8.318 1.00 25.77 345 ALA A CA 1
ATOM 2737 C C . ALA A 1 345 ? 10.299 15.315 7.079 1.00 25.77 345 ALA A C 1
ATOM 2739 O O . ALA A 1 345 ? 11.068 15.101 6.142 1.00 25.77 345 ALA A O 1
ATOM 2740 N N . LEU A 1 346 ? 9.006 14.961 7.061 1.00 29.03 346 LEU A N 1
ATOM 2741 C CA . LEU A 1 346 ? 8.285 14.369 5.927 1.00 29.03 346 LEU A CA 1
ATOM 2742 C C . LEU A 1 346 ? 8.312 15.282 4.685 1.00 29.03 346 LEU A C 1
ATOM 2744 O O . LEU A 1 346 ? 7.356 15.990 4.378 1.00 29.03 346 LEU A O 1
ATOM 2748 N N . GLN A 1 347 ? 9.411 15.238 3.933 1.00 26.36 347 GLN A N 1
ATOM 2749 C CA . GLN A 1 347 ? 9.427 15.664 2.541 1.00 26.36 347 GLN A CA 1
ATOM 2750 C C . GLN A 1 347 ? 8.913 14.517 1.670 1.00 26.36 347 GLN A C 1
ATOM 2752 O O . GLN A 1 347 ? 9.558 13.474 1.579 1.00 26.36 347 GLN A O 1
ATOM 2757 N N . ILE A 1 348 ? 7.818 14.742 0.941 1.00 32.06 348 ILE A N 1
ATOM 2758 C CA . ILE A 1 348 ? 7.560 13.988 -0.290 1.00 32.06 348 ILE A CA 1
ATOM 2759 C C . ILE A 1 348 ? 8.589 14.484 -1.313 1.00 32.06 348 ILE A C 1
ATOM 2761 O O . ILE A 1 348 ? 8.342 15.454 -2.031 1.00 32.06 348 ILE A O 1
ATOM 2765 N N . ARG A 1 349 ? 9.777 13.869 -1.332 1.00 30.72 349 ARG A N 1
ATOM 2766 C CA . ARG A 1 349 ? 10.782 14.161 -2.360 1.00 30.72 349 ARG A CA 1
ATOM 2767 C C . ARG A 1 349 ? 10.315 13.567 -3.691 1.00 30.72 349 ARG A C 1
ATOM 2769 O O . ARG A 1 349 ? 9.881 12.415 -3.715 1.00 30.72 349 ARG A O 1
ATOM 2776 N N . PRO A 1 350 ? 10.341 14.332 -4.790 1.00 28.27 350 PRO A N 1
ATOM 2777 C CA . PRO A 1 350 ? 9.796 13.863 -6.049 1.00 28.27 350 PRO A CA 1
ATOM 2778 C C . PRO A 1 350 ? 10.713 12.842 -6.720 1.00 28.27 350 PRO A C 1
ATOM 2780 O O . PRO A 1 350 ? 11.906 13.088 -6.882 1.00 28.27 350 PRO A O 1
ATOM 2783 N N . PHE A 1 351 ? 10.113 11.787 -7.277 1.00 32.84 351 PHE A N 1
ATOM 2784 C CA . PHE A 1 351 ? 10.606 11.255 -8.545 1.00 32.84 351 PHE A CA 1
ATOM 2785 C C . PHE A 1 351 ? 9.896 11.949 -9.706 1.00 32.84 351 PHE A C 1
ATOM 2787 O O . PHE A 1 351 ? 8.829 11.539 -10.165 1.00 32.84 351 PHE A O 1
ATOM 2794 N N . THR A 1 352 ? 10.495 13.061 -10.135 1.00 29.03 352 THR A N 1
ATOM 2795 C CA . THR A 1 352 ? 10.074 13.905 -11.257 1.00 29.03 352 THR A CA 1
ATOM 2796 C C . THR A 1 352 ? 10.762 13.458 -12.549 1.00 29.03 352 THR A C 1
ATOM 2798 O O . THR A 1 352 ? 11.877 13.896 -12.827 1.00 29.03 352 THR A O 1
ATOM 2801 N N . PRO A 1 353 ? 10.114 12.663 -13.422 1.00 30.75 353 PRO A N 1
ATOM 2802 C CA . PRO A 1 353 ? 10.554 12.568 -14.806 1.00 30.75 353 PRO A CA 1
ATOM 2803 C C . PRO A 1 353 ? 10.328 13.931 -15.472 1.00 30.75 353 PRO A C 1
ATOM 2805 O O . PRO A 1 353 ? 9.198 14.345 -15.749 1.00 30.75 353 PRO A O 1
ATOM 2808 N N . TYR A 1 354 ? 11.422 14.658 -15.691 1.00 28.95 354 TYR A N 1
ATOM 2809 C CA . TYR A 1 354 ? 11.395 15.971 -16.326 1.00 28.95 354 TYR A CA 1
ATOM 2810 C C . TYR A 1 354 ? 10.856 15.867 -17.767 1.00 28.95 354 TYR A C 1
ATOM 2812 O O . TYR A 1 354 ? 11.227 14.948 -18.503 1.00 28.95 354 TYR A O 1
ATOM 2820 N N . PRO A 1 355 ? 10.028 16.824 -18.231 1.00 30.52 355 PRO A N 1
ATOM 2821 C CA . PRO A 1 355 ? 9.654 16.892 -19.637 1.00 30.52 355 PRO A CA 1
ATOM 2822 C C . PRO A 1 355 ? 10.902 17.171 -20.486 1.00 30.52 355 PRO A C 1
ATOM 2824 O O . PRO A 1 355 ? 11.658 18.103 -20.208 1.00 30.52 355 PRO A O 1
ATOM 2827 N N . ILE A 1 356 ? 11.109 16.373 -21.537 1.00 32.81 356 ILE A N 1
ATOM 2828 C CA . ILE A 1 356 ? 12.305 16.433 -22.390 1.00 32.81 356 ILE A CA 1
ATOM 2829 C C . ILE A 1 356 ? 12.410 17.812 -23.063 1.00 32.81 356 ILE A C 1
ATOM 2831 O O . ILE A 1 356 ? 11.689 18.107 -24.020 1.00 32.81 356 IL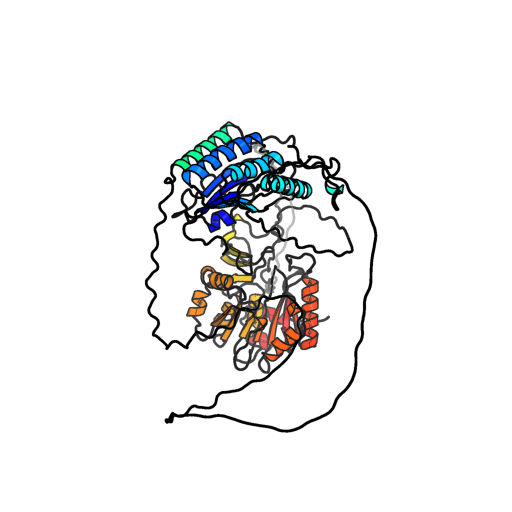E A O 1
ATOM 2835 N N . GLN A 1 357 ? 13.339 18.653 -22.600 1.00 26.02 357 GLN A N 1
ATOM 2836 C CA . GLN A 1 357 ? 13.651 19.928 -23.248 1.00 26.02 357 GLN A CA 1
ATOM 2837 C C . GLN A 1 357 ? 14.464 19.703 -24.528 1.00 26.02 357 GLN A C 1
ATOM 2839 O O . GLN A 1 357 ? 15.694 19.669 -24.522 1.00 26.02 357 GLN A O 1
ATOM 2844 N N . ILE A 1 358 ? 13.769 19.591 -25.660 1.00 28.66 358 ILE A N 1
ATOM 2845 C CA . ILE A 1 358 ? 14.402 19.633 -26.980 1.00 28.66 358 ILE A CA 1
ATOM 2846 C C . ILE A 1 358 ? 14.795 21.083 -27.293 1.00 28.66 358 ILE A C 1
ATOM 2848 O O . ILE A 1 358 ? 13.937 21.957 -27.434 1.00 28.66 358 ILE A O 1
ATOM 2852 N N . SER A 1 359 ? 16.098 21.330 -27.451 1.00 23.58 359 SER A N 1
ATOM 2853 C CA . SER A 1 359 ? 16.628 22.624 -27.893 1.00 23.58 359 SER A CA 1
ATOM 2854 C C . SER A 1 359 ? 16.174 22.946 -29.323 1.00 23.58 359 SER A C 1
ATOM 2856 O O . SER A 1 359 ? 16.725 22.449 -30.308 1.00 23.58 359 SER A O 1
ATOM 2858 N N . HIS A 1 360 ? 15.168 23.810 -29.454 1.00 24.00 360 HIS A N 1
ATOM 2859 C CA . HIS A 1 360 ? 14.787 24.389 -30.737 1.00 24.00 360 HIS A CA 1
ATOM 2860 C C . HIS A 1 360 ? 15.688 25.585 -31.073 1.00 24.00 360 HIS A C 1
ATOM 2862 O O . HIS A 1 360 ? 15.376 26.731 -30.749 1.00 24.00 360 HIS A O 1
ATOM 2868 N N . HIS A 1 361 ? 16.782 25.332 -31.798 1.00 23.70 361 HIS A N 1
ATOM 2869 C CA . HIS A 1 361 ? 17.604 26.376 -32.422 1.00 23.70 361 HIS A CA 1
ATOM 2870 C C . HIS A 1 361 ? 16.840 27.112 -33.545 1.00 23.70 361 HIS A C 1
ATOM 2872 O O . HIS A 1 361 ? 17.080 26.921 -34.738 1.00 23.70 361 HIS A O 1
ATOM 2878 N N . THR A 1 362 ? 15.914 28.002 -33.182 1.00 24.58 362 THR A N 1
ATOM 2879 C CA . THR A 1 362 ? 15.298 28.934 -34.133 1.00 24.58 362 THR A CA 1
ATOM 2880 C C . THR A 1 362 ? 16.280 30.040 -34.503 1.00 24.58 362 THR A C 1
ATOM 2882 O O . THR A 1 362 ? 16.371 31.066 -33.828 1.00 24.58 362 THR A O 1
ATOM 2885 N N . TYR A 1 363 ? 16.981 29.853 -35.620 1.00 24.44 363 TYR A N 1
ATOM 2886 C CA . TYR A 1 363 ? 17.711 30.918 -36.309 1.00 24.44 363 TYR A CA 1
ATOM 2887 C C . TYR A 1 363 ? 16.763 32.101 -36.593 1.00 24.44 363 TYR A C 1
ATOM 2889 O O . TYR A 1 363 ? 15.865 32.003 -37.432 1.00 24.44 363 TYR A O 1
ATOM 2897 N N . ARG A 1 364 ? 16.971 33.248 -35.936 1.00 24.70 364 ARG A N 1
ATOM 2898 C CA . ARG A 1 364 ? 16.394 34.537 -36.352 1.00 24.70 364 ARG A CA 1
ATOM 2899 C C . ARG A 1 364 ? 17.489 35.589 -36.490 1.00 24.70 364 ARG A C 1
ATOM 2901 O O . ARG A 1 364 ? 18.481 35.583 -35.770 1.00 24.70 364 ARG A O 1
ATOM 2908 N N . ARG A 1 365 ? 17.337 36.423 -37.521 1.00 23.97 365 ARG A N 1
ATOM 2909 C CA . ARG A 1 365 ? 18.402 37.280 -38.057 1.00 23.97 365 ARG A CA 1
ATOM 2910 C C . ARG A 1 365 ? 18.721 38.465 -37.148 1.00 23.97 365 ARG A C 1
ATOM 2912 O O . ARG A 1 365 ? 17.837 39.050 -36.532 1.00 23.97 365 ARG A O 1
ATOM 2919 N N . ILE A 1 366 ? 19.989 38.864 -37.191 1.00 23.69 366 ILE A N 1
ATOM 2920 C CA . ILE A 1 366 ? 20.497 40.132 -36.666 1.00 23.69 366 ILE A CA 1
ATOM 2921 C C . ILE A 1 366 ? 19.756 41.301 -37.330 1.00 23.69 366 ILE A C 1
ATOM 2923 O O . ILE A 1 366 ? 19.760 41.411 -38.556 1.00 23.69 366 ILE A O 1
ATOM 2927 N N . ILE A 1 367 ? 19.235 42.226 -36.523 1.00 23.98 367 ILE A N 1
ATOM 2928 C CA . ILE A 1 367 ? 19.042 43.630 -36.908 1.00 23.98 367 ILE A CA 1
ATOM 2929 C C . ILE A 1 367 ? 19.660 44.481 -35.795 1.00 23.98 367 ILE A C 1
ATOM 2931 O O . ILE A 1 367 ? 19.313 44.328 -34.627 1.00 23.98 367 ILE A O 1
ATOM 2935 N N . LYS A 1 368 ? 20.612 45.352 -36.150 1.00 22.83 368 LYS A N 1
ATOM 2936 C CA . LYS A 1 368 ? 21.217 46.327 -35.228 1.00 22.83 368 LYS A CA 1
ATOM 2937 C C . LYS A 1 368 ? 20.387 47.609 -35.210 1.00 22.83 368 LYS A C 1
ATOM 2939 O O . LYS A 1 368 ? 20.026 48.092 -36.276 1.00 22.83 368 LYS A O 1
ATOM 2944 N N . LEU A 1 369 ? 20.236 48.218 -34.036 1.00 22.73 369 LEU A N 1
ATOM 2945 C CA . LEU A 1 369 ? 20.020 49.660 -33.842 1.00 22.73 369 LEU A CA 1
ATOM 2946 C C . LEU A 1 369 ? 20.629 50.068 -32.485 1.00 22.73 369 LEU A C 1
ATOM 2948 O O . LEU A 1 369 ? 21.014 49.195 -31.707 1.00 22.73 369 LEU A O 1
ATOM 2952 N N . SER A 1 370 ? 20.876 51.364 -32.265 1.00 21.52 370 SER A N 1
ATOM 2953 C CA . SER A 1 370 ? 21.989 51.811 -31.406 1.00 21.52 370 SER A CA 1
ATOM 2954 C C . SER A 1 370 ? 21.722 53.096 -30.612 1.00 21.52 370 SER A C 1
ATOM 2956 O O . SER A 1 370 ? 21.089 54.019 -31.123 1.00 21.52 370 SER A O 1
ATOM 2958 N N . SER A 1 371 ? 22.369 53.197 -29.439 1.00 23.14 371 SER A N 1
ATOM 2959 C CA . SER A 1 371 ? 22.503 54.390 -28.575 1.00 23.14 371 SER A CA 1
ATOM 2960 C C . SER A 1 371 ? 21.215 54.817 -27.822 1.00 23.14 371 SER A C 1
ATOM 2962 O O . SER A 1 371 ? 20.123 54.485 -28.259 1.00 23.14 371 SER A O 1
ATOM 2964 N N . LYS A 1 372 ? 21.249 55.516 -26.670 1.00 23.88 372 LYS A N 1
ATOM 2965 C CA . LYS A 1 372 ? 22.320 56.347 -26.070 1.00 23.88 372 LYS A CA 1
ATOM 2966 C C . LYS A 1 372 ? 22.180 56.504 -24.530 1.00 23.88 372 LYS A C 1
ATOM 2968 O O . LYS A 1 372 ? 21.289 55.939 -23.912 1.00 23.88 372 LYS A O 1
ATOM 2973 N N . THR A 1 373 ? 23.114 57.260 -23.953 1.00 23.81 373 THR A N 1
ATOM 2974 C CA . THR A 1 373 ? 23.533 57.410 -22.542 1.00 23.81 373 THR A CA 1
ATOM 2975 C C . THR A 1 373 ? 22.549 58.035 -21.521 1.00 23.81 373 THR A C 1
ATOM 2977 O O . THR A 1 373 ? 21.629 58.761 -21.875 1.00 23.81 373 THR A O 1
ATOM 2980 N N . LEU A 1 374 ? 22.872 57.799 -20.237 1.00 24.33 374 LEU A N 1
ATOM 2981 C CA . LEU A 1 374 ? 22.381 58.363 -18.958 1.00 24.33 374 LEU A CA 1
ATOM 2982 C C . LEU A 1 374 ? 21.969 59.855 -18.904 1.00 24.33 374 LEU A C 1
ATOM 2984 O O . LEU A 1 374 ? 22.648 60.715 -19.461 1.00 24.33 374 LEU A O 1
ATOM 2988 N N . SER A 1 375 ? 21.063 60.162 -17.960 1.00 23.58 375 SER A N 1
ATOM 2989 C CA . SER A 1 375 ? 21.187 61.298 -17.016 1.00 23.58 375 SER A CA 1
ATOM 2990 C C . SER A 1 375 ? 20.508 60.981 -15.654 1.00 23.58 375 SER A C 1
ATOM 2992 O O . SER A 1 375 ? 19.969 59.887 -15.482 1.00 23.58 375 SER A O 1
ATOM 2994 N N . LYS A 1 376 ? 20.629 61.862 -14.639 1.00 23.64 376 LYS A N 1
ATOM 2995 C CA . LYS A 1 376 ? 20.263 61.626 -13.211 1.00 23.64 376 LYS A CA 1
ATOM 2996 C C . LYS A 1 376 ? 19.196 62.643 -12.686 1.00 23.64 376 LYS A C 1
ATOM 2998 O O . LYS A 1 376 ? 18.773 63.484 -13.474 1.00 23.64 376 LYS A O 1
ATOM 3003 N N . PRO A 1 377 ? 18.674 62.543 -11.436 1.00 34.03 377 PRO A N 1
ATOM 3004 C CA . PRO A 1 377 ? 17.250 62.788 -11.147 1.00 34.03 377 PRO A CA 1
ATOM 3005 C C . PRO A 1 377 ? 16.916 64.122 -10.450 1.00 34.03 377 PRO A C 1
ATOM 3007 O O . PRO A 1 377 ? 17.798 64.833 -9.975 1.00 34.03 377 PRO A O 1
ATOM 3010 N N . LEU A 1 378 ? 15.611 64.369 -10.263 1.00 21.27 378 LEU A N 1
ATOM 3011 C CA . LEU A 1 378 ? 15.042 65.337 -9.313 1.00 21.27 378 LEU A CA 1
ATOM 3012 C C . LEU A 1 378 ? 13.768 64.764 -8.651 1.00 21.27 378 LEU A C 1
ATOM 3014 O O . LEU A 1 378 ? 13.088 63.927 -9.240 1.00 21.27 378 LEU A O 1
ATOM 3018 N N . GLN A 1 379 ? 13.478 65.171 -7.409 1.00 23.48 379 GLN A N 1
ATOM 3019 C CA . GLN A 1 379 ? 12.391 64.623 -6.578 1.00 23.48 379 GLN A CA 1
ATOM 3020 C C . GLN A 1 379 ? 11.108 65.467 -6.628 1.00 23.48 379 GLN A C 1
ATOM 3022 O O . GLN A 1 379 ? 11.179 66.693 -6.627 1.00 23.48 379 GLN A O 1
ATOM 3027 N N . ILE A 1 380 ? 9.952 64.812 -6.474 1.00 23.09 380 ILE A N 1
ATOM 3028 C CA . ILE A 1 380 ? 8.737 65.405 -5.884 1.00 23.09 380 ILE A CA 1
ATOM 3029 C C . ILE A 1 380 ? 8.227 64.443 -4.799 1.00 23.09 380 ILE A C 1
ATOM 3031 O O . ILE A 1 380 ? 8.256 63.229 -4.986 1.00 23.09 380 ILE A O 1
ATOM 3035 N N . LYS A 1 381 ? 7.798 64.976 -3.646 1.00 23.06 381 LYS A N 1
ATOM 3036 C CA . LYS A 1 381 ? 7.305 64.203 -2.491 1.00 23.06 381 LYS A CA 1
ATOM 3037 C C . LYS A 1 381 ? 5.790 64.337 -2.331 1.00 23.06 381 LYS A C 1
ATOM 3039 O O . LYS A 1 381 ? 5.271 65.447 -2.373 1.00 23.06 381 LYS A O 1
ATOM 3044 N N . SER A 1 382 ? 5.125 63.247 -1.962 1.00 21.92 382 SER A N 1
ATOM 3045 C CA . SER A 1 382 ? 3.969 63.266 -1.050 1.00 21.92 382 SER A CA 1
ATOM 3046 C C . SER A 1 382 ? 3.994 61.990 -0.187 1.00 21.92 382 SER A C 1
ATOM 3048 O O . SER A 1 382 ? 4.806 61.104 -0.450 1.00 21.92 382 SER A O 1
ATOM 3050 N N . LYS A 1 383 ? 3.231 61.943 0.915 1.00 23.52 383 LYS A N 1
ATOM 3051 C CA . LYS A 1 383 ? 3.380 60.937 1.988 1.00 23.52 383 LYS A CA 1
ATOM 3052 C C . LYS A 1 383 ? 2.177 59.993 2.083 1.00 23.52 383 LYS A C 1
ATOM 3054 O O . LYS A 1 383 ? 1.055 60.480 2.168 1.00 23.52 383 LYS A O 1
ATOM 3059 N N . SER A 1 384 ? 2.438 58.708 2.316 1.00 22.83 384 SER A N 1
ATOM 3060 C CA . SER A 1 384 ? 1.606 57.839 3.168 1.00 22.83 384 SER A CA 1
ATOM 3061 C C . SER A 1 384 ? 2.455 56.684 3.717 1.00 22.83 384 SER A C 1
ATOM 3063 O O . SER A 1 384 ? 3.278 56.142 2.992 1.00 22.83 384 SER A O 1
ATOM 3065 N N . GLN A 1 385 ? 2.282 56.389 5.004 1.00 24.83 385 GLN A N 1
ATOM 3066 C CA . GLN A 1 385 ? 3.163 55.619 5.896 1.00 24.83 385 GLN A CA 1
ATOM 3067 C C . GLN A 1 385 ? 3.609 54.221 5.427 1.00 24.83 385 GLN A C 1
ATOM 3069 O O . GLN A 1 385 ? 2.884 53.511 4.737 1.00 24.83 385 GLN A O 1
ATOM 3074 N N . GLU A 1 386 ? 4.788 53.821 5.908 1.00 23.11 386 GLU A N 1
ATOM 3075 C CA . GLU A 1 386 ? 5.344 52.470 5.803 1.00 23.11 386 GLU A CA 1
ATOM 3076 C C . GLU A 1 386 ? 4.685 51.508 6.806 1.00 23.11 386 GLU A C 1
ATOM 3078 O O . GLU A 1 386 ? 4.508 51.845 7.977 1.00 23.11 386 GLU A O 1
ATOM 3083 N N . THR A 1 387 ? 4.471 50.262 6.384 1.00 23.12 387 THR A N 1
ATOM 3084 C CA . THR A 1 387 ? 4.723 49.080 7.221 1.00 23.12 387 THR A CA 1
ATOM 3085 C C . THR A 1 387 ? 5.515 48.079 6.384 1.00 23.12 387 THR A C 1
ATOM 3087 O O . THR A 1 387 ? 5.148 47.775 5.250 1.00 23.12 387 THR A O 1
ATOM 3090 N N . HIS A 1 388 ? 6.647 47.606 6.908 1.00 25.67 388 HIS A N 1
ATOM 3091 C CA . HIS A 1 388 ? 7.534 46.700 6.179 1.00 25.67 388 HIS A CA 1
ATOM 3092 C C . HIS A 1 388 ? 7.004 45.263 6.188 1.00 25.67 388 HIS A C 1
ATOM 3094 O O . HIS A 1 388 ? 6.796 44.684 7.250 1.00 25.67 388 HIS A O 1
ATOM 3100 N N . HIS A 1 389 ? 6.926 44.660 5.003 1.00 26.05 389 HIS A N 1
ATOM 3101 C CA . HIS A 1 389 ? 7.190 43.236 4.815 1.00 26.05 389 HIS A CA 1
ATOM 3102 C C . HIS A 1 389 ? 8.077 43.081 3.579 1.00 26.05 389 HIS A C 1
ATOM 3104 O O . HIS A 1 389 ? 7.686 43.469 2.476 1.00 26.05 389 HIS A O 1
ATOM 3110 N N . ASP A 1 390 ? 9.280 42.538 3.767 1.00 22.62 390 ASP A N 1
ATOM 3111 C CA . ASP A 1 390 ? 10.231 42.326 2.679 1.00 22.62 390 ASP A CA 1
ATOM 3112 C C . ASP A 1 390 ? 9.757 41.199 1.756 1.00 22.62 390 ASP A C 1
ATOM 3114 O O . ASP A 1 390 ? 9.898 40.013 2.060 1.00 22.62 390 ASP A O 1
ATOM 3118 N N . PHE A 1 391 ? 9.243 41.569 0.583 1.00 25.06 391 PHE A N 1
ATOM 3119 C CA . PHE A 1 391 ? 9.044 40.637 -0.524 1.00 25.06 391 PHE A CA 1
ATOM 3120 C C . PHE A 1 391 ? 10.391 40.312 -1.185 1.00 25.06 391 PHE A C 1
ATOM 3122 O O . PHE A 1 391 ? 10.724 40.818 -2.258 1.00 25.06 391 PHE A O 1
ATOM 3129 N N . THR A 1 392 ? 11.171 39.430 -0.556 1.00 24.22 392 THR A N 1
ATOM 3130 C CA . THR A 1 392 ? 12.207 38.686 -1.280 1.00 24.22 392 THR A CA 1
ATOM 3131 C C . THR A 1 392 ? 11.522 37.679 -2.215 1.00 24.22 392 THR A C 1
ATOM 3133 O O . THR A 1 392 ? 10.756 36.835 -1.748 1.00 24.22 392 THR A O 1
ATOM 3136 N N . PRO A 1 393 ? 11.749 37.737 -3.542 1.00 27.58 393 PRO A N 1
ATOM 3137 C CA . PRO A 1 393 ? 11.180 36.760 -4.460 1.00 27.58 393 PRO A CA 1
ATOM 3138 C C . PRO A 1 393 ? 11.910 35.425 -4.282 1.00 27.58 393 PRO A C 1
ATOM 3140 O O . PRO A 1 393 ? 12.990 35.221 -4.835 1.00 27.58 393 PRO A O 1
ATOM 3143 N N . GLN A 1 394 ? 11.330 34.517 -3.494 1.00 27.31 394 GLN A N 1
ATOM 3144 C CA . GLN A 1 394 ? 11.857 33.163 -3.342 1.00 27.31 394 GLN A CA 1
ATOM 3145 C C . GLN A 1 394 ? 11.829 32.438 -4.691 1.00 27.31 394 GLN A C 1
ATOM 3147 O O . GLN A 1 394 ? 10.772 32.120 -5.239 1.00 27.31 394 GLN A O 1
ATOM 3152 N N . THR A 1 395 ? 13.014 32.160 -5.227 1.00 29.11 395 THR A N 1
ATOM 3153 C CA . THR A 1 395 ? 13.194 31.278 -6.378 1.00 29.11 395 THR A CA 1
ATOM 3154 C C . THR A 1 395 ? 12.870 29.846 -5.962 1.00 29.11 395 THR A C 1
ATOM 3156 O O . THR A 1 395 ? 13.710 29.192 -5.343 1.00 29.11 395 THR A O 1
ATOM 3159 N N . ARG A 1 396 ? 11.672 29.356 -6.308 1.00 26.17 396 ARG A N 1
ATOM 3160 C CA . ARG A 1 396 ? 11.324 27.932 -6.178 1.00 26.17 396 ARG A CA 1
ATOM 3161 C C . ARG A 1 396 ? 12.378 27.071 -6.876 1.00 26.17 396 ARG A C 1
ATOM 3163 O O . ARG A 1 396 ? 12.641 27.246 -8.067 1.00 26.17 396 ARG A O 1
ATOM 3170 N N . THR A 1 397 ? 12.971 26.146 -6.134 1.00 31.55 397 THR A N 1
ATOM 3171 C CA . THR A 1 397 ? 13.828 25.084 -6.669 1.00 31.55 397 THR A CA 1
ATOM 3172 C C . THR A 1 397 ? 12.969 23.961 -7.247 1.00 31.55 397 THR A C 1
ATOM 3174 O O . THR A 1 397 ? 11.898 23.672 -6.732 1.00 31.55 397 THR A O 1
ATOM 3177 N N . GLN A 1 398 ? 13.434 23.300 -8.309 1.00 34.09 398 GLN A N 1
ATOM 3178 C CA . GLN A 1 398 ? 12.683 22.248 -9.020 1.00 34.09 398 GLN A CA 1
ATOM 3179 C C . GLN A 1 398 ? 12.717 20.881 -8.293 1.00 34.09 398 GLN A C 1
ATOM 3181 O O . GLN A 1 398 ? 12.933 19.843 -8.914 1.00 34.09 398 GLN A O 1
ATOM 3186 N N . ASP A 1 399 ? 12.558 20.903 -6.969 1.00 37.16 399 ASP A N 1
ATOM 3187 C CA . ASP A 1 399 ? 12.711 19.760 -6.049 1.00 37.16 399 ASP A CA 1
ATOM 3188 C C . ASP A 1 399 ? 11.477 19.588 -5.132 1.00 37.16 399 ASP A C 1
ATOM 3190 O O . ASP A 1 399 ? 11.440 18.695 -4.287 1.00 37.16 399 ASP A O 1
ATOM 3194 N N . ASP A 1 400 ? 10.455 20.434 -5.307 1.00 45.72 400 ASP A N 1
ATOM 3195 C CA . ASP A 1 400 ? 9.175 20.344 -4.604 1.00 45.72 400 ASP A CA 1
ATOM 3196 C C . ASP A 1 400 ? 8.322 19.209 -5.209 1.00 45.72 400 ASP A C 1
ATOM 3198 O O . ASP A 1 400 ? 8.103 19.153 -6.423 1.00 45.72 400 ASP A O 1
ATOM 3202 N N . GLY A 1 401 ? 7.832 18.294 -4.365 1.00 57.94 401 GLY A N 1
ATOM 3203 C CA . GLY A 1 401 ? 6.869 17.260 -4.760 1.00 57.94 401 GLY A CA 1
ATOM 3204 C C . GLY A 1 401 ? 5.500 17.834 -5.149 1.00 57.94 401 GLY A C 1
ATOM 3205 O O . GLY A 1 401 ? 5.237 19.023 -4.972 1.00 57.94 401 GLY A O 1
ATOM 3206 N N . ILE A 1 402 ? 4.596 16.988 -5.665 1.00 69.12 402 ILE A N 1
ATOM 3207 C CA . ILE A 1 402 ? 3.225 17.434 -5.977 1.00 69.12 402 ILE A CA 1
ATOM 3208 C C . ILE A 1 402 ? 2.561 17.923 -4.677 1.00 69.12 402 ILE A C 1
ATOM 3210 O O . ILE A 1 402 ? 2.489 17.130 -3.733 1.00 69.12 402 ILE A O 1
ATOM 3214 N N . PRO A 1 403 ? 2.064 19.175 -4.612 1.00 75.88 403 PRO A N 1
ATOM 3215 C CA . PRO A 1 403 ? 1.391 19.689 -3.424 1.00 75.88 403 PRO A CA 1
ATOM 3216 C C . PRO A 1 403 ? 0.194 18.812 -3.051 1.00 75.88 403 PRO A C 1
ATOM 3218 O O . PRO A 1 403 ? -0.548 18.362 -3.928 1.00 75.88 403 PRO A O 1
ATOM 3221 N N . ILE A 1 404 ? 0.007 18.540 -1.758 1.00 75.75 404 ILE A N 1
ATOM 3222 C CA . ILE A 1 404 ? -0.994 17.573 -1.284 1.00 75.75 404 ILE A CA 1
ATOM 3223 C C . ILE A 1 404 ? -2.428 18.014 -1.619 1.00 75.75 404 ILE A C 1
ATOM 3225 O O . ILE A 1 404 ? -3.283 17.181 -1.901 1.00 75.75 404 ILE A O 1
ATOM 3229 N N . GLU A 1 405 ? -2.672 19.321 -1.702 1.00 83.50 405 GLU A N 1
ATOM 3230 C CA . GLU A 1 405 ? -3.921 19.934 -2.156 1.00 83.50 405 GLU A CA 1
ATOM 3231 C C . GLU A 1 405 ? -4.255 19.667 -3.639 1.00 83.50 405 GLU A C 1
ATOM 3233 O O . GLU A 1 405 ? -5.419 19.742 -4.037 1.00 83.50 405 GLU A O 1
ATOM 3238 N N . ASP A 1 406 ? -3.254 19.319 -4.454 1.00 86.81 406 ASP A N 1
ATOM 3239 C CA . ASP A 1 406 ? -3.391 18.935 -5.861 1.00 86.81 406 ASP A CA 1
ATOM 3240 C C . ASP A 1 406 ? -3.415 17.397 -6.058 1.00 86.81 406 ASP A C 1
ATOM 3242 O O . ASP A 1 406 ? -3.566 16.923 -7.191 1.00 86.81 406 ASP A O 1
ATOM 3246 N N . VAL A 1 407 ? -3.311 16.603 -4.982 1.00 89.00 407 VAL A N 1
ATOM 3247 C CA . VAL A 1 407 ? -3.326 15.128 -5.006 1.00 89.00 407 VAL A CA 1
ATOM 3248 C C . VAL A 1 407 ? -4.580 14.585 -4.324 1.00 89.00 407 VAL A C 1
ATOM 3250 O O . VAL A 1 407 ? -4.757 14.710 -3.116 1.00 89.00 407 VAL A O 1
ATOM 3253 N N . LYS A 1 408 ? -5.427 13.870 -5.070 1.00 92.81 408 LYS A N 1
ATOM 3254 C CA . LYS A 1 408 ? -6.557 13.133 -4.495 1.00 92.81 408 LYS A CA 1
ATOM 3255 C C . LYS A 1 408 ? -6.267 11.635 -4.461 1.00 92.81 408 LYS A C 1
ATOM 3257 O O . LYS A 1 408 ? -6.120 11.015 -5.511 1.00 92.81 408 LYS A O 1
ATOM 3262 N N . ILE A 1 409 ? -6.275 11.021 -3.280 1.00 91.25 409 ILE A N 1
ATOM 3263 C CA . ILE A 1 409 ? -6.345 9.556 -3.168 1.00 91.25 409 ILE A CA 1
ATOM 3264 C C . ILE A 1 409 ? -7.758 9.113 -3.584 1.00 91.25 409 ILE A C 1
ATOM 3266 O O . ILE A 1 409 ? -8.746 9.637 -3.067 1.00 91.25 409 ILE A O 1
ATOM 3270 N N . ILE A 1 410 ? -7.866 8.188 -4.542 1.00 93.69 410 ILE A N 1
ATOM 3271 C CA . ILE A 1 410 ? -9.153 7.648 -5.026 1.00 93.69 410 ILE A CA 1
ATOM 3272 C C . ILE A 1 410 ? -9.337 6.147 -4.759 1.00 93.69 410 ILE A C 1
ATOM 3274 O O . ILE A 1 410 ? -10.461 5.665 -4.841 1.00 93.69 410 ILE A O 1
ATOM 3278 N N . ALA A 1 411 ? -8.265 5.438 -4.395 1.00 91.50 411 ALA A N 1
ATOM 3279 C CA . ALA A 1 411 ? -8.309 4.135 -3.730 1.00 91.50 411 ALA A CA 1
ATOM 3280 C C . ALA A 1 411 ? -7.029 3.933 -2.897 1.00 91.50 411 ALA A C 1
ATOM 3282 O O . ALA A 1 411 ? -5.950 4.367 -3.306 1.00 91.50 411 ALA A O 1
ATOM 3283 N N . LYS A 1 412 ? -7.140 3.274 -1.741 1.00 92.69 412 LYS A N 1
ATOM 3284 C CA . LYS A 1 412 ? -6.041 2.952 -0.815 1.00 92.69 412 LYS A CA 1
ATOM 3285 C C . LYS A 1 412 ? -6.409 1.643 -0.119 1.00 92.69 412 LYS A C 1
ATOM 3287 O O . LYS A 1 412 ? -7.368 1.625 0.631 1.00 92.69 412 LYS A O 1
ATOM 3292 N N . PHE A 1 413 ? -5.713 0.543 -0.392 1.00 85.50 413 PHE A N 1
ATOM 3293 C CA . PHE A 1 413 ? -5.991 -0.742 0.263 1.00 85.50 413 PHE A CA 1
ATOM 3294 C C . PHE A 1 413 ? -4.806 -1.709 0.154 1.00 85.50 413 PHE A C 1
ATOM 3296 O O . PHE A 1 413 ? -3.919 -1.543 -0.680 1.00 85.50 413 PHE A O 1
ATOM 3303 N N . LYS A 1 414 ? -4.782 -2.752 0.989 1.00 86.94 414 LYS A N 1
ATOM 3304 C CA . LYS A 1 414 ? -3.748 -3.797 0.948 1.00 86.94 414 LYS A CA 1
ATOM 3305 C C . LYS A 1 414 ? -4.294 -5.070 0.304 1.00 86.94 414 LYS A C 1
ATOM 3307 O O . LYS A 1 414 ? -5.324 -5.582 0.738 1.00 86.94 414 LYS A O 1
ATOM 3312 N N . SER A 1 415 ? -3.609 -5.577 -0.719 1.00 87.88 415 SER A N 1
ATOM 3313 C CA . SER A 1 415 ? -3.942 -6.849 -1.368 1.00 87.88 415 SER A CA 1
ATOM 3314 C C . SER A 1 415 ? -3.205 -8.020 -0.696 1.00 87.88 415 SER A C 1
ATOM 3316 O O . SER A 1 415 ? -2.662 -7.893 0.405 1.00 87.88 415 SER A O 1
ATOM 3318 N N . ARG A 1 416 ? -3.161 -9.185 -1.358 1.00 83.38 416 ARG A N 1
ATOM 3319 C CA . ARG A 1 416 ? -2.287 -10.300 -0.954 1.00 83.38 416 ARG A CA 1
ATOM 3320 C C . ARG A 1 416 ? -0.796 -9.988 -1.159 1.00 83.38 416 ARG A C 1
ATOM 3322 O O . ARG A 1 416 ? 0.027 -10.561 -0.450 1.00 83.38 416 ARG A O 1
ATOM 3329 N N . HIS A 1 417 ? -0.464 -9.143 -2.133 1.00 82.56 417 HIS A N 1
ATOM 3330 C CA . HIS A 1 417 ? 0.903 -8.966 -2.631 1.00 82.56 417 HIS A CA 1
ATOM 3331 C C . HIS A 1 417 ? 1.453 -7.556 -2.408 1.00 82.56 417 HIS A C 1
ATOM 3333 O O . HIS A 1 417 ? 2.616 -7.436 -2.042 1.00 82.56 417 HIS A O 1
ATOM 3339 N N . ASN A 1 418 ? 0.622 -6.523 -2.570 1.00 86.62 418 ASN A N 1
ATOM 3340 C CA . ASN A 1 418 ? 1.043 -5.125 -2.605 1.00 86.62 418 ASN A CA 1
ATOM 3341 C C . ASN A 1 418 ? 0.255 -4.259 -1.610 1.00 86.62 418 ASN A C 1
ATOM 3343 O O . ASN A 1 418 ? -0.889 -4.560 -1.250 1.00 86.62 418 ASN A O 1
ATOM 3347 N N . TYR A 1 419 ? 0.824 -3.112 -1.235 1.00 88.00 419 TYR A N 1
ATOM 3348 C CA . TYR A 1 419 ? 0.044 -1.993 -0.693 1.00 88.00 419 TYR A CA 1
ATOM 3349 C C . TYR A 1 419 ? -0.371 -1.045 -1.826 1.00 88.00 419 TYR A C 1
ATOM 3351 O O . TYR A 1 419 ? 0.453 -0.308 -2.356 1.00 88.00 419 TYR A O 1
ATOM 3359 N N . ILE A 1 420 ? -1.638 -1.092 -2.234 1.00 91.12 420 ILE A N 1
ATOM 3360 C CA . ILE A 1 420 ? -2.146 -0.421 -3.433 1.00 91.12 420 ILE A CA 1
ATOM 3361 C C . ILE A 1 420 ? -2.661 0.979 -3.087 1.00 91.12 420 ILE A C 1
ATOM 3363 O O . ILE A 1 420 ? -3.557 1.145 -2.258 1.00 91.12 420 ILE A O 1
ATOM 3367 N N . ARG A 1 421 ? -2.144 1.992 -3.784 1.00 93.75 421 ARG A N 1
ATOM 3368 C CA . ARG A 1 421 ? -2.629 3.378 -3.751 1.00 93.75 421 ARG A CA 1
ATOM 3369 C C . ARG A 1 421 ? -2.906 3.864 -5.172 1.00 93.75 421 ARG A C 1
ATOM 3371 O O . ARG A 1 421 ? -2.055 3.748 -6.049 1.00 93.75 421 ARG A O 1
ATOM 3378 N N . VAL A 1 422 ? -4.077 4.455 -5.394 1.00 95.81 422 VAL A N 1
ATOM 3379 C CA . VAL A 1 422 ? -4.435 5.131 -6.647 1.00 95.81 422 VAL A CA 1
ATOM 3380 C C . VAL A 1 422 ? -4.616 6.613 -6.367 1.00 95.81 422 VAL A C 1
ATOM 3382 O O . VAL A 1 422 ? -5.486 7.005 -5.588 1.00 95.81 422 VAL A O 1
ATOM 3385 N N . LEU A 1 423 ? -3.800 7.434 -7.022 1.00 94.25 423 LEU A N 1
ATOM 3386 C CA . LEU A 1 423 ? -3.856 8.890 -6.946 1.00 94.25 423 LEU A CA 1
ATOM 3387 C C . LEU A 1 423 ? -4.465 9.457 -8.229 1.00 94.25 423 LEU A C 1
ATOM 3389 O O . LEU A 1 423 ? -4.161 8.984 -9.321 1.00 94.25 423 LEU A O 1
ATOM 3393 N N . GLU A 1 424 ? -5.275 10.500 -8.108 1.00 94.56 424 GLU A N 1
ATOM 3394 C CA . GLU A 1 424 ? -5.732 11.359 -9.197 1.00 94.56 424 GLU A CA 1
ATOM 3395 C C . GLU A 1 424 ? -5.121 12.747 -9.002 1.00 94.56 424 GLU A C 1
ATOM 3397 O O . GLU A 1 424 ? -5.321 13.386 -7.968 1.00 94.56 424 GLU A O 1
ATOM 3402 N N . ILE A 1 425 ? -4.342 13.195 -9.986 1.00 91.94 425 ILE A N 1
ATOM 3403 C CA . ILE A 1 425 ? -3.612 14.459 -9.911 1.00 91.94 425 ILE A CA 1
ATOM 3404 C C . ILE A 1 425 ? -4.453 15.562 -10.546 1.00 91.94 425 ILE A C 1
ATOM 3406 O O . ILE A 1 425 ? -4.919 15.451 -11.685 1.00 91.94 425 ILE A O 1
ATOM 3410 N N . SER A 1 426 ? -4.616 16.658 -9.816 1.00 90.69 426 SER A N 1
ATOM 3411 C CA . SER A 1 426 ? -5.268 17.880 -10.270 1.00 90.69 426 SER A CA 1
ATOM 3412 C C . SER A 1 426 ? -4.743 18.355 -11.628 1.00 90.69 426 SER A C 1
ATOM 3414 O O . SER A 1 426 ? -3.555 18.279 -11.940 1.00 90.69 426 SER A O 1
ATOM 3416 N N . ARG A 1 427 ? -5.641 18.902 -12.457 1.00 88.75 427 ARG A N 1
ATOM 3417 C CA . ARG A 1 427 ? -5.275 19.564 -13.726 1.00 88.75 427 ARG A CA 1
ATOM 3418 C C . ARG A 1 427 ? -4.745 20.988 -13.535 1.00 88.75 427 ARG A C 1
ATOM 3420 O O . ARG A 1 427 ? -4.389 21.619 -14.524 1.00 88.75 427 ARG A O 1
ATOM 3427 N N . LYS A 1 428 ? -4.770 21.509 -12.303 1.00 87.50 428 LYS A N 1
ATOM 3428 C CA . LYS A 1 428 ? -4.222 22.824 -11.941 1.00 87.50 428 LYS A CA 1
ATOM 3429 C C . LYS A 1 428 ? -2.793 22.735 -11.394 1.00 87.50 428 LYS A C 1
ATOM 3431 O O . LYS A 1 428 ? -2.136 23.768 -11.335 1.00 87.50 428 LYS A O 1
ATOM 3436 N N . ALA A 1 429 ? -2.342 21.529 -11.043 1.00 85.56 429 ALA A N 1
ATOM 3437 C CA . ALA A 1 429 ? -1.007 21.272 -10.526 1.00 85.56 429 ALA A CA 1
ATOM 3438 C C . ALA A 1 429 ? 0.079 21.750 -11.496 1.00 85.56 429 ALA A C 1
ATOM 3440 O O . ALA A 1 429 ? 0.051 21.418 -12.684 1.00 85.56 429 ALA A O 1
ATOM 3441 N N . ASP A 1 430 ? 1.073 22.465 -10.977 1.00 84.00 430 ASP A N 1
ATOM 3442 C CA . ASP A 1 430 ? 2.258 22.897 -11.728 1.00 84.00 430 ASP A CA 1
ATOM 3443 C C . ASP A 1 430 ? 3.291 21.754 -11.799 1.00 84.00 430 ASP A C 1
ATOM 3445 O O . ASP A 1 430 ? 4.391 21.830 -11.258 1.00 84.00 430 ASP A O 1
ATOM 3449 N N . HIS A 1 431 ? 2.883 20.616 -12.378 1.00 83.12 431 HIS A N 1
ATOM 3450 C CA . HIS A 1 431 ? 3.651 19.367 -12.350 1.00 83.12 431 HIS A CA 1
ATOM 3451 C C . HIS A 1 431 ? 3.476 18.532 -13.640 1.00 83.12 431 HIS A C 1
ATOM 3453 O O . HIS A 1 431 ? 2.363 18.462 -14.169 1.00 83.12 431 HIS A O 1
ATOM 3459 N N . PRO A 1 432 ? 4.503 17.800 -14.134 1.00 78.38 432 PRO A N 1
ATOM 3460 C CA . PRO A 1 432 ? 4.402 16.968 -15.348 1.00 78.38 432 PRO A CA 1
ATOM 3461 C C . PRO A 1 432 ? 3.306 15.885 -15.332 1.00 78.38 432 PRO A C 1
ATOM 3463 O O . PRO A 1 432 ? 2.904 15.392 -16.389 1.00 78.38 432 PRO A O 1
ATOM 3466 N N . PHE A 1 433 ? 2.813 15.519 -14.144 1.00 86.69 433 PHE A N 1
ATOM 3467 C CA . PHE A 1 433 ? 1.712 14.568 -13.945 1.00 86.69 433 PHE A CA 1
ATOM 3468 C C . PHE A 1 433 ? 0.320 15.212 -13.812 1.00 86.69 433 PHE A C 1
ATOM 3470 O O . PHE A 1 433 ? -0.632 14.495 -13.521 1.00 86.69 433 PHE A O 1
ATOM 3477 N N . ALA A 1 434 ? 0.161 16.521 -14.029 1.00 87.69 434 ALA A N 1
ATOM 3478 C CA . ALA A 1 434 ? -1.137 17.193 -13.935 1.00 87.69 434 ALA A CA 1
ATOM 3479 C C . ALA A 1 434 ? -2.222 16.505 -14.791 1.00 87.69 434 ALA A C 1
ATOM 3481 O O . ALA A 1 434 ? -2.046 16.268 -15.990 1.00 87.69 434 ALA A O 1
ATOM 3482 N N . GLY A 1 435 ? -3.361 16.170 -14.179 1.00 88.88 435 GLY A N 1
ATOM 3483 C CA . GLY A 1 435 ? -4.451 15.446 -14.840 1.00 88.88 435 GLY A CA 1
ATOM 3484 C C . GLY A 1 435 ? -4.200 13.956 -15.106 1.00 88.88 435 GLY A C 1
ATOM 3485 O O . GLY A 1 435 ? -4.908 13.379 -15.941 1.00 88.88 435 GLY A O 1
ATOM 3486 N N . SER A 1 436 ? -3.206 13.343 -14.457 1.00 92.44 436 SER A N 1
ATOM 3487 C CA . SER A 1 436 ? -2.970 11.896 -14.502 1.00 92.44 436 SER A CA 1
ATOM 3488 C C . SER A 1 436 ? -3.780 11.130 -13.450 1.00 92.44 436 SER A C 1
ATOM 3490 O O . SER A 1 436 ? -4.337 11.702 -12.509 1.00 92.44 436 SER A O 1
ATOM 3492 N N . ARG A 1 437 ? -3.777 9.802 -13.585 1.00 95.31 437 ARG A N 1
ATOM 3493 C CA . ARG A 1 437 ? -3.901 8.876 -12.459 1.00 95.31 437 ARG A CA 1
ATOM 3494 C C . ARG A 1 437 ? -2.613 8.079 -12.312 1.00 95.31 437 ARG A C 1
ATOM 3496 O O . ARG A 1 437 ? -2.071 7.619 -13.320 1.00 95.31 437 ARG A O 1
ATOM 3503 N N . LEU A 1 438 ? -2.153 7.909 -11.075 1.00 94.69 438 LEU A N 1
ATOM 3504 C CA . LEU A 1 438 ? -0.944 7.169 -10.706 1.00 94.69 438 LEU A CA 1
ATOM 3505 C C . LEU A 1 438 ? -1.326 5.941 -9.875 1.00 94.69 438 LEU A C 1
ATOM 3507 O O . LEU A 1 438 ? -2.119 6.056 -8.942 1.00 94.69 438 LEU A O 1
ATOM 3511 N N . LEU A 1 439 ? -0.759 4.783 -10.206 1.00 94.62 439 LEU A N 1
ATOM 3512 C CA . LEU A 1 439 ? -0.774 3.581 -9.377 1.00 94.62 439 LEU A CA 1
ATOM 3513 C C . LEU A 1 439 ? 0.554 3.523 -8.636 1.00 94.62 439 LEU A C 1
ATOM 3515 O O . LEU A 1 439 ? 1.607 3.421 -9.269 1.00 94.62 439 LEU A O 1
ATOM 3519 N N . LEU A 1 440 ? 0.482 3.570 -7.314 1.00 90.69 440 LEU A N 1
ATOM 3520 C CA . LEU A 1 440 ? 1.613 3.410 -6.419 1.00 90.69 440 LEU A CA 1
ATOM 3521 C C . LEU A 1 440 ? 1.458 2.071 -5.698 1.00 90.69 440 LEU A C 1
ATOM 3523 O O . LEU A 1 440 ? 0.382 1.792 -5.162 1.00 90.69 440 LEU A O 1
ATOM 3527 N N . LEU A 1 441 ? 2.520 1.266 -5.681 1.00 87.19 441 LEU A N 1
ATOM 3528 C CA . LEU A 1 441 ? 2.574 0.019 -4.915 1.00 87.19 441 LEU A CA 1
ATOM 3529 C C . LEU A 1 441 ? 3.578 0.135 -3.758 1.00 87.19 441 LEU A C 1
ATOM 3531 O O . LEU A 1 441 ? 4.502 0.953 -3.789 1.00 87.19 441 LEU A O 1
ATOM 3535 N N . ASP A 1 442 ? 3.359 -0.708 -2.751 1.00 81.69 442 ASP A N 1
ATOM 3536 C CA . ASP A 1 442 ? 4.186 -0.910 -1.556 1.00 81.69 442 ASP A CA 1
ATOM 3537 C C . ASP A 1 442 ? 4.398 0.347 -0.698 1.00 81.69 442 ASP A C 1
ATOM 3539 O O . ASP A 1 442 ? 3.807 1.403 -0.954 1.00 81.69 442 ASP A O 1
ATOM 3543 N N . ALA A 1 443 ? 5.158 0.239 0.398 1.00 64.38 443 ALA A N 1
ATOM 3544 C CA . ALA A 1 443 ? 5.406 1.381 1.279 1.00 64.38 443 ALA A CA 1
ATOM 3545 C C . ALA A 1 443 ? 6.147 2.548 0.580 1.00 64.38 443 ALA A C 1
ATOM 3547 O O . ALA A 1 443 ? 5.666 3.681 0.715 1.00 64.38 443 ALA A O 1
ATOM 3548 N N . PRO A 1 444 ? 7.207 2.320 -0.234 1.00 62.31 444 PRO A N 1
ATOM 3549 C CA . PRO A 1 444 ? 7.960 3.395 -0.893 1.00 62.31 444 PRO A CA 1
ATOM 3550 C C . PRO A 1 444 ? 7.111 4.221 -1.867 1.00 62.31 444 PRO A C 1
ATOM 3552 O O . PRO A 1 444 ? 7.375 5.398 -2.085 1.00 62.31 444 PRO A O 1
ATOM 3555 N N . GLY A 1 445 ? 6.034 3.643 -2.414 1.00 63.00 445 GLY A N 1
ATOM 3556 C CA . GLY A 1 445 ? 5.113 4.369 -3.287 1.00 63.00 445 GLY A CA 1
ATOM 3557 C C . GLY A 1 445 ? 5.671 4.627 -4.685 1.00 63.00 445 GLY A C 1
ATOM 3558 O O . GLY A 1 445 ? 5.337 5.637 -5.302 1.00 63.00 445 GLY A O 1
ATOM 3559 N N . ASN A 1 446 ? 6.494 3.712 -5.200 1.00 76.81 446 ASN A N 1
ATOM 3560 C CA . ASN A 1 446 ? 6.975 3.759 -6.579 1.00 76.81 446 ASN A CA 1
ATOM 3561 C C . ASN A 1 446 ? 5.793 3.738 -7.563 1.00 76.81 446 ASN A C 1
ATOM 3563 O O . ASN A 1 446 ? 4.788 3.064 -7.331 1.00 76.81 446 ASN A O 1
ATOM 3567 N N . ILE A 1 447 ? 5.905 4.460 -8.681 1.00 83.69 447 ILE A N 1
ATOM 3568 C CA . ILE A 1 447 ? 4.837 4.545 -9.688 1.00 83.69 447 ILE A CA 1
ATOM 3569 C C . ILE A 1 447 ? 4.918 3.329 -10.623 1.00 83.69 447 ILE A C 1
ATOM 3571 O O . ILE A 1 447 ? 5.686 3.322 -11.584 1.00 83.69 447 ILE A O 1
ATOM 3575 N N . HIS A 1 448 ? 4.086 2.319 -10.361 1.00 89.00 448 HIS A N 1
ATOM 3576 C CA . HIS A 1 448 ? 3.974 1.100 -11.177 1.00 89.00 448 HIS A CA 1
ATOM 3577 C C . HIS A 1 448 ? 3.049 1.261 -12.391 1.00 89.00 448 HIS A C 1
ATOM 3579 O O . HIS A 1 448 ? 3.063 0.439 -13.303 1.00 89.00 448 HIS A O 1
ATOM 3585 N N . SER A 1 449 ? 2.206 2.294 -12.436 1.00 93.12 449 SER A N 1
ATOM 3586 C CA . SER A 1 449 ? 1.468 2.667 -13.651 1.00 93.12 449 SER A CA 1
ATOM 3587 C C . SER A 1 449 ? 1.028 4.125 -13.616 1.00 93.12 449 SER A C 1
ATOM 3589 O O . SER A 1 449 ? 0.756 4.698 -12.565 1.00 93.12 449 SER A O 1
ATOM 3591 N N . ILE A 1 450 ? 0.910 4.720 -14.796 1.00 93.56 450 ILE A N 1
ATOM 3592 C CA . ILE A 1 450 ? 0.397 6.073 -15.011 1.00 93.56 450 ILE A CA 1
ATOM 3593 C C . ILE A 1 450 ? -0.558 6.076 -16.206 1.00 93.56 450 ILE A C 1
ATOM 3595 O O . ILE A 1 450 ? -0.300 5.449 -17.235 1.00 93.56 450 ILE A O 1
ATOM 3599 N N . SER A 1 451 ? -1.674 6.787 -16.086 1.00 92.75 451 SER A N 1
ATOM 3600 C CA . SER A 1 451 ? -2.590 7.034 -17.201 1.00 92.75 451 SER A CA 1
ATOM 3601 C C . SER A 1 451 ? -3.009 8.496 -17.246 1.00 92.75 451 SER A C 1
ATOM 3603 O O . SER A 1 451 ? -3.042 9.178 -16.227 1.00 92.75 451 SER A O 1
ATOM 3605 N N . PHE A 1 452 ? -3.351 8.981 -18.436 1.00 89.38 452 PHE A N 1
ATOM 3606 C CA . PHE A 1 452 ? -3.951 10.297 -18.628 1.00 89.38 452 PHE A CA 1
ATOM 3607 C C . PHE A 1 452 ? -5.245 10.153 -19.429 1.00 89.38 452 PHE A C 1
ATOM 3609 O O . PHE A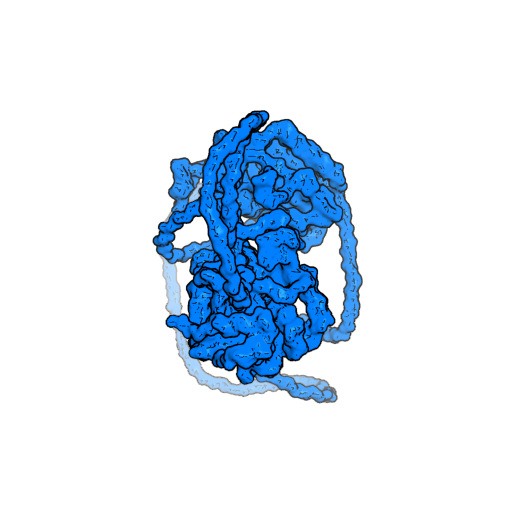 1 452 ? -5.360 9.292 -20.307 1.00 89.38 452 PHE A O 1
ATOM 3616 N N . LEU A 1 453 ? -6.218 11.021 -19.146 1.00 78.56 453 LEU A N 1
ATOM 3617 C CA . LEU A 1 453 ? -7.537 10.962 -19.783 1.00 78.56 453 LEU A CA 1
ATOM 3618 C C . LEU A 1 453 ? -7.513 11.402 -21.259 1.00 78.56 453 LEU A C 1
ATOM 3620 O O . LEU A 1 453 ? -8.294 10.895 -22.059 1.00 78.56 453 LEU A O 1
ATOM 3624 N N . PHE A 1 454 ? -6.616 12.331 -21.617 1.00 77.12 454 PHE A N 1
ATOM 3625 C CA . PHE A 1 454 ? -6.592 12.995 -22.932 1.00 77.12 454 PHE A CA 1
ATOM 3626 C C . PHE A 1 454 ? -5.249 12.923 -23.682 1.00 77.12 454 PHE A C 1
ATOM 3628 O O . PHE A 1 454 ? -5.146 13.459 -24.781 1.00 77.12 454 PHE A O 1
ATOM 3635 N N . LYS A 1 455 ? -4.227 12.259 -23.126 1.00 83.75 455 LYS A N 1
ATOM 3636 C CA . LYS A 1 455 ? -2.989 11.918 -23.847 1.00 83.75 455 LYS A CA 1
ATOM 3637 C C . LYS A 1 455 ? -2.670 10.431 -23.682 1.00 83.75 455 LYS A C 1
ATOM 3639 O O . LYS A 1 455 ? -3.053 9.828 -22.679 1.00 83.75 455 LYS A O 1
ATOM 3644 N N . SER A 1 456 ? -2.002 9.857 -24.678 1.00 81.50 456 SER A N 1
ATOM 3645 C CA . SER A 1 456 ? -1.509 8.474 -24.647 1.00 81.50 456 SER A CA 1
ATOM 3646 C C . SER A 1 456 ? -0.146 8.397 -23.961 1.00 81.50 456 SER A C 1
ATOM 3648 O O . SER A 1 456 ? 0.032 7.602 -23.046 1.00 81.50 456 SER A O 1
ATOM 3650 N N . LEU A 1 457 ? 0.779 9.272 -24.377 1.00 87.31 457 LEU A N 1
ATOM 3651 C CA . LEU A 1 457 ? 2.154 9.347 -23.877 1.00 87.31 457 LEU A CA 1
ATOM 3652 C C . LEU A 1 457 ? 2.205 9.722 -22.397 1.00 87.31 457 LEU A C 1
ATOM 3654 O O . LEU A 1 457 ? 1.524 10.654 -21.947 1.00 87.31 457 LEU A O 1
ATOM 3658 N N . THR A 1 458 ? 3.044 9.019 -21.648 1.00 85.69 458 THR A N 1
ATOM 3659 C CA . THR A 1 458 ? 3.174 9.189 -20.201 1.00 85.69 458 THR A CA 1
ATOM 3660 C C . THR A 1 458 ? 4.125 10.329 -19.840 1.00 85.69 458 THR A C 1
ATOM 3662 O O . THR A 1 458 ? 3.889 11.019 -18.847 1.00 85.69 458 THR A O 1
ATOM 3665 N N . ASN A 1 459 ? 5.116 10.603 -20.693 1.00 83.00 459 ASN A N 1
ATOM 3666 C CA . ASN A 1 459 ? 6.361 11.322 -20.411 1.00 83.00 459 ASN A CA 1
ATOM 3667 C C . ASN A 1 459 ? 7.252 10.587 -19.382 1.00 83.00 459 ASN A C 1
ATOM 3669 O O . ASN A 1 459 ? 7.952 11.226 -18.602 1.00 83.00 459 ASN A O 1
ATOM 3673 N N . THR A 1 460 ? 7.213 9.251 -19.350 1.00 85.56 460 THR A N 1
ATOM 3674 C CA . THR A 1 460 ? 8.011 8.394 -18.445 1.00 85.56 460 THR A CA 1
ATOM 3675 C C . THR A 1 460 ? 8.641 7.222 -19.213 1.00 85.56 460 THR A C 1
ATOM 3677 O O . THR A 1 460 ? 8.477 7.117 -20.428 1.00 85.56 460 THR A O 1
ATOM 3680 N N . TYR A 1 461 ? 9.339 6.302 -18.533 1.00 87.94 461 TYR A N 1
ATOM 3681 C CA . TYR A 1 461 ? 9.970 5.141 -19.180 1.00 87.94 461 TYR A CA 1
ATOM 3682 C C . TYR A 1 461 ? 9.002 4.218 -19.948 1.00 87.94 461 TYR A C 1
ATOM 3684 O O . TYR A 1 461 ? 9.436 3.528 -20.871 1.00 87.94 461 TYR A O 1
ATOM 3692 N N . PHE A 1 462 ? 7.695 4.238 -19.657 1.00 91.06 462 PHE A N 1
ATOM 3693 C CA . PHE A 1 462 ? 6.700 3.495 -20.444 1.00 91.06 462 PHE A CA 1
ATOM 3694 C C . PHE A 1 462 ? 6.681 3.923 -21.926 1.00 91.06 462 PHE A C 1
ATOM 3696 O O . PHE A 1 462 ? 6.448 3.088 -22.801 1.00 91.06 462 PHE A O 1
ATOM 3703 N N . ASP A 1 463 ? 7.006 5.185 -22.230 1.00 92.44 463 ASP A N 1
ATOM 3704 C CA . ASP A 1 463 ? 7.144 5.670 -23.609 1.00 92.44 463 ASP A CA 1
ATOM 3705 C C . ASP A 1 463 ? 8.392 5.074 -24.305 1.00 92.44 463 ASP A C 1
ATOM 3707 O O . ASP A 1 463 ? 8.395 4.889 -25.523 1.00 92.44 463 ASP A O 1
ATOM 3711 N N . VAL A 1 464 ? 9.430 4.683 -23.548 1.00 94.81 464 VAL A N 1
ATOM 3712 C CA . VAL A 1 464 ? 10.629 3.995 -24.073 1.00 94.81 464 VAL A CA 1
ATOM 3713 C C . VAL A 1 464 ? 10.308 2.548 -24.455 1.00 94.81 464 VAL A C 1
ATOM 3715 O O . VAL A 1 464 ? 10.715 2.097 -25.526 1.00 94.81 464 VAL A O 1
ATOM 3718 N N . PHE A 1 465 ? 9.505 1.837 -23.653 1.00 96.25 465 PHE A N 1
ATOM 3719 C CA . PHE A 1 465 ? 8.987 0.511 -24.024 1.00 96.25 465 PHE A CA 1
ATOM 3720 C C . PHE A 1 465 ? 8.214 0.542 -25.356 1.00 96.25 465 PHE A C 1
ATOM 3722 O O . PHE A 1 465 ? 8.322 -0.382 -26.168 1.00 96.25 465 PHE A O 1
ATOM 3729 N N . ALA A 1 466 ? 7.494 1.633 -25.638 1.00 95.94 466 ALA A N 1
ATOM 3730 C CA . ALA A 1 466 ? 6.797 1.831 -26.907 1.00 95.94 466 ALA A CA 1
ATOM 3731 C C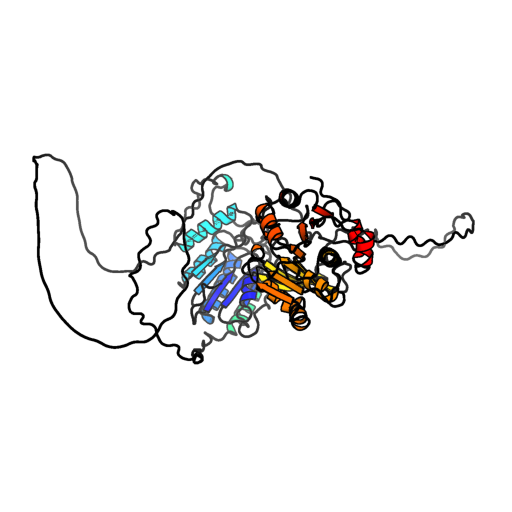 . ALA A 1 466 ? 7.734 2.048 -28.119 1.00 95.94 466 ALA A C 1
ATOM 3733 O O . ALA A 1 466 ? 7.253 2.077 -29.253 1.00 95.94 466 ALA A O 1
ATOM 3734 N N . ALA A 1 467 ? 9.057 2.143 -27.929 1.00 95.88 467 ALA A N 1
ATOM 3735 C CA . ALA A 1 467 ? 10.034 2.165 -29.019 1.00 95.88 467 ALA A CA 1
ATOM 3736 C C . ALA A 1 467 ? 10.488 0.765 -29.493 1.00 95.88 467 ALA A C 1
ATOM 3738 O O . ALA A 1 467 ? 11.140 0.660 -30.536 1.00 95.88 467 ALA A O 1
ATOM 3739 N N . LEU A 1 468 ? 10.141 -0.310 -28.768 1.00 96.88 468 LEU A N 1
ATOM 3740 C CA . LEU A 1 468 ? 10.521 -1.693 -29.099 1.00 96.88 468 LEU A CA 1
ATOM 3741 C C . LEU A 1 468 ? 9.855 -2.279 -30.371 1.00 96.88 468 LEU A C 1
ATOM 3743 O O . LEU A 1 468 ? 10.558 -2.960 -31.122 1.00 96.88 468 LEU A O 1
ATOM 3747 N N . PRO A 1 469 ? 8.551 -2.071 -30.662 1.00 96.62 469 PRO A N 1
ATOM 3748 C CA . PRO A 1 469 ? 7.863 -2.814 -31.728 1.00 96.62 469 PRO A CA 1
ATOM 3749 C C . PRO A 1 469 ? 8.465 -2.710 -33.140 1.00 96.62 469 PRO A C 1
ATOM 3751 O O . PRO A 1 469 ? 8.491 -3.732 -33.824 1.00 96.62 469 PRO A O 1
ATOM 3754 N N . PRO A 1 470 ? 9.006 -1.562 -33.601 1.00 95.38 470 PRO A N 1
ATOM 3755 C CA . PRO A 1 470 ? 9.597 -1.476 -34.939 1.00 95.38 470 PRO A CA 1
ATOM 3756 C C . PRO A 1 470 ? 10.934 -2.214 -35.123 1.00 95.38 470 PRO A C 1
ATOM 3758 O O . PRO A 1 470 ? 11.444 -2.251 -36.241 1.00 95.38 470 PRO A O 1
ATOM 3761 N N . ILE A 1 471 ? 11.532 -2.765 -34.056 1.00 95.50 471 ILE A N 1
ATOM 3762 C CA . ILE A 1 471 ? 12.861 -3.410 -34.092 1.00 95.50 471 ILE A CA 1
ATOM 3763 C C . ILE A 1 471 ? 12.834 -4.908 -33.749 1.00 95.50 471 ILE A C 1
ATOM 3765 O O . ILE A 1 471 ? 13.893 -5.518 -33.567 1.00 95.50 471 ILE A O 1
ATOM 3769 N N . ILE A 1 472 ? 11.636 -5.496 -33.681 1.00 96.62 472 ILE A N 1
ATOM 3770 C CA . ILE A 1 472 ? 11.362 -6.924 -33.458 1.00 96.62 472 ILE A CA 1
ATOM 3771 C C . ILE A 1 472 ? 10.562 -7.513 -34.640 1.00 96.62 472 ILE A C 1
ATOM 3773 O O . ILE A 1 472 ? 9.899 -6.768 -35.362 1.00 96.62 472 ILE A O 1
ATOM 3777 N N . PRO A 1 473 ? 10.600 -8.838 -34.881 1.00 95.31 473 PRO A N 1
ATOM 3778 C CA . PRO A 1 473 ? 9.771 -9.475 -35.906 1.00 95.31 473 PRO A CA 1
ATOM 3779 C C . PRO A 1 473 ? 8.269 -9.398 -35.563 1.00 95.31 473 PRO A C 1
ATOM 3781 O O . PRO A 1 473 ? 7.920 -9.387 -34.383 1.00 95.31 473 PRO A O 1
ATOM 3784 N N . PRO A 1 474 ? 7.347 -9.446 -36.543 1.00 94.38 474 PRO A N 1
ATOM 3785 C CA . PRO A 1 474 ? 5.908 -9.503 -36.272 1.00 94.38 474 PRO A CA 1
ATOM 3786 C C . PRO A 1 474 ? 5.512 -10.687 -35.371 1.00 94.38 474 PRO A C 1
ATOM 3788 O O . PRO A 1 474 ? 5.979 -11.813 -35.569 1.00 94.38 474 PRO A O 1
ATOM 3791 N N . GLY A 1 475 ? 4.651 -10.441 -34.382 1.00 94.88 475 GLY A N 1
ATOM 3792 C CA . GLY A 1 475 ? 4.184 -11.447 -33.423 1.00 94.88 475 GLY A CA 1
ATOM 3793 C C . GLY A 1 475 ? 3.783 -10.849 -32.067 1.00 94.88 475 GLY A C 1
ATOM 3794 O O . GLY A 1 475 ? 3.737 -9.624 -31.931 1.00 94.88 475 GLY A O 1
ATOM 3795 N N . PRO A 1 476 ? 3.475 -11.697 -31.070 1.00 97.69 476 PRO A N 1
ATOM 3796 C CA . PRO A 1 476 ? 3.020 -11.259 -29.753 1.00 97.69 476 PRO A CA 1
ATOM 3797 C C . PRO A 1 476 ? 4.144 -10.624 -28.925 1.00 97.69 476 PRO A C 1
ATOM 3799 O O . PRO A 1 476 ? 5.292 -11.076 -28.960 1.00 97.69 476 PRO A O 1
ATOM 3802 N N . ILE A 1 477 ? 3.792 -9.609 -28.135 1.00 98.75 477 ILE A N 1
ATOM 3803 C CA . ILE A 1 477 ? 4.653 -8.991 -27.124 1.00 98.75 477 ILE A CA 1
ATOM 3804 C C . ILE A 1 477 ? 4.187 -9.434 -25.735 1.00 98.75 477 ILE A C 1
ATOM 3806 O O . ILE A 1 477 ? 3.016 -9.271 -25.390 1.00 98.75 477 ILE A O 1
ATOM 3810 N N . GLY A 1 478 ? 5.100 -9.992 -24.943 1.00 98.56 478 GLY A N 1
ATOM 3811 C CA . GLY A 1 478 ? 4.886 -10.265 -23.523 1.00 98.56 478 GLY A CA 1
ATOM 3812 C C . GLY A 1 478 ? 5.152 -9.018 -22.679 1.00 98.56 478 GLY A C 1
ATOM 3813 O O . GLY A 1 478 ? 6.090 -8.279 -22.970 1.00 98.56 478 GLY A O 1
ATOM 3814 N N . ILE A 1 479 ? 4.362 -8.789 -21.632 1.00 98.62 479 ILE A N 1
ATOM 3815 C CA . ILE A 1 479 ? 4.636 -7.782 -20.595 1.00 98.62 479 ILE A CA 1
ATOM 3816 C C . ILE A 1 479 ? 4.644 -8.494 -19.247 1.00 98.62 479 ILE A C 1
ATOM 3818 O O . ILE A 1 479 ? 3.630 -9.066 -18.849 1.00 98.62 479 ILE A O 1
ATOM 3822 N N . LEU A 1 480 ? 5.792 -8.489 -18.574 1.00 98.25 480 LEU A N 1
ATOM 3823 C CA . LEU A 1 480 ? 6.018 -9.152 -17.293 1.00 98.25 480 LEU A CA 1
ATOM 3824 C C . LEU A 1 480 ? 6.100 -8.075 -16.209 1.00 98.25 480 LEU A C 1
ATOM 3826 O O . LEU A 1 480 ? 7.066 -7.316 -16.195 1.00 98.25 480 LEU A O 1
ATOM 3830 N N . GLY A 1 481 ? 5.086 -7.994 -15.344 1.00 95.56 481 GLY A N 1
ATOM 3831 C CA . GLY A 1 481 ? 4.808 -6.776 -14.576 1.00 95.56 481 GLY A CA 1
ATOM 3832 C C . GLY A 1 481 ? 3.892 -5.878 -15.402 1.00 95.56 481 GLY A C 1
ATOM 3833 O O . GLY A 1 481 ? 4.324 -4.912 -16.024 1.00 95.56 481 GLY A O 1
ATOM 3834 N N . PHE A 1 482 ? 2.625 -6.274 -15.523 1.00 97.31 482 PHE A N 1
ATOM 3835 C CA . PHE A 1 482 ? 1.657 -5.586 -16.379 1.00 97.31 482 PHE A CA 1
ATOM 3836 C C . PHE A 1 482 ? 1.054 -4.340 -15.711 1.00 97.31 482 PHE A C 1
ATOM 3838 O O . PHE A 1 482 ? 0.651 -3.402 -16.411 1.00 97.31 482 PHE A O 1
ATOM 3845 N N . GLY A 1 483 ? 0.992 -4.314 -14.375 1.00 95.31 483 GLY A N 1
ATOM 3846 C CA . GLY A 1 483 ? 0.429 -3.207 -13.613 1.00 95.31 483 GLY A CA 1
ATOM 3847 C C . GLY A 1 483 ? -1.022 -2.921 -14.009 1.00 95.31 483 GLY A C 1
ATOM 3848 O O . GLY A 1 483 ? -1.813 -3.820 -14.293 1.00 95.31 483 GLY A O 1
ATOM 3849 N N . ALA A 1 484 ? -1.368 -1.640 -14.109 1.00 96.19 484 ALA A N 1
ATOM 3850 C CA . ALA A 1 484 ? -2.657 -1.193 -14.630 1.00 96.19 484 ALA A CA 1
ATOM 3851 C C . ALA A 1 484 ? -2.698 -1.079 -16.174 1.00 96.19 484 ALA A C 1
ATOM 3853 O O . ALA A 1 484 ? -3.642 -0.509 -16.727 1.00 96.19 484 ALA A O 1
ATOM 3854 N N . GLY A 1 485 ? -1.689 -1.600 -16.887 1.00 96.31 485 GLY A N 1
ATOM 3855 C CA . GLY A 1 485 ? -1.662 -1.676 -18.350 1.00 96.31 485 GLY A CA 1
ATOM 3856 C C . GLY A 1 485 ? -1.122 -0.440 -19.086 1.00 96.31 485 GLY A C 1
ATOM 3857 O O . GLY A 1 485 ? -1.409 -0.283 -20.275 1.00 96.31 485 GLY A O 1
ATOM 3858 N N . SER A 1 486 ? -0.334 0.431 -18.440 1.00 95.31 486 SER A N 1
ATOM 3859 C CA . SER A 1 486 ? 0.235 1.646 -19.065 1.00 95.31 486 SER A CA 1
ATOM 3860 C C . SER A 1 486 ? 0.997 1.361 -20.367 1.00 95.31 486 SER A C 1
ATOM 3862 O O . SER A 1 486 ? 0.690 1.951 -21.405 1.00 95.31 486 SER A O 1
ATOM 3864 N N . ALA A 1 487 ? 1.937 0.411 -20.344 1.00 96.25 487 ALA A N 1
ATOM 3865 C CA . ALA A 1 487 ? 2.685 0.006 -21.535 1.00 96.25 487 ALA A CA 1
ATOM 3866 C C . ALA A 1 487 ? 1.782 -0.663 -22.591 1.00 96.25 487 ALA A C 1
ATOM 3868 O O . ALA A 1 487 ? 1.911 -0.390 -23.784 1.00 96.25 487 ALA A O 1
ATOM 3869 N N . ALA A 1 488 ? 0.818 -1.488 -22.168 1.00 97.44 488 ALA A N 1
ATOM 3870 C CA . ALA A 1 488 ? -0.119 -2.155 -23.073 1.00 97.44 488 ALA A CA 1
ATOM 3871 C C . ALA A 1 488 ? -0.977 -1.155 -23.861 1.00 97.44 488 ALA A C 1
ATOM 3873 O O . ALA A 1 488 ? -1.149 -1.309 -25.070 1.00 97.44 488 ALA A O 1
ATOM 3874 N N . ARG A 1 489 ? -1.464 -0.096 -23.199 1.00 96.00 489 ARG A N 1
ATOM 3875 C CA . ARG A 1 489 ? -2.222 0.983 -23.843 1.00 96.00 489 ARG A CA 1
ATOM 3876 C C . ARG A 1 489 ? -1.401 1.674 -24.933 1.00 96.00 489 ARG A C 1
ATOM 3878 O O . ARG A 1 489 ? -1.889 1.803 -26.053 1.00 96.00 489 ARG A O 1
ATOM 3885 N N . LEU A 1 490 ? -0.155 2.051 -24.634 1.00 95.00 490 LEU A N 1
ATOM 3886 C CA . LEU A 1 490 ? 0.758 2.658 -25.612 1.00 95.00 490 LEU A CA 1
ATOM 3887 C C . LEU A 1 490 ? 0.982 1.750 -26.828 1.00 95.00 490 LEU A C 1
ATOM 3889 O O . LEU A 1 490 ? 0.842 2.198 -27.964 1.00 95.00 490 LEU A O 1
ATOM 3893 N N . LEU A 1 491 ? 1.289 0.469 -26.603 1.00 96.62 491 LEU A N 1
ATOM 3894 C CA . LEU A 1 491 ? 1.538 -0.494 -27.679 1.00 96.62 491 LEU A CA 1
ATOM 3895 C C . LEU A 1 491 ? 0.316 -0.688 -28.592 1.00 96.62 491 LEU A C 1
ATOM 3897 O O . LEU A 1 491 ? 0.459 -0.703 -29.815 1.00 96.62 491 LEU A O 1
ATOM 3901 N N . LEU A 1 492 ? -0.879 -0.827 -28.011 1.00 96.31 492 LEU A N 1
ATOM 3902 C CA . LEU A 1 492 ? -2.110 -1.110 -28.755 1.00 96.31 492 LEU A CA 1
ATOM 3903 C C . LEU A 1 492 ? -2.641 0.105 -29.530 1.00 96.31 492 LEU A C 1
ATOM 3905 O O . LEU A 1 492 ? -3.167 -0.080 -30.633 1.00 96.31 492 LEU A O 1
ATOM 3909 N N . GLU A 1 493 ? -2.484 1.315 -28.975 1.00 93.56 493 GLU A N 1
ATOM 3910 C CA . GLU A 1 493 ? -2.853 2.583 -29.622 1.00 93.56 493 GLU A CA 1
ATOM 3911 C C . GLU A 1 493 ? -1.871 2.973 -30.743 1.00 93.56 493 GLU A C 1
ATOM 3913 O O . GLU A 1 493 ? -2.312 3.429 -31.798 1.00 93.56 493 GLU A O 1
ATOM 3918 N N . LEU A 1 494 ? -0.557 2.781 -30.554 1.00 93.69 494 LEU A N 1
ATOM 3919 C CA . LEU A 1 494 ? 0.468 3.199 -31.526 1.00 93.69 494 LEU A CA 1
ATOM 3920 C C . LEU A 1 494 ? 0.700 2.192 -32.663 1.00 93.69 494 LEU A C 1
ATOM 3922 O O . LEU A 1 494 ? 1.053 2.604 -33.769 1.00 93.69 494 LEU A O 1
ATOM 3926 N N . TYR A 1 495 ? 0.509 0.890 -32.423 1.00 94.94 495 TYR A N 1
ATOM 3927 C CA . TYR A 1 495 ? 0.855 -0.162 -33.386 1.00 94.94 495 TYR A CA 1
ATOM 3928 C C . TYR A 1 495 ? -0.332 -1.108 -33.646 1.00 94.94 495 TYR A C 1
ATOM 3930 O O . TYR A 1 495 ? -0.487 -2.116 -32.952 1.00 94.94 495 TYR A O 1
ATOM 3938 N N . PRO A 1 496 ? -1.165 -0.850 -34.677 1.00 90.19 496 PRO A N 1
ATOM 3939 C CA . PRO A 1 496 ? -2.380 -1.629 -34.952 1.00 90.19 496 PRO A CA 1
ATOM 3940 C C . PRO A 1 496 ? -2.183 -3.138 -35.179 1.00 90.19 496 PRO A C 1
ATOM 3942 O O . PRO A 1 496 ? -3.130 -3.898 -35.004 1.00 90.19 496 PRO A O 1
ATOM 3945 N N . GLY A 1 497 ? -0.975 -3.577 -35.553 1.00 90.75 497 GLY A N 1
ATOM 3946 C CA . GLY A 1 497 ? -0.634 -4.993 -35.752 1.00 90.75 497 GLY A CA 1
ATOM 3947 C C . GLY A 1 497 ? -0.055 -5.716 -34.526 1.00 90.75 497 GLY A C 1
ATOM 3948 O O . GLY A 1 497 ? 0.240 -6.903 -34.623 1.00 90.75 497 GLY A O 1
ATOM 3949 N N . VAL A 1 498 ? 0.149 -5.034 -33.391 1.00 95.25 498 VAL A N 1
ATOM 3950 C CA . VAL A 1 498 ? 0.716 -5.654 -32.178 1.00 95.25 498 VAL A CA 1
ATOM 3951 C C . VAL A 1 498 ? -0.364 -6.388 -31.383 1.00 95.25 498 VAL A C 1
ATOM 3953 O O . VAL A 1 498 ? -1.440 -5.837 -31.142 1.00 95.25 498 VAL A O 1
ATOM 3956 N N . VAL A 1 499 ? -0.038 -7.600 -30.933 1.00 98.19 499 VAL A N 1
ATOM 3957 C CA . VAL A 1 499 ? -0.779 -8.371 -29.921 1.00 98.19 499 VAL A CA 1
ATOM 3958 C C . VAL A 1 499 ? 0.007 -8.319 -28.610 1.00 98.19 499 VAL A C 1
ATOM 3960 O O . VAL A 1 499 ? 1.227 -8.482 -28.623 1.00 98.19 499 VAL A O 1
ATOM 3963 N N . VAL A 1 500 ? -0.676 -8.097 -27.489 1.00 98.62 500 VAL A N 1
ATOM 3964 C CA . VAL A 1 500 ? -0.096 -7.970 -26.146 1.00 98.62 500 VAL A CA 1
ATOM 3965 C C . VAL A 1 500 ? -0.613 -9.090 -25.243 1.00 98.62 500 VAL A C 1
ATOM 3967 O O . VAL A 1 500 ? -1.820 -9.297 -25.137 1.00 98.62 500 VAL A O 1
ATOM 3970 N N . HIS A 1 501 ? 0.302 -9.771 -24.555 1.00 98.62 501 HIS A N 1
ATOM 3971 C CA . HIS A 1 501 ? 0.007 -10.728 -23.490 1.00 98.62 501 HIS A CA 1
ATOM 3972 C C . HIS A 1 501 ? 0.653 -10.232 -22.188 1.00 98.62 501 HIS A C 1
ATOM 3974 O O . HIS A 1 501 ? 1.877 -10.146 -22.096 1.00 98.62 501 HIS A O 1
ATOM 3980 N N . GLY A 1 502 ? -0.159 -9.865 -21.201 1.00 98.38 502 GLY A N 1
ATOM 3981 C CA . GLY A 1 502 ? 0.283 -9.272 -19.940 1.00 98.38 502 GLY A CA 1
ATOM 3982 C C . GLY A 1 502 ? 0.181 -10.222 -18.755 1.00 98.38 502 GLY A C 1
ATOM 3983 O O . GLY A 1 502 ? -0.870 -10.826 -18.561 1.00 98.38 502 GLY A O 1
ATOM 3984 N N . TRP A 1 503 ? 1.234 -10.307 -17.943 1.00 98.31 503 TRP A N 1
ATOM 3985 C CA . TRP A 1 503 ? 1.234 -11.019 -16.665 1.00 98.31 503 TRP A CA 1
ATOM 3986 C C . TRP A 1 503 ? 1.370 -10.051 -15.496 1.00 98.31 503 TRP A C 1
ATOM 3988 O O . TRP A 1 503 ? 2.331 -9.282 -15.419 1.00 98.31 503 TRP A O 1
ATOM 3998 N N . GLU A 1 504 ? 0.431 -10.156 -14.564 1.00 97.06 504 GLU A N 1
ATOM 3999 C CA . GLU A 1 504 ? 0.466 -9.507 -13.256 1.00 97.06 504 GLU A CA 1
ATOM 4000 C C . GLU A 1 504 ? 0.372 -10.579 -12.166 1.00 97.06 504 GLU A C 1
ATOM 4002 O O . GLU A 1 504 ? -0.356 -11.557 -12.325 1.00 97.06 504 GLU A O 1
ATOM 4007 N N . LEU A 1 505 ? 1.097 -10.429 -11.058 1.00 94.38 505 LEU A N 1
ATOM 4008 C CA . LEU A 1 505 ? 1.012 -11.380 -9.948 1.00 94.38 505 LEU A CA 1
ATOM 4009 C C . LEU A 1 505 ? -0.250 -11.139 -9.107 1.00 94.38 505 LEU A C 1
ATOM 4011 O O . LEU A 1 505 ? -0.831 -12.082 -8.569 1.00 94.38 505 LEU A O 1
ATOM 4015 N N . ASP A 1 506 ? -0.678 -9.881 -9.010 1.00 93.75 506 ASP A N 1
ATOM 4016 C CA . ASP A 1 506 ? -1.755 -9.433 -8.135 1.00 93.75 506 ASP A CA 1
ATOM 4017 C C . ASP A 1 506 ? -3.049 -9.107 -8.899 1.00 93.75 506 ASP A C 1
ATOM 4019 O O . ASP A 1 506 ? -3.156 -8.096 -9.596 1.00 93.75 506 ASP A O 1
ATOM 4023 N N . SER A 1 507 ? -4.089 -9.926 -8.716 1.00 96.25 507 SER A N 1
ATOM 4024 C CA . SER A 1 507 ? -5.407 -9.678 -9.318 1.00 96.25 507 SER A CA 1
ATOM 4025 C C . SER A 1 507 ? -5.984 -8.309 -8.946 1.00 96.25 507 SER A C 1
ATOM 4027 O O . SER A 1 507 ? -6.628 -7.675 -9.779 1.00 96.25 507 SER A O 1
ATOM 4029 N N . SER A 1 508 ?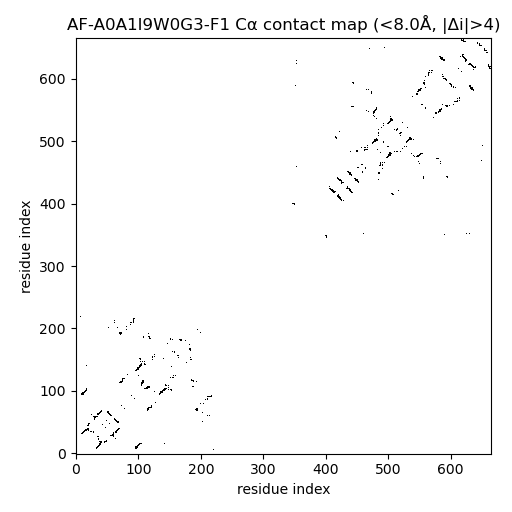 -5.713 -7.809 -7.734 1.00 96.50 508 SER A N 1
ATOM 4030 C CA . SER A 1 508 ? -6.210 -6.502 -7.294 1.00 96.50 508 SER A CA 1
ATOM 4031 C C . SER A 1 508 ? -5.623 -5.338 -8.097 1.00 96.50 508 SER A C 1
ATOM 4033 O O . SER A 1 508 ? -6.290 -4.316 -8.253 1.00 96.50 508 SER A O 1
ATOM 4035 N N . VAL A 1 509 ? -4.416 -5.490 -8.652 1.00 95.94 509 VAL A N 1
ATOM 4036 C CA . VAL A 1 509 ? -3.795 -4.492 -9.536 1.00 95.94 509 VAL A CA 1
ATOM 4037 C C . VAL A 1 509 ? -4.486 -4.465 -10.904 1.00 95.94 509 VAL A C 1
ATOM 4039 O O . VAL A 1 509 ? -4.748 -3.384 -11.436 1.00 95.94 509 VAL A O 1
ATOM 4042 N N . ILE A 1 510 ? -4.881 -5.629 -11.436 1.00 97.69 510 ILE A N 1
ATOM 4043 C CA . ILE A 1 510 ? -5.678 -5.719 -12.671 1.00 97.69 510 ILE A CA 1
ATOM 4044 C C . ILE A 1 510 ? -7.061 -5.086 -12.487 1.00 97.69 510 ILE A C 1
ATOM 4046 O O . ILE A 1 510 ? -7.506 -4.322 -13.346 1.00 97.69 510 ILE A O 1
ATOM 4050 N N . ASP A 1 511 ? -7.739 -5.354 -11.371 1.00 97.31 511 ASP A N 1
ATOM 4051 C CA . ASP A 1 511 ? -9.078 -4.810 -11.126 1.00 97.31 511 ASP A CA 1
ATOM 4052 C C . ASP A 1 511 ? -9.048 -3.291 -10.873 1.00 97.31 511 ASP A C 1
ATOM 4054 O O . ASP A 1 511 ? -9.866 -2.557 -11.435 1.00 97.31 511 ASP A O 1
ATOM 4058 N N . VAL A 1 512 ? -8.015 -2.781 -10.192 1.00 96.69 512 VAL A N 1
ATOM 4059 C CA . VAL A 1 512 ? -7.713 -1.339 -10.142 1.00 96.69 512 VAL A CA 1
ATOM 4060 C C . VAL A 1 512 ? -7.431 -0.761 -11.531 1.00 96.69 512 VAL A C 1
ATOM 4062 O O . VAL A 1 512 ? -7.912 0.328 -11.857 1.00 96.69 512 VAL A O 1
ATOM 4065 N N . GLY A 1 513 ? -6.717 -1.485 -12.396 1.00 97.44 513 GLY A N 1
ATOM 4066 C CA . GLY A 1 513 ? -6.533 -1.095 -13.793 1.00 97.44 513 GLY A CA 1
ATOM 4067 C C . GLY A 1 513 ? -7.859 -0.976 -14.549 1.00 97.44 513 GLY A C 1
ATOM 4068 O O . GLY A 1 513 ? -8.075 -0.017 -15.304 1.00 97.44 513 GLY A O 1
ATOM 4069 N N . ARG A 1 514 ? -8.777 -1.923 -14.319 1.00 97.69 514 ARG A N 1
ATOM 4070 C CA . ARG A 1 514 ? -10.116 -1.972 -14.929 1.00 97.69 514 ARG A CA 1
ATOM 4071 C C . ARG A 1 514 ? -11.009 -0.821 -14.497 1.00 97.69 514 ARG A C 1
ATOM 4073 O O . ARG A 1 514 ? -11.724 -0.286 -15.346 1.00 97.69 514 ARG A O 1
ATOM 4080 N N . GLU A 1 515 ? -10.962 -0.450 -13.225 1.00 96.94 515 GLU A N 1
ATOM 4081 C CA . GLU A 1 515 ? -11.771 0.625 -12.653 1.00 96.94 515 GLU A CA 1
ATOM 4082 C C . GLU A 1 515 ? -11.185 2.016 -12.941 1.00 96.94 515 GLU A C 1
ATOM 4084 O O . GLU A 1 515 ? -11.872 2.885 -13.484 1.00 96.94 515 GLU A O 1
ATOM 4089 N N . PHE A 1 516 ? -9.899 2.228 -12.646 1.00 95.81 516 PHE A N 1
ATOM 4090 C CA . PHE A 1 516 ? -9.317 3.571 -12.584 1.00 95.81 516 PHE A CA 1
ATOM 4091 C C . PHE A 1 516 ? -8.477 3.966 -13.805 1.00 95.81 516 PHE A C 1
ATOM 4093 O O . PHE A 1 516 ? -8.452 5.151 -14.147 1.00 95.81 516 PHE A O 1
ATOM 4100 N N . PHE A 1 517 ? -7.832 3.018 -14.493 1.00 96.06 517 PHE A N 1
ATOM 4101 C CA . PHE A 1 517 ? -6.885 3.296 -15.594 1.00 96.06 517 PHE A CA 1
ATOM 4102 C C . PHE A 1 517 ? -7.482 3.043 -16.988 1.00 96.06 517 PHE A C 1
ATOM 4104 O O . PHE A 1 517 ? -6.847 3.315 -18.008 1.00 96.06 517 PHE A O 1
ATOM 4111 N N . GLY A 1 518 ? -8.731 2.570 -17.046 1.00 94.44 518 GLY A N 1
ATOM 4112 C CA . GLY A 1 518 ? -9.460 2.334 -18.291 1.00 94.44 518 GLY A CA 1
ATOM 4113 C C . GLY A 1 518 ? -9.145 0.998 -18.966 1.00 94.44 518 GLY A C 1
ATOM 4114 O O . GLY A 1 518 ? -9.563 0.791 -20.107 1.00 94.44 518 GLY A O 1
ATOM 4115 N N . LEU A 1 519 ? -8.476 0.066 -18.280 1.00 96.88 519 LEU A N 1
ATOM 4116 C CA . LEU A 1 519 ? -8.137 -1.260 -18.810 1.00 96.88 519 LEU A CA 1
ATOM 4117 C C . LEU A 1 519 ? -9.382 -2.021 -19.301 1.00 96.88 519 LEU A C 1
ATOM 4119 O O . LEU A 1 519 ? -9.353 -2.610 -20.373 1.00 96.88 519 LEU A O 1
ATOM 4123 N N . LYS A 1 520 ? -10.526 -1.862 -18.621 1.00 97.25 520 LYS A N 1
ATOM 4124 C CA . LYS A 1 520 ? -11.834 -2.434 -19.002 1.00 97.25 520 LYS A CA 1
ATOM 4125 C C . LYS A 1 520 ? -12.392 -1.897 -20.326 1.00 97.25 520 LYS A C 1
ATOM 4127 O O . LYS A 1 520 ? -13.239 -2.536 -20.952 1.00 97.25 520 LYS A O 1
ATOM 4132 N N . LYS A 1 521 ? -11.945 -0.714 -20.763 1.00 96.25 521 LYS A N 1
ATOM 4133 C CA . LYS A 1 521 ? -12.197 -0.193 -22.115 1.00 96.25 521 LYS A CA 1
ATOM 4134 C C . LYS A 1 521 ? -11.196 -0.789 -23.107 1.00 96.25 521 LYS A C 1
ATOM 4136 O O . LYS A 1 521 ? -11.599 -1.144 -24.207 1.00 96.25 521 LYS A O 1
ATOM 4141 N N . LEU A 1 522 ? -9.929 -0.917 -22.715 1.00 95.56 522 LEU A N 1
ATOM 4142 C CA . LEU A 1 522 ? -8.855 -1.471 -23.542 1.00 95.56 522 LEU A CA 1
ATOM 4143 C C . LEU A 1 522 ? -9.118 -2.946 -23.907 1.00 95.56 522 LEU A C 1
ATOM 4145 O O . LEU A 1 522 ? -9.077 -3.282 -25.085 1.00 95.56 522 LEU A O 1
ATOM 4149 N N . GLU A 1 523 ? -9.505 -3.777 -22.931 1.00 97.44 523 GLU A N 1
ATOM 4150 C CA . GLU A 1 523 ? -9.965 -5.168 -23.110 1.00 97.44 523 GLU A CA 1
ATOM 4151 C C . GLU A 1 523 ? -11.111 -5.249 -24.140 1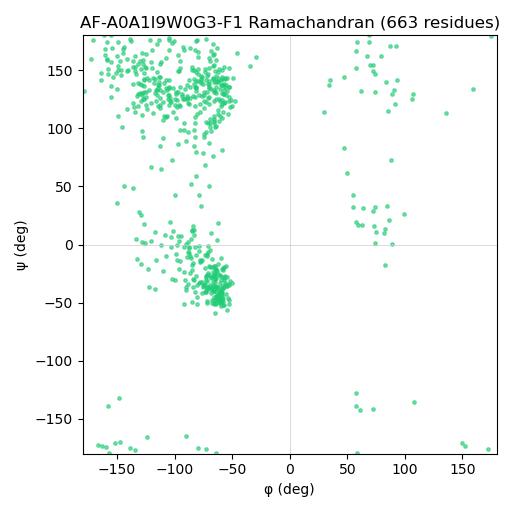.00 97.44 523 GLU A C 1
ATOM 4153 O O . GLU A 1 523 ? -11.072 -6.054 -25.065 1.00 97.44 523 GLU A O 1
ATOM 4158 N N . LYS A 1 524 ? -12.111 -4.360 -24.038 1.00 97.62 524 LYS A N 1
ATOM 4159 C CA . LYS A 1 524 ? -13.256 -4.300 -24.970 1.00 97.62 524 LYS A CA 1
ATOM 4160 C C . LYS A 1 524 ? -12.919 -3.752 -26.359 1.00 97.62 524 LYS A C 1
ATOM 4162 O O . LYS A 1 524 ? -13.627 -4.058 -27.312 1.00 97.62 524 LYS A O 1
ATOM 4167 N N . GLN A 1 525 ? -11.903 -2.900 -26.468 1.00 96.69 525 GLN A N 1
ATOM 4168 C CA . GLN A 1 525 ? -11.484 -2.266 -27.721 1.00 96.69 525 GLN A CA 1
ATOM 4169 C C . GLN A 1 525 ? -10.528 -3.162 -28.525 1.00 96.69 525 GLN A C 1
ATOM 4171 O O . GLN A 1 525 ? -10.413 -2.998 -29.739 1.00 96.69 525 GLN A O 1
ATOM 4176 N N . TYR A 1 526 ? -9.859 -4.106 -27.858 1.00 97.25 526 TYR A N 1
ATOM 4177 C CA . TYR A 1 526 ? -8.818 -4.960 -28.427 1.00 97.25 526 TYR A CA 1
ATOM 4178 C C . TYR A 1 526 ? -8.956 -6.445 -28.007 1.00 97.25 526 TYR A C 1
ATOM 4180 O O . TYR A 1 526 ? -7.956 -7.034 -27.600 1.00 97.25 526 TYR A O 1
ATOM 4188 N N . PRO A 1 527 ? -10.145 -7.080 -28.107 1.00 96.94 527 PRO A N 1
ATOM 4189 C CA . PRO A 1 527 ? -10.389 -8.418 -27.549 1.00 96.94 527 PRO A CA 1
ATOM 4190 C C . PRO A 1 527 ? -9.476 -9.505 -28.138 1.00 96.94 527 PRO A C 1
ATOM 4192 O O . PRO A 1 527 ? -8.955 -10.334 -27.401 1.00 96.94 527 PRO A O 1
ATOM 4195 N N . ASP A 1 528 ? -9.196 -9.457 -29.443 1.00 96.88 528 ASP A N 1
ATOM 4196 C CA . ASP A 1 528 ? -8.308 -10.411 -30.133 1.00 96.88 528 ASP A CA 1
ATOM 4197 C C . ASP A 1 528 ? -6.815 -10.024 -30.055 1.00 96.88 528 ASP A C 1
ATOM 4199 O O . ASP A 1 528 ? -5.963 -10.628 -30.710 1.00 96.88 528 ASP A O 1
ATOM 4203 N N . ARG A 1 529 ? -6.489 -8.955 -29.314 1.00 97.44 529 ARG A N 1
ATOM 4204 C CA . ARG A 1 529 ? -5.163 -8.315 -29.294 1.00 97.44 529 ARG A CA 1
ATOM 4205 C C . ARG A 1 529 ? -4.618 -8.020 -27.894 1.00 97.44 529 ARG A C 1
ATOM 4207 O O . ARG A 1 529 ? -3.434 -7.707 -27.798 1.00 97.44 529 ARG A O 1
ATOM 4214 N N . LEU A 1 530 ? -5.427 -8.103 -26.839 1.00 98.44 530 LEU A N 1
ATOM 4215 C CA . LEU A 1 530 ? -5.014 -7.905 -25.451 1.00 98.44 530 LEU A CA 1
ATOM 4216 C C . LEU A 1 530 ? -5.463 -9.084 -24.590 1.00 98.44 530 LEU A C 1
ATOM 4218 O O . LEU A 1 530 ? -6.645 -9.240 -24.299 1.00 98.44 530 LEU A O 1
ATOM 4222 N N . PHE A 1 531 ? -4.492 -9.862 -24.125 1.00 98.38 531 PHE A N 1
ATOM 4223 C CA . PHE A 1 531 ? -4.701 -10.980 -23.214 1.00 98.38 531 PHE A CA 1
ATOM 4224 C C . PHE A 1 531 ? -4.027 -10.675 -21.876 1.00 98.38 531 PHE A C 1
ATOM 4226 O O . PHE A 1 531 ? -2.893 -10.196 -21.850 1.00 98.38 531 PHE A O 1
ATOM 4233 N N . ILE A 1 532 ? -4.720 -10.932 -20.766 1.00 98.44 532 ILE A N 1
ATOM 4234 C CA . ILE A 1 532 ? -4.262 -10.589 -19.414 1.00 98.44 532 ILE A CA 1
ATOM 4235 C C . ILE A 1 532 ? -4.349 -11.838 -18.541 1.00 98.44 532 ILE A C 1
ATOM 4237 O O . ILE A 1 532 ? -5.382 -12.506 -18.507 1.00 98.44 532 ILE A O 1
ATOM 4241 N N . TYR A 1 533 ? -3.263 -12.142 -17.838 1.00 98.25 533 TYR A N 1
ATOM 4242 C CA . TYR A 1 533 ? -3.092 -13.338 -17.024 1.00 98.25 533 TYR A CA 1
ATOM 4243 C C . TYR A 1 533 ? -2.678 -12.940 -15.606 1.00 98.25 533 TYR A C 1
ATOM 4245 O O . TYR A 1 533 ? -1.805 -12.090 -15.426 1.00 98.25 533 TYR A O 1
ATOM 4253 N N . VAL A 1 534 ? -3.280 -13.581 -14.602 1.00 96.94 534 VAL A N 1
ATOM 4254 C CA . VAL A 1 534 ? -2.863 -13.445 -13.200 1.00 96.94 534 VAL A CA 1
ATOM 4255 C C . VAL A 1 534 ? -1.970 -14.631 -12.833 1.00 96.94 534 VAL A C 1
ATOM 4257 O O . VAL A 1 534 ? -2.381 -15.779 -12.997 1.00 96.94 534 VAL A O 1
ATOM 4260 N N . GLY A 1 535 ? -0.753 -14.372 -12.352 1.00 94.50 535 GLY A N 1
ATOM 4261 C CA . GLY A 1 535 ? 0.188 -15.400 -11.902 1.00 94.50 535 GLY A CA 1
ATOM 4262 C C . GLY A 1 535 ? 1.661 -15.027 -12.087 1.00 94.50 535 GLY A C 1
ATOM 4263 O O . GLY A 1 535 ? 2.005 -13.900 -12.433 1.00 94.50 535 GLY A O 1
ATOM 4264 N N . ASN A 1 536 ? 2.555 -15.995 -11.864 1.00 94.19 536 ASN A N 1
ATOM 4265 C CA . ASN A 1 536 ? 4.001 -15.780 -11.961 1.00 94.19 536 ASN A CA 1
ATOM 4266 C C . ASN A 1 536 ? 4.436 -15.454 -13.404 1.00 94.19 536 ASN A C 1
ATOM 4268 O O . ASN A 1 536 ? 4.496 -16.338 -14.264 1.00 94.19 536 ASN A O 1
ATOM 4272 N N . ALA A 1 537 ? 4.806 -14.195 -13.639 1.00 95.50 537 ALA A N 1
ATOM 4273 C CA . ALA A 1 537 ? 5.252 -13.689 -14.932 1.00 95.50 537 ALA A CA 1
ATOM 4274 C C . ALA A 1 537 ? 6.512 -14.395 -15.476 1.00 95.50 537 ALA A C 1
ATOM 4276 O O . ALA A 1 537 ? 6.663 -14.516 -16.687 1.00 95.50 537 ALA A O 1
ATOM 4277 N N . LEU A 1 538 ? 7.385 -14.952 -14.626 1.00 95.94 538 LEU A N 1
ATOM 4278 C CA . LEU A 1 538 ? 8.550 -15.729 -15.083 1.00 95.94 538 LEU A CA 1
ATOM 4279 C C . LEU A 1 538 ? 8.184 -17.110 -15.667 1.00 95.94 538 LEU A C 1
ATOM 4281 O O . LEU A 1 538 ? 9.038 -17.776 -16.250 1.00 95.94 538 LEU A O 1
ATOM 4285 N N . SER A 1 539 ? 6.918 -17.531 -15.559 1.00 93.81 539 SER A N 1
ATOM 4286 C CA . SER A 1 539 ? 6.361 -18.707 -16.250 1.00 93.81 539 SER A CA 1
ATOM 4287 C C . SER A 1 539 ? 5.634 -18.371 -17.565 1.00 93.81 539 SER A C 1
ATOM 4289 O O . SER A 1 539 ? 5.081 -19.264 -18.216 1.00 93.81 539 SER A O 1
ATOM 4291 N N . ALA A 1 540 ? 5.626 -17.094 -17.968 1.00 95.06 540 ALA A N 1
ATOM 4292 C CA . ALA A 1 540 ? 4.936 -16.619 -19.160 1.00 95.06 540 ALA A CA 1
ATOM 4293 C C . ALA A 1 540 ? 5.436 -17.307 -20.438 1.00 95.06 540 ALA A C 1
ATOM 4295 O O . ALA A 1 540 ? 6.632 -17.355 -20.736 1.00 95.06 540 ALA A O 1
ATOM 4296 N N . LYS A 1 541 ? 4.488 -17.807 -21.233 1.00 94.06 541 LYS A N 1
ATOM 4297 C CA . LYS A 1 541 ? 4.732 -18.460 -22.521 1.00 94.06 541 LYS A CA 1
ATOM 4298 C C . LYS A 1 541 ? 3.533 -18.268 -23.443 1.00 94.06 541 LYS A C 1
ATOM 4300 O O . LYS A 1 541 ? 2.391 -18.253 -22.992 1.00 94.06 541 LYS A O 1
ATOM 4305 N N . VAL A 1 542 ? 3.803 -18.175 -24.740 1.00 94.94 542 VAL A N 1
ATOM 4306 C CA . VAL A 1 542 ? 2.800 -18.165 -25.814 1.00 94.94 542 VAL A CA 1
ATOM 4307 C C . VAL A 1 542 ? 3.191 -19.177 -26.882 1.00 94.94 542 VAL A C 1
ATOM 4309 O O . VAL A 1 542 ? 4.363 -19.551 -26.999 1.00 94.94 542 VAL A O 1
ATOM 4312 N N . LYS A 1 543 ? 2.211 -19.626 -27.670 1.00 91.31 543 LYS A N 1
ATOM 4313 C CA . LYS A 1 543 ? 2.467 -20.494 -28.821 1.00 91.31 543 LYS A CA 1
ATOM 4314 C C . LYS A 1 543 ? 3.437 -19.799 -29.788 1.00 91.31 543 LYS A C 1
ATOM 4316 O O . LYS A 1 543 ? 3.306 -18.607 -30.045 1.00 91.31 543 LYS A O 1
ATOM 4321 N N . ASP A 1 544 ? 4.404 -20.553 -30.305 1.00 92.06 544 ASP A N 1
ATOM 4322 C CA . ASP A 1 544 ? 5.411 -20.105 -31.277 1.00 92.06 544 ASP A CA 1
ATOM 4323 C C . ASP A 1 544 ? 6.314 -18.934 -30.812 1.00 92.06 544 ASP A C 1
ATOM 4325 O O . ASP A 1 544 ? 6.992 -18.328 -31.645 1.00 92.06 544 ASP A O 1
ATOM 4329 N N . GLY A 1 545 ? 6.356 -18.647 -29.500 1.00 96.56 545 GLY A N 1
ATOM 4330 C CA . GLY A 1 545 ? 7.269 -17.699 -28.844 1.00 96.56 545 GLY A CA 1
ATOM 4331 C C . GLY A 1 545 ? 6.899 -16.211 -28.952 1.00 96.56 545 GLY A C 1
ATOM 4332 O O . GLY A 1 545 ? 6.137 -15.785 -29.820 1.00 96.56 545 GLY A O 1
ATOM 4333 N N . PHE A 1 546 ? 7.492 -15.393 -28.079 1.00 98.31 546 PHE A N 1
ATOM 4334 C CA . PHE A 1 546 ? 7.332 -13.936 -28.066 1.00 98.31 546 PHE A CA 1
ATOM 4335 C C . PHE A 1 546 ? 8.236 -13.241 -29.090 1.00 98.31 546 PHE A C 1
ATOM 4337 O O . PHE A 1 546 ? 9.432 -13.519 -29.180 1.00 98.31 546 PHE A O 1
ATOM 4344 N N . SER A 1 547 ? 7.702 -12.273 -29.829 1.00 98.00 547 SER A N 1
ATOM 4345 C CA . SER A 1 547 ? 8.520 -11.372 -30.651 1.00 98.00 547 SER A CA 1
ATOM 4346 C C . SER A 1 547 ? 9.244 -10.317 -29.815 1.00 98.00 547 SER A C 1
ATOM 4348 O O . SER A 1 547 ? 10.371 -9.942 -30.132 1.00 98.00 547 SER A O 1
ATOM 4350 N N . GLY A 1 548 ? 8.615 -9.850 -28.740 1.00 98.44 548 GLY A N 1
ATOM 4351 C CA . GLY A 1 548 ? 9.211 -8.930 -27.779 1.00 98.44 548 GLY A CA 1
ATOM 4352 C C . GLY A 1 548 ? 8.783 -9.287 -26.363 1.00 98.44 548 GLY A C 1
ATOM 4353 O O . GLY A 1 548 ? 7.681 -9.795 -26.171 1.00 98.44 548 GLY A O 1
ATOM 4354 N N . ILE A 1 549 ? 9.630 -9.017 -25.378 1.00 98.75 549 ILE A N 1
ATOM 4355 C CA . ILE A 1 549 ? 9.271 -9.115 -23.960 1.00 98.75 549 ILE A CA 1
ATOM 4356 C C . ILE A 1 549 ? 9.631 -7.789 -23.292 1.00 98.75 549 ILE A C 1
ATOM 4358 O O . ILE A 1 549 ? 10.772 -7.338 -23.387 1.00 98.75 549 ILE A O 1
ATOM 4362 N N . LEU A 1 550 ? 8.654 -7.176 -22.632 1.00 98.69 550 LEU A N 1
ATOM 4363 C CA . LEU A 1 550 ? 8.849 -6.081 -21.690 1.00 98.69 550 LEU A CA 1
ATOM 4364 C C . LEU A 1 550 ? 8.921 -6.662 -20.276 1.00 98.69 550 LEU A C 1
ATOM 4366 O O . LEU A 1 550 ? 8.109 -7.523 -19.934 1.00 98.69 550 LEU A O 1
ATOM 4370 N N . VAL A 1 551 ? 9.879 -6.210 -19.469 1.00 98.19 551 VAL A N 1
ATOM 4371 C CA . VAL A 1 551 ? 10.056 -6.657 -18.078 1.00 98.19 551 VAL A CA 1
ATOM 4372 C C . VAL A 1 551 ? 10.099 -5.446 -17.151 1.00 98.19 551 VAL A C 1
ATOM 4374 O O . VAL A 1 551 ? 10.905 -4.538 -17.347 1.00 98.19 551 VAL A O 1
ATOM 4377 N N . ASP A 1 552 ? 9.231 -5.458 -16.147 1.00 95.12 552 ASP A N 1
ATOM 4378 C CA . ASP A 1 552 ? 9.019 -4.380 -15.178 1.00 95.12 552 ASP A CA 1
ATOM 4379 C C . ASP A 1 552 ? 8.702 -4.994 -13.797 1.00 95.12 552 ASP A C 1
ATOM 4381 O O . ASP A 1 552 ? 7.682 -4.727 -13.163 1.00 95.12 552 ASP A O 1
ATOM 4385 N N . LEU A 1 553 ? 9.548 -5.944 -13.375 1.00 93.50 553 LEU A N 1
ATOM 4386 C CA . LEU A 1 553 ? 9.303 -6.811 -12.219 1.00 93.50 553 LEU A CA 1
ATOM 4387 C C . LEU A 1 553 ? 9.970 -6.267 -10.950 1.00 93.50 553 LEU A C 1
ATOM 4389 O O . LEU A 1 553 ? 11.151 -6.510 -10.685 1.00 93.50 553 LEU A O 1
ATOM 4393 N N . PHE A 1 554 ? 9.160 -5.584 -10.144 1.00 88.69 554 PHE A N 1
ATOM 4394 C CA . PHE A 1 554 ? 9.525 -5.048 -8.836 1.00 88.69 554 PHE A CA 1
ATOM 4395 C C . PHE A 1 554 ? 8.638 -5.643 -7.731 1.00 88.69 554 PHE A C 1
ATOM 4397 O O . PHE A 1 554 ? 7.494 -6.022 -7.972 1.00 88.69 554 PHE A O 1
ATOM 4404 N N . CYS A 1 555 ? 9.176 -5.717 -6.517 1.00 84.44 555 CYS A N 1
ATOM 4405 C CA . CYS A 1 555 ? 8.509 -6.163 -5.296 1.00 84.44 555 CYS A CA 1
ATOM 4406 C C . CYS A 1 555 ? 9.137 -5.420 -4.109 1.00 84.44 555 CYS A C 1
ATOM 4408 O O . CYS A 1 555 ? 10.365 -5.317 -4.034 1.00 84.44 555 CYS A O 1
ATOM 4410 N N . LYS A 1 556 ? 8.322 -4.886 -3.192 1.00 78.31 556 LYS A N 1
ATOM 4411 C CA . LYS A 1 556 ? 8.770 -4.075 -2.045 1.00 78.31 556 LYS A CA 1
ATOM 4412 C C . LYS A 1 556 ? 9.620 -2.874 -2.456 1.00 78.31 556 LYS A C 1
ATOM 4414 O O . LYS A 1 556 ? 10.677 -2.602 -1.883 1.00 78.31 556 LYS A O 1
ATOM 4419 N N . GLY A 1 557 ? 9.179 -2.210 -3.523 1.00 75.88 557 GLY A N 1
ATOM 4420 C CA . GLY A 1 557 ? 9.882 -1.085 -4.138 1.00 75.88 557 GLY A CA 1
ATOM 4421 C C . GLY A 1 557 ? 11.263 -1.410 -4.725 1.00 75.88 557 GLY A C 1
ATOM 4422 O O . GLY A 1 557 ? 12.025 -0.487 -4.964 1.00 75.88 557 GLY A O 1
ATOM 4423 N N . SER A 1 558 ? 11.603 -2.683 -4.966 1.00 83.19 558 SER A N 1
ATOM 4424 C CA . SER A 1 558 ? 12.940 -3.132 -5.393 1.00 83.19 558 SER A CA 1
ATOM 4425 C C . SER A 1 558 ? 12.862 -4.165 -6.524 1.00 83.19 558 SER A C 1
ATOM 4427 O O . SER A 1 558 ? 11.839 -4.829 -6.668 1.00 83.19 558 SER A O 1
ATOM 4429 N N . LEU A 1 559 ? 13.920 -4.344 -7.328 1.00 88.19 559 LEU A N 1
ATOM 4430 C CA . LEU A 1 559 ? 13.958 -5.409 -8.346 1.00 88.19 559 LEU A CA 1
ATOM 4431 C C . LEU A 1 559 ? 13.799 -6.790 -7.691 1.00 88.19 559 LEU A C 1
ATOM 4433 O O . LEU A 1 559 ? 14.370 -7.044 -6.621 1.00 88.19 559 LEU A O 1
ATOM 4437 N N . ILE A 1 560 ? 13.070 -7.708 -8.332 1.00 91.50 560 ILE A N 1
ATOM 4438 C CA . ILE A 1 560 ? 12.947 -9.077 -7.807 1.00 91.50 560 ILE A CA 1
ATOM 4439 C C . ILE A 1 560 ? 14.304 -9.820 -7.865 1.00 91.50 560 ILE A C 1
ATOM 4441 O O . ILE A 1 560 ? 15.057 -9.613 -8.827 1.00 91.50 560 ILE A O 1
ATOM 4445 N N . PRO A 1 561 ? 14.645 -10.662 -6.863 1.00 91.44 561 PRO A N 1
ATOM 4446 C CA . PRO A 1 561 ? 15.916 -11.399 -6.809 1.00 91.44 561 PRO A CA 1
ATOM 4447 C C . PRO A 1 561 ? 16.231 -12.220 -8.065 1.00 91.44 561 PRO A C 1
ATOM 4449 O O . PRO A 1 561 ? 17.378 -12.318 -8.491 1.00 91.44 561 PRO A O 1
ATOM 4452 N N . GLU A 1 562 ? 15.203 -12.782 -8.696 1.00 96.06 562 GLU A N 1
ATOM 4453 C CA . GLU A 1 562 ? 15.314 -13.668 -9.852 1.00 96.06 562 GLU A CA 1
ATOM 4454 C C . GLU A 1 562 ? 15.907 -12.978 -11.090 1.00 96.06 562 GLU A C 1
ATOM 4456 O O . GLU A 1 562 ? 16.433 -13.663 -11.966 1.00 96.06 562 GLU A O 1
ATOM 4461 N N . LEU A 1 563 ? 15.870 -11.642 -11.177 1.00 96.56 563 LEU A N 1
ATOM 4462 C CA . LEU A 1 563 ? 16.513 -10.891 -12.264 1.00 96.56 563 LEU A CA 1
ATOM 4463 C C . LEU A 1 563 ? 18.040 -10.782 -12.106 1.00 96.56 563 LEU A C 1
ATOM 4465 O O . LEU A 1 563 ? 18.723 -10.442 -13.071 1.00 96.56 563 LEU A O 1
ATOM 4469 N N . GLN A 1 564 ? 18.592 -11.109 -10.934 1.00 96.12 564 GLN A N 1
ATOM 4470 C CA . GLN A 1 564 ? 20.038 -11.215 -10.719 1.00 96.12 564 GLN A CA 1
ATOM 4471 C C . GLN A 1 564 ? 20.579 -12.627 -11.062 1.00 96.12 564 GLN A C 1
ATOM 4473 O O . GLN A 1 564 ? 21.787 -12.842 -11.030 1.00 96.12 564 GLN A O 1
ATOM 4478 N N . ASP A 1 565 ? 19.718 -13.583 -11.450 1.00 97.56 565 ASP A N 1
ATOM 4479 C CA . ASP A 1 565 ? 20.107 -14.929 -11.905 1.00 97.56 565 ASP A CA 1
ATOM 4480 C C . ASP A 1 565 ? 20.214 -15.010 -13.451 1.00 97.56 565 ASP A C 1
ATOM 4482 O O . ASP A 1 565 ? 19.205 -14.857 -14.153 1.00 97.56 565 ASP A O 1
ATOM 4486 N N . PRO A 1 566 ? 21.397 -15.324 -14.024 1.00 98.19 566 PRO A N 1
ATOM 4487 C CA . PRO A 1 566 ? 21.559 -15.605 -15.454 1.00 98.19 566 PRO A CA 1
ATOM 4488 C C . PRO A 1 566 ? 20.593 -16.671 -15.997 1.00 98.19 566 PRO A C 1
ATOM 4490 O O . PRO A 1 566 ? 20.164 -16.590 -17.149 1.00 98.19 566 PRO A O 1
ATOM 4493 N N . ASN A 1 567 ? 20.187 -17.662 -15.195 1.00 98.12 567 ASN A N 1
ATOM 4494 C CA . ASN A 1 567 ? 19.275 -18.711 -15.653 1.00 98.12 567 ASN A CA 1
ATOM 4495 C C . ASN A 1 567 ? 17.859 -18.179 -15.924 1.00 98.12 567 ASN A C 1
ATOM 4497 O O . ASN A 1 567 ? 17.167 -18.718 -16.791 1.00 98.12 567 ASN A O 1
ATOM 4501 N N . THR A 1 568 ? 17.423 -17.114 -15.245 1.00 98.12 568 THR A N 1
ATOM 4502 C CA . THR A 1 568 ? 16.174 -16.400 -15.565 1.00 98.12 568 THR A CA 1
ATOM 4503 C C . THR A 1 568 ? 16.262 -15.765 -16.948 1.00 98.12 568 THR A C 1
ATOM 4505 O O . THR A 1 568 ? 15.377 -15.964 -17.784 1.00 98.12 568 THR A O 1
ATOM 4508 N N . TRP A 1 569 ? 17.372 -15.088 -17.245 1.00 98.12 569 TRP A N 1
ATOM 4509 C CA . TRP A 1 569 ? 17.620 -14.499 -18.561 1.00 98.12 569 TRP A CA 1
ATOM 4510 C C . TRP A 1 569 ? 17.727 -15.550 -19.666 1.00 98.12 569 TRP A C 1
ATOM 4512 O O . TRP A 1 569 ? 17.212 -15.330 -20.760 1.00 98.12 569 TRP A O 1
ATOM 4522 N N . GLU A 1 570 ? 18.304 -16.719 -19.384 1.00 98.00 570 GLU A N 1
ATOM 4523 C CA . GLU A 1 570 ? 18.348 -17.836 -20.330 1.00 98.00 570 GLU A CA 1
ATOM 4524 C C . GLU A 1 570 ? 16.953 -18.422 -20.611 1.00 98.00 570 GLU A C 1
ATOM 4526 O O . GLU A 1 570 ? 16.629 -18.723 -21.763 1.00 98.00 570 GLU A O 1
ATOM 4531 N N . LYS A 1 571 ? 16.093 -18.548 -19.588 1.00 97.31 571 LYS A N 1
ATOM 4532 C CA . LYS A 1 571 ? 14.689 -18.975 -19.744 1.00 97.31 571 LYS A CA 1
ATOM 4533 C C . LYS A 1 571 ? 13.899 -17.971 -20.595 1.00 97.31 571 LYS A C 1
ATOM 4535 O O . LYS A 1 571 ? 13.233 -18.378 -21.545 1.00 97.31 571 LYS A O 1
ATOM 4540 N N . LEU A 1 572 ? 14.039 -16.668 -20.326 1.00 97.44 572 LEU A N 1
ATOM 4541 C CA . LEU A 1 572 ? 13.415 -15.602 -21.123 1.00 97.44 572 LEU A CA 1
ATOM 4542 C C . LEU A 1 572 ? 13.977 -15.535 -22.555 1.00 97.44 572 LEU A C 1
ATOM 4544 O O . LEU A 1 572 ? 13.229 -15.318 -23.503 1.00 97.44 572 LEU A O 1
ATOM 4548 N N . ARG A 1 573 ? 15.276 -15.793 -22.754 1.00 96.81 573 ARG A N 1
ATOM 4549 C CA . ARG A 1 573 ? 15.887 -15.897 -24.091 1.00 96.81 573 ARG A CA 1
ATOM 4550 C C . ARG A 1 573 ? 15.303 -17.064 -24.893 1.00 96.81 573 ARG A C 1
ATOM 4552 O O . ARG A 1 573 ? 15.110 -16.926 -26.098 1.00 96.81 573 ARG A O 1
ATOM 4559 N N . LYS A 1 574 ? 14.997 -18.188 -24.238 1.00 96.31 574 LYS A N 1
ATOM 4560 C CA . LYS A 1 574 ? 14.390 -19.385 -24.851 1.00 96.31 574 LYS A CA 1
ATOM 4561 C C . LYS A 1 574 ? 12.904 -19.226 -25.199 1.00 96.31 574 LYS A C 1
ATOM 4563 O O . LYS A 1 574 ? 12.428 -19.966 -26.054 1.00 96.31 574 LYS A O 1
ATOM 4568 N N . SER A 1 575 ? 12.177 -18.278 -24.598 1.00 96.50 575 SER A N 1
ATOM 4569 C CA . SER A 1 575 ? 10.781 -17.982 -24.969 1.00 96.50 575 SER A CA 1
ATOM 4570 C C . SER A 1 575 ? 10.640 -16.958 -26.108 1.00 96.50 575 SER A C 1
ATOM 4572 O O . SER A 1 575 ? 9.523 -16.717 -26.575 1.00 96.50 575 SER A O 1
ATOM 4574 N N . LEU A 1 576 ? 11.749 -16.389 -26.605 1.00 97.50 576 LEU A N 1
ATOM 4575 C CA . LEU A 1 576 ? 11.769 -15.483 -27.757 1.00 97.50 576 LEU A CA 1
ATOM 4576 C C . LEU A 1 576 ? 11.736 -16.211 -29.110 1.00 97.50 576 LEU A C 1
ATOM 4578 O O . LEU A 1 576 ? 12.331 -17.269 -29.314 1.00 97.50 576 LEU A O 1
ATOM 4582 N N . ARG A 1 577 ? 11.125 -15.551 -30.095 1.00 96.25 577 ARG A N 1
ATOM 4583 C CA . ARG A 1 577 ? 11.222 -15.880 -31.523 1.00 96.25 577 ARG A CA 1
ATOM 4584 C C . ARG A 1 577 ? 12.613 -15.566 -32.071 1.00 96.25 577 ARG A C 1
ATOM 4586 O O . ARG A 1 577 ? 13.332 -14.714 -31.550 1.00 96.25 577 ARG A O 1
ATOM 4593 N N . LYS A 1 578 ? 12.972 -16.172 -33.208 1.00 94.69 578 LYS A N 1
ATOM 4594 C CA . LYS A 1 578 ? 14.196 -15.820 -33.950 1.00 94.69 578 LYS A CA 1
ATOM 4595 C C . LYS A 1 578 ? 14.184 -14.331 -34.328 1.00 94.69 578 LYS A C 1
ATOM 4597 O O . LYS A 1 578 ? 13.379 -13.909 -35.151 1.00 94.69 578 LYS A O 1
ATOM 4602 N N . GLY A 1 579 ? 15.105 -13.560 -33.749 1.00 94.31 579 GLY A N 1
ATOM 4603 C CA . GLY A 1 579 ? 15.198 -12.105 -33.930 1.00 94.31 579 GLY A CA 1
ATOM 4604 C C . GLY A 1 579 ? 14.373 -11.276 -32.937 1.00 94.31 579 GLY A C 1
ATOM 4605 O O . GLY A 1 579 ? 14.408 -10.051 -33.019 1.00 94.31 579 GLY A O 1
ATOM 4606 N N . GLY A 1 580 ? 13.658 -11.917 -32.009 1.00 97.25 580 GLY A N 1
ATOM 4607 C CA . GLY A 1 580 ? 12.989 -11.243 -30.901 1.00 97.25 580 GLY A CA 1
ATOM 4608 C C . GLY A 1 580 ? 13.966 -10.645 -29.887 1.00 97.25 580 GLY A C 1
ATOM 4609 O O . GLY A 1 580 ? 15.166 -10.934 -29.907 1.00 97.25 580 GLY A O 1
ATOM 4610 N N . ARG A 1 581 ? 13.446 -9.782 -29.010 1.00 98.25 581 ARG A N 1
ATOM 4611 C CA . ARG A 1 581 ? 14.234 -9.001 -28.040 1.00 98.25 581 ARG A CA 1
ATOM 4612 C C . ARG A 1 581 ? 13.536 -8.888 -26.690 1.00 98.25 581 ARG A C 1
ATOM 4614 O O . ARG A 1 581 ? 12.313 -8.969 -26.608 1.00 98.25 581 ARG A O 1
ATOM 4621 N N . ILE A 1 582 ? 14.320 -8.594 -25.662 1.00 98.62 582 ILE A N 1
ATOM 4622 C CA . ILE A 1 582 ? 13.839 -8.149 -24.353 1.00 98.62 582 ILE A CA 1
ATOM 4623 C C . ILE A 1 582 ? 14.185 -6.665 -24.190 1.00 98.62 582 ILE A C 1
ATOM 4625 O O . ILE A 1 582 ? 15.288 -6.250 -24.555 1.00 98.62 582 ILE A O 1
ATOM 4629 N N . MET A 1 583 ? 13.260 -5.889 -23.628 1.00 98.44 583 MET A N 1
ATOM 4630 C CA . MET A 1 583 ? 13.540 -4.585 -23.027 1.00 98.44 583 MET A CA 1
ATOM 4631 C C . MET A 1 583 ? 13.074 -4.616 -21.566 1.00 98.44 583 MET A C 1
ATOM 4633 O O . MET A 1 583 ? 11.976 -5.084 -21.280 1.00 98.44 583 MET A O 1
ATOM 4637 N N . VAL A 1 584 ? 13.906 -4.152 -20.640 1.00 97.12 584 VAL A N 1
ATOM 4638 C CA . VAL A 1 584 ? 13.660 -4.241 -19.193 1.00 97.12 584 VAL A CA 1
ATOM 4639 C C . VAL A 1 584 ? 13.902 -2.895 -18.521 1.00 97.12 584 VAL A C 1
ATOM 4641 O O . VAL A 1 584 ? 14.873 -2.216 -18.848 1.00 97.12 584 VAL A O 1
ATOM 4644 N N . ASN A 1 585 ? 13.038 -2.526 -17.577 1.00 94.50 585 ASN A N 1
ATOM 4645 C CA . ASN A 1 585 ? 13.316 -1.493 -16.582 1.00 94.50 585 ASN A CA 1
ATOM 4646 C C . ASN A 1 585 ? 14.226 -2.096 -15.498 1.00 94.50 585 ASN A C 1
ATOM 4648 O O . ASN A 1 585 ? 13.817 -3.017 -14.795 1.00 94.50 585 ASN A O 1
ATOM 4652 N N . VAL A 1 586 ? 15.466 -1.609 -15.387 1.00 90.88 586 VAL A N 1
ATOM 4653 C CA . VAL A 1 586 ? 16.454 -2.083 -14.397 1.00 90.88 586 VAL A CA 1
ATOM 4654 C C . VAL A 1 586 ? 16.583 -1.140 -13.196 1.00 90.88 586 VAL A C 1
ATOM 4656 O O . VAL A 1 586 ? 17.495 -1.297 -12.392 1.00 90.88 586 VAL A O 1
ATOM 4659 N N . GLY A 1 587 ? 15.673 -0.175 -13.035 1.00 80.75 587 GLY A N 1
ATOM 4660 C CA . GLY A 1 587 ? 15.689 0.728 -11.886 1.00 80.75 587 GLY A CA 1
ATOM 4661 C C . GLY A 1 587 ? 16.822 1.758 -11.944 1.00 80.75 587 GLY A C 1
ATOM 4662 O O . GLY A 1 587 ? 17.106 2.310 -13.004 1.00 80.75 587 GLY A O 1
ATOM 4663 N N . GLY A 1 588 ? 17.431 2.058 -10.797 1.00 68.38 588 GLY A N 1
ATOM 4664 C CA . GLY A 1 588 ? 18.477 3.071 -10.628 1.00 68.38 588 GLY A CA 1
ATOM 4665 C C . GLY A 1 588 ? 18.818 3.285 -9.148 1.00 68.38 588 GLY A C 1
ATOM 4666 O O . GLY A 1 588 ? 18.258 2.614 -8.280 1.00 68.38 588 GLY A O 1
ATOM 4667 N N . SER A 1 589 ? 19.695 4.247 -8.838 1.00 51.88 589 SER A N 1
ATOM 4668 C CA . SER A 1 589 ? 20.001 4.653 -7.446 1.00 51.88 589 SER A CA 1
ATOM 4669 C C . SER A 1 589 ? 18.786 5.225 -6.698 1.00 51.88 589 SER A C 1
ATOM 4671 O O . SER A 1 589 ? 18.775 5.263 -5.474 1.00 51.88 589 SER A O 1
ATOM 4673 N N . CYS A 1 590 ? 17.747 5.613 -7.436 1.00 48.19 590 CYS A N 1
ATOM 4674 C CA . CYS A 1 590 ? 16.441 6.073 -6.971 1.00 48.19 590 CYS A CA 1
ATOM 4675 C C . CYS A 1 590 ? 15.509 5.006 -6.374 1.00 48.19 590 CYS A C 1
ATOM 4677 O O . CYS A 1 590 ? 14.448 5.345 -5.854 1.00 48.19 590 CYS A O 1
ATOM 4679 N N . VAL A 1 591 ? 15.845 3.721 -6.499 1.00 54.16 591 VAL A N 1
ATOM 4680 C CA . VAL A 1 591 ? 14.950 2.615 -6.134 1.00 54.16 591 VAL A CA 1
ATOM 4681 C C . VAL A 1 591 ? 15.046 2.341 -4.630 1.00 54.16 591 VAL A C 1
ATOM 4683 O O . VAL A 1 591 ? 15.809 1.484 -4.184 1.00 54.16 591 VAL A O 1
ATOM 4686 N N . GLU A 1 592 ? 14.272 3.097 -3.845 1.00 54.22 592 GLU A N 1
ATOM 4687 C CA . GLU A 1 592 ? 14.135 2.907 -2.397 1.00 54.22 592 GLU A CA 1
ATOM 4688 C C . GLU A 1 592 ? 13.399 1.591 -2.086 1.00 54.22 592 GLU A C 1
ATOM 4690 O O . GLU A 1 592 ? 12.171 1.504 -2.108 1.00 54.22 592 GLU A O 1
ATOM 4695 N N . ALA A 1 593 ? 14.170 0.544 -1.794 1.00 58.34 593 ALA A N 1
ATOM 4696 C CA . ALA A 1 593 ? 13.659 -0.734 -1.313 1.00 58.34 593 ALA A CA 1
ATOM 4697 C C . ALA A 1 593 ? 13.129 -0.629 0.131 1.00 58.34 593 ALA A C 1
ATOM 4699 O O . ALA A 1 593 ? 13.722 0.057 0.964 1.00 58.34 593 ALA A O 1
ATOM 4700 N N . GLU A 1 594 ? 12.085 -1.396 0.481 1.00 57.88 594 GLU A N 1
ATOM 4701 C CA . GLU A 1 594 ? 11.635 -1.509 1.888 1.00 57.88 594 GLU A CA 1
ATOM 4702 C C . GLU A 1 594 ? 12.726 -2.076 2.820 1.00 57.88 594 GLU A C 1
ATOM 4704 O O . GLU A 1 594 ? 12.727 -1.805 4.020 1.00 57.88 594 GLU A O 1
ATOM 4709 N N . ASP A 1 595 ? 13.659 -2.863 2.276 1.00 63.53 595 ASP A N 1
ATOM 4710 C CA . ASP A 1 595 ? 14.851 -3.331 2.982 1.00 63.53 595 ASP A CA 1
ATOM 4711 C C . ASP A 1 595 ? 16.051 -2.454 2.609 1.00 63.53 595 ASP A C 1
ATOM 4713 O O . ASP A 1 595 ? 16.588 -2.564 1.507 1.00 63.53 595 ASP A O 1
ATOM 4717 N N . LYS A 1 596 ? 16.512 -1.621 3.550 1.00 62.88 596 LYS A N 1
ATOM 4718 C CA . LYS A 1 596 ? 17.653 -0.707 3.357 1.00 62.88 596 LYS A CA 1
ATOM 4719 C C . LYS A 1 596 ? 18.976 -1.403 3.004 1.00 62.88 596 LYS A C 1
ATOM 4721 O O . LYS A 1 596 ? 19.912 -0.728 2.593 1.00 62.88 596 LYS A O 1
ATOM 4726 N N . ARG A 1 597 ? 19.069 -2.732 3.135 1.00 63.34 597 ARG A N 1
ATOM 4727 C CA . ARG A 1 597 ? 20.235 -3.532 2.712 1.00 63.34 597 ARG A CA 1
ATOM 4728 C C . ARG A 1 597 ? 20.225 -3.853 1.210 1.00 63.34 597 ARG A C 1
ATOM 4730 O O . ARG A 1 597 ? 21.201 -4.390 0.697 1.00 63.34 597 ARG A O 1
ATOM 4737 N N . ARG A 1 598 ? 19.128 -3.559 0.500 1.00 67.44 598 ARG A N 1
ATOM 4738 C CA . ARG A 1 598 ? 18.943 -3.803 -0.940 1.00 67.44 598 ARG A CA 1
ATOM 4739 C C . ARG A 1 598 ? 19.120 -2.513 -1.748 1.00 67.44 598 ARG A C 1
ATOM 4741 O O . ARG A 1 598 ? 18.150 -1.960 -2.260 1.00 67.44 598 ARG A O 1
ATOM 4748 N N . ASP A 1 599 ? 20.367 -2.058 -1.865 1.00 77.50 599 ASP A N 1
ATOM 4749 C CA . ASP A 1 599 ? 20.741 -0.889 -2.674 1.00 77.50 599 ASP A CA 1
ATOM 4750 C C . ASP A 1 599 ? 20.287 -1.045 -4.143 1.00 77.50 599 ASP A C 1
ATOM 4752 O O . ASP A 1 599 ? 20.645 -2.005 -4.835 1.00 77.50 599 ASP A O 1
ATOM 4756 N N . GLY A 1 600 ? 19.488 -0.088 -4.626 1.00 76.06 600 GLY A N 1
ATOM 4757 C CA . GLY A 1 600 ? 18.895 -0.119 -5.964 1.00 76.06 600 GLY A CA 1
ATOM 4758 C C . GLY A 1 600 ? 19.908 -0.050 -7.113 1.00 76.06 600 GLY A C 1
ATOM 4759 O O . GLY A 1 600 ? 19.680 -0.646 -8.167 1.00 76.06 600 GLY A O 1
ATOM 4760 N N . LYS A 1 601 ? 21.057 0.607 -6.910 1.00 81.94 601 LYS A N 1
ATOM 4761 C CA . LYS A 1 601 ? 22.145 0.692 -7.893 1.00 81.94 601 LYS A CA 1
ATOM 4762 C C . LYS A 1 601 ? 22.936 -0.614 -7.952 1.00 81.94 601 LYS A C 1
ATOM 4764 O O . LYS A 1 601 ? 23.233 -1.073 -9.052 1.00 81.94 601 LYS A O 1
ATOM 4769 N N . VAL A 1 602 ? 23.236 -1.239 -6.812 1.00 85.00 602 VAL A N 1
ATOM 4770 C CA . VAL A 1 602 ? 23.897 -2.557 -6.763 1.00 85.00 602 VAL A CA 1
ATOM 4771 C C . VAL A 1 602 ? 23.022 -3.611 -7.444 1.00 85.00 602 VAL A C 1
ATOM 4773 O O . VAL A 1 602 ? 23.501 -4.341 -8.308 1.00 85.00 602 VAL A O 1
ATOM 4776 N N . LEU A 1 603 ? 21.716 -3.629 -7.157 1.00 87.81 603 LEU A N 1
ATOM 4777 C CA . LEU A 1 603 ? 20.776 -4.555 -7.800 1.00 87.81 603 LEU A CA 1
ATOM 4778 C C . LEU A 1 603 ? 20.612 -4.309 -9.305 1.00 87.81 603 LEU A C 1
ATOM 4780 O O . LEU A 1 603 ? 20.492 -5.272 -10.067 1.00 87.81 603 LEU A O 1
ATOM 4784 N N . MET A 1 604 ? 20.632 -3.048 -9.750 1.00 89.88 604 MET A N 1
ATOM 4785 C CA . MET A 1 604 ? 20.682 -2.694 -11.172 1.00 89.88 604 MET A CA 1
ATOM 4786 C C . MET A 1 604 ? 21.961 -3.242 -11.824 1.00 89.88 604 MET A C 1
ATOM 4788 O O . MET A 1 604 ? 21.890 -3.898 -12.863 1.00 89.88 604 MET A O 1
ATOM 4792 N N . GLU A 1 605 ? 23.127 -3.011 -11.216 1.00 90.94 605 GLU A N 1
ATOM 4793 C CA . GLU A 1 605 ? 24.414 -3.492 -11.723 1.00 90.94 605 GLU A CA 1
ATOM 4794 C C . GLU A 1 605 ? 24.484 -5.023 -11.776 1.00 90.94 605 GLU A C 1
ATOM 4796 O O . GLU A 1 605 ? 24.926 -5.571 -12.782 1.00 90.94 605 GLU A O 1
ATOM 4801 N N . ASP A 1 606 ? 24.023 -5.729 -10.744 1.00 93.44 606 ASP A N 1
ATOM 4802 C CA . ASP A 1 606 ? 24.016 -7.197 -10.712 1.00 93.44 606 ASP A CA 1
ATOM 4803 C C . ASP A 1 606 ? 23.014 -7.794 -11.706 1.00 93.44 606 ASP A C 1
ATOM 4805 O O . ASP A 1 606 ? 23.318 -8.782 -12.377 1.00 93.44 606 ASP A O 1
ATOM 4809 N N . THR A 1 607 ? 21.871 -7.136 -11.913 1.00 95.38 607 THR A N 1
ATOM 4810 C CA . THR A 1 607 ? 20.928 -7.479 -12.988 1.00 95.38 607 THR A CA 1
ATOM 4811 C C . THR A 1 607 ? 21.576 -7.305 -14.368 1.00 95.38 607 THR A C 1
ATOM 4813 O O . THR A 1 607 ? 21.476 -8.192 -15.218 1.00 95.38 607 THR A O 1
ATOM 4816 N N . LEU A 1 608 ? 22.312 -6.211 -14.596 1.00 95.75 608 LEU A N 1
ATOM 4817 C CA . LEU A 1 608 ? 23.043 -5.973 -15.847 1.00 95.75 608 LEU A CA 1
ATOM 4818 C C . LEU A 1 608 ? 24.193 -6.976 -16.057 1.00 95.75 608 LEU A C 1
ATOM 4820 O O . LEU A 1 608 ? 24.373 -7.456 -17.178 1.00 95.75 608 LEU A O 1
ATOM 4824 N N . LYS A 1 609 ? 24.921 -7.363 -14.998 1.00 96.38 609 LYS A N 1
ATOM 4825 C CA . LYS A 1 609 ? 25.928 -8.443 -15.029 1.00 96.38 609 LYS A CA 1
ATOM 4826 C C . LYS A 1 609 ? 25.286 -9.783 -15.407 1.00 96.38 609 LYS A C 1
ATOM 4828 O O . LYS A 1 609 ? 25.801 -10.477 -16.285 1.00 96.38 609 LYS A O 1
ATOM 4833 N N . ALA A 1 610 ? 24.145 -10.129 -14.805 1.00 97.69 610 ALA A N 1
ATOM 4834 C CA . ALA A 1 610 ? 23.410 -11.360 -15.097 1.00 97.69 610 ALA A CA 1
ATOM 4835 C C . ALA A 1 610 ? 22.886 -11.404 -16.545 1.00 97.69 610 ALA A C 1
ATOM 4837 O O . ALA A 1 610 ? 23.016 -12.424 -17.226 1.00 97.69 610 ALA A O 1
ATOM 4838 N N . MET A 1 611 ? 22.376 -10.280 -17.061 1.00 98.00 611 MET A N 1
ATOM 4839 C CA . MET A 1 611 ? 22.022 -10.142 -18.477 1.00 98.00 611 MET A CA 1
ATOM 4840 C C . MET A 1 611 ? 23.248 -10.270 -19.394 1.00 98.00 611 MET A C 1
ATOM 4842 O O . MET A 1 611 ? 23.181 -10.952 -20.420 1.00 98.00 611 MET A O 1
ATOM 4846 N N . HIS A 1 612 ? 24.376 -9.635 -19.058 1.00 97.44 612 HIS A N 1
ATOM 4847 C CA . HIS A 1 612 ? 25.576 -9.657 -19.898 1.00 97.44 612 HIS A CA 1
ATOM 4848 C C . HIS A 1 612 ? 26.137 -11.078 -20.067 1.00 97.44 612 HIS A C 1
ATOM 4850 O O . HIS A 1 612 ? 26.505 -11.445 -21.181 1.00 97.44 612 HIS A O 1
ATOM 4856 N N . GLN A 1 613 ? 26.086 -11.924 -19.032 1.00 97.50 613 GLN A N 1
ATOM 4857 C CA . GLN A 1 613 ? 26.465 -13.344 -19.137 1.00 97.50 613 GLN A CA 1
ATOM 4858 C C . GLN A 1 613 ? 25.644 -14.125 -20.188 1.00 97.50 613 GLN A C 1
ATOM 4860 O O . GLN A 1 613 ? 26.145 -15.082 -20.777 1.00 97.50 613 GLN A O 1
ATOM 4865 N N . VAL A 1 614 ? 24.402 -13.709 -20.470 1.00 97.75 614 VAL A N 1
ATOM 4866 C CA . VAL A 1 614 ? 23.483 -14.387 -21.408 1.00 97.75 614 VAL A CA 1
ATOM 4867 C C . VAL A 1 614 ? 23.438 -13.739 -22.799 1.00 97.75 614 VAL A C 1
ATOM 4869 O O . VAL A 1 614 ? 23.212 -14.430 -23.801 1.00 97.75 614 VAL A O 1
ATOM 4872 N N . PHE A 1 615 ? 23.649 -12.423 -22.899 1.00 96.44 615 PHE A N 1
ATOM 4873 C CA . PHE A 1 615 ? 23.528 -11.670 -24.157 1.00 96.44 615 PHE A CA 1
ATOM 4874 C C . PHE A 1 615 ? 24.872 -11.170 -24.728 1.00 96.44 615 PHE A C 1
ATOM 4876 O O . PHE A 1 615 ? 24.975 -10.986 -25.951 1.00 96.44 615 PHE A O 1
ATOM 4883 N N . GLY A 1 616 ? 25.902 -11.022 -23.887 1.00 94.62 616 GLY A N 1
ATOM 4884 C CA . GLY A 1 616 ? 27.211 -10.445 -24.217 1.00 94.62 616 GLY A CA 1
ATOM 4885 C C . GLY A 1 616 ? 27.103 -8.991 -24.681 1.00 94.62 616 GLY A C 1
ATOM 4886 O O . GLY A 1 616 ? 26.219 -8.253 -24.248 1.00 94.62 616 GLY A O 1
ATOM 4887 N N . ASP A 1 617 ? 27.928 -8.611 -25.658 1.00 92.31 617 ASP A N 1
ATOM 4888 C CA . ASP A 1 617 ? 27.972 -7.276 -26.296 1.00 92.31 617 ASP A CA 1
ATOM 4889 C C . ASP A 1 617 ? 26.681 -6.877 -27.050 1.00 92.31 617 ASP A C 1
ATOM 4891 O O . ASP A 1 617 ? 26.613 -5.849 -27.724 1.00 92.31 617 ASP A O 1
ATOM 4895 N N . ARG A 1 618 ? 25.635 -7.710 -26.994 1.00 94.00 618 ARG A N 1
ATOM 4896 C CA . ARG A 1 618 ? 24.300 -7.443 -27.553 1.00 94.00 618 ARG A CA 1
ATOM 4897 C C . ARG A 1 618 ? 23.343 -6.979 -26.456 1.00 94.00 618 ARG A C 1
ATOM 4899 O O . ARG A 1 618 ? 22.200 -7.437 -26.398 1.00 94.00 618 ARG A O 1
ATOM 4906 N N . LEU A 1 619 ? 23.845 -6.102 -25.594 1.00 96.19 619 LEU A N 1
ATOM 4907 C CA . LEU A 1 619 ? 23.146 -5.507 -24.468 1.00 96.19 619 LEU A CA 1
ATOM 4908 C C . LEU A 1 619 ? 23.459 -4.009 -24.434 1.00 96.19 619 LEU A C 1
ATOM 4910 O O . LEU A 1 619 ? 24.619 -3.599 -24.383 1.00 96.19 619 LEU A O 1
ATOM 4914 N N . PHE A 1 620 ? 22.408 -3.202 -24.506 1.00 96.50 620 PHE A N 1
ATOM 4915 C CA . PHE A 1 620 ? 22.480 -1.747 -24.572 1.00 96.50 620 PHE A CA 1
ATOM 4916 C C . PHE A 1 620 ? 21.657 -1.155 -23.436 1.00 96.50 620 PHE A C 1
ATOM 4918 O O . PHE A 1 620 ? 20.598 -1.690 -23.119 1.00 96.50 620 PHE A O 1
ATOM 4925 N N . VAL A 1 621 ? 22.119 -0.056 -22.845 1.00 94.81 621 VAL A N 1
ATOM 4926 C CA . VAL A 1 621 ? 21.447 0.632 -21.737 1.00 94.81 621 VAL A CA 1
ATOM 4927 C C . VAL A 1 621 ? 21.074 2.055 -22.154 1.00 94.81 621 VAL A C 1
ATOM 4929 O O . VAL A 1 621 ? 21.803 2.709 -22.903 1.00 94.81 621 VAL A O 1
ATOM 4932 N N . LEU A 1 622 ? 19.917 2.516 -21.692 1.00 92.12 622 LEU A N 1
ATOM 4933 C CA . LEU A 1 622 ? 19.421 3.882 -21.800 1.00 92.12 622 LEU A CA 1
ATOM 4934 C C . LEU A 1 622 ? 19.099 4.372 -20.393 1.00 92.12 622 LEU A C 1
ATOM 4936 O O . LEU A 1 622 ? 18.231 3.808 -19.731 1.00 92.12 622 LEU A O 1
ATOM 4940 N N . ASN A 1 623 ? 19.758 5.445 -19.970 1.00 87.62 623 ASN A N 1
ATOM 4941 C CA . ASN A 1 623 ? 19.444 6.136 -18.724 1.00 87.62 623 ASN A CA 1
ATOM 4942 C C . ASN A 1 623 ? 18.584 7.351 -19.077 1.00 87.62 623 ASN A C 1
ATOM 4944 O O . ASN A 1 623 ? 18.921 8.099 -20.000 1.00 87.62 623 ASN A O 1
ATOM 4948 N N . LEU A 1 624 ? 17.472 7.542 -18.373 1.00 76.88 624 LEU A N 1
ATOM 4949 C CA . LEU A 1 624 ? 16.717 8.794 -18.426 1.00 76.88 624 LEU A CA 1
ATOM 4950 C C . LEU A 1 624 ? 17.391 9.844 -17.513 1.00 76.88 624 LEU A C 1
ATOM 4952 O O . LEU A 1 624 ? 18.369 9.542 -16.832 1.00 76.88 624 LEU A O 1
ATOM 4956 N N . GLY A 1 625 ? 16.879 11.078 -17.512 1.00 61.69 625 GLY A N 1
ATOM 4957 C CA . GLY A 1 625 ? 17.255 12.102 -16.529 1.00 61.69 625 GLY A CA 1
ATOM 4958 C C . GLY A 1 625 ? 18.408 13.049 -16.877 1.00 61.69 625 GLY A C 1
ATOM 4959 O O . GLY A 1 625 ? 19.117 12.897 -17.869 1.00 61.69 625 GLY A O 1
ATOM 4960 N N . ASN A 1 626 ? 18.566 14.064 -16.016 1.00 42.72 626 ASN A N 1
ATOM 4961 C CA . ASN A 1 626 ? 19.649 15.065 -16.051 1.00 42.72 626 ASN A CA 1
ATOM 4962 C C . ASN A 1 626 ? 20.698 14.874 -14.931 1.00 42.72 626 ASN A C 1
ATOM 4964 O O . ASN A 1 626 ? 21.735 15.539 -14.940 1.00 42.72 626 ASN A O 1
ATOM 4968 N N . ARG A 1 627 ? 20.428 13.999 -13.952 1.00 40.28 627 ARG A N 1
ATOM 4969 C CA . ARG A 1 627 ? 21.389 13.517 -12.940 1.00 40.28 627 ARG A CA 1
ATOM 4970 C C . ARG A 1 627 ? 21.799 12.076 -13.296 1.00 40.28 627 ARG A C 1
ATOM 4972 O O . ARG A 1 627 ? 21.310 11.536 -14.283 1.00 40.28 627 ARG A O 1
ATOM 4979 N N . LYS A 1 628 ? 22.698 11.438 -12.542 1.00 37.06 628 LYS A N 1
ATOM 4980 C CA . LYS A 1 628 ? 23.163 10.060 -12.828 1.00 37.06 628 LYS A CA 1
ATOM 4981 C C . LYS A 1 628 ? 22.219 8.979 -12.265 1.00 37.06 628 LYS A C 1
ATOM 4983 O O . LYS A 1 628 ? 22.619 7.825 -12.149 1.00 37.06 628 LYS A O 1
ATOM 4988 N N . ASP A 1 629 ? 20.996 9.368 -11.909 1.00 42.81 629 ASP A N 1
ATOM 4989 C CA . ASP A 1 629 ? 20.262 8.782 -10.781 1.00 42.81 629 ASP A CA 1
ATOM 4990 C C . ASP A 1 629 ? 18.794 8.425 -11.100 1.00 42.81 629 ASP A C 1
ATOM 4992 O O . ASP A 1 629 ? 18.045 8.000 -10.224 1.00 42.81 629 ASP A O 1
ATOM 4996 N N . ASP A 1 630 ? 18.383 8.579 -12.361 1.00 60.72 630 ASP A N 1
ATOM 4997 C CA . ASP A 1 630 ? 17.027 8.302 -12.849 1.00 60.72 630 ASP A CA 1
ATOM 4998 C C . ASP A 1 630 ? 16.886 6.866 -13.404 1.00 60.72 630 ASP A C 1
ATOM 5000 O O . ASP A 1 630 ? 17.863 6.138 -13.604 1.00 60.72 630 ASP A O 1
ATOM 5004 N N . SER A 1 631 ? 15.642 6.454 -13.683 1.00 71.94 631 SER A N 1
ATOM 5005 C CA . SER A 1 631 ? 15.316 5.116 -14.193 1.00 71.94 631 SER A CA 1
ATOM 5006 C C . SER A 1 631 ? 16.083 4.761 -15.472 1.00 71.94 631 SER A C 1
ATOM 5008 O O . SER A 1 631 ? 16.062 5.490 -16.470 1.00 71.94 631 SER A O 1
ATOM 5010 N N . SER A 1 632 ? 16.715 3.594 -15.442 1.00 88.75 632 SER A N 1
ATOM 5011 C CA . SER A 1 632 ? 17.544 3.038 -16.503 1.00 88.75 632 SER A CA 1
ATOM 5012 C C . SER A 1 632 ? 16.893 1.790 -17.098 1.00 88.75 632 SER A C 1
ATOM 5014 O O . SER A 1 632 ? 16.252 1.000 -16.404 1.00 88.75 632 SER A O 1
ATOM 5016 N N . LEU A 1 633 ? 17.044 1.608 -18.408 1.00 94.38 633 LEU A N 1
ATOM 5017 C CA . LEU A 1 633 ? 16.460 0.504 -19.162 1.00 94.38 633 LEU A CA 1
ATOM 5018 C C . LEU A 1 633 ? 17.533 -0.235 -19.951 1.00 94.38 633 LEU A C 1
ATOM 5020 O O . LEU A 1 633 ? 18.410 0.398 -20.532 1.00 94.38 633 LEU A O 1
ATOM 5024 N N . ALA A 1 634 ? 17.424 -1.559 -20.042 1.00 96.62 634 ALA A N 1
ATOM 5025 C CA . ALA A 1 634 ? 18.299 -2.382 -20.872 1.00 96.62 634 ALA A CA 1
ATOM 5026 C C . ALA A 1 634 ? 17.540 -3.012 -22.053 1.00 96.62 634 ALA A C 1
ATOM 5028 O O . ALA A 1 634 ? 16.375 -3.388 -21.929 1.00 96.62 634 ALA A O 1
ATOM 5029 N N . LEU A 1 635 ? 18.206 -3.138 -23.202 1.00 97.81 635 LEU A N 1
ATOM 5030 C CA . LEU A 1 635 ? 17.680 -3.664 -24.464 1.00 97.81 635 LEU A CA 1
ATOM 5031 C C . LEU A 1 635 ? 18.628 -4.724 -25.030 1.00 97.81 635 LEU A C 1
ATOM 5033 O O . LEU A 1 635 ? 19.829 -4.483 -25.171 1.00 97.81 635 LEU A O 1
ATOM 5037 N N . THR A 1 636 ? 18.083 -5.882 -25.407 1.00 98.00 636 THR A N 1
ATOM 5038 C CA . THR A 1 636 ? 18.867 -6.988 -25.975 1.00 98.00 636 THR A CA 1
ATOM 5039 C C . THR A 1 636 ? 18.880 -7.008 -27.510 1.00 98.00 636 THR A C 1
ATOM 5041 O O . THR A 1 636 ? 18.011 -6.461 -28.203 1.00 98.00 636 THR A O 1
ATOM 5044 N N . GLY A 1 637 ? 19.899 -7.669 -28.063 1.00 94.81 637 GLY A N 1
ATOM 5045 C CA . GLY A 1 637 ? 20.160 -7.750 -29.500 1.00 94.81 637 GLY A CA 1
ATOM 5046 C C . GLY A 1 637 ? 21.012 -6.584 -30.014 1.00 94.81 637 GLY A C 1
ATOM 5047 O O . GLY A 1 637 ? 21.266 -5.617 -29.308 1.00 94.81 637 GLY A O 1
ATOM 5048 N N . LYS A 1 638 ? 21.468 -6.657 -31.272 1.00 91.81 638 LYS A N 1
ATOM 5049 C CA . LYS A 1 638 ? 22.218 -5.552 -31.905 1.00 91.81 638 LYS A CA 1
ATOM 5050 C C . LYS A 1 638 ? 21.327 -4.311 -32.031 1.00 91.81 638 LYS A C 1
ATOM 5052 O O . LYS A 1 638 ? 20.161 -4.468 -32.408 1.00 91.81 638 LYS A O 1
ATOM 5057 N N . LEU A 1 639 ? 21.845 -3.105 -31.794 1.00 88.69 639 LEU A N 1
ATOM 5058 C CA . LEU A 1 639 ? 21.130 -1.888 -32.202 1.00 88.69 639 LEU A CA 1
ATOM 5059 C C . LEU A 1 639 ? 20.838 -1.924 -33.719 1.00 88.69 639 LEU A C 1
ATOM 5061 O O . LEU A 1 639 ? 21.657 -2.447 -34.483 1.00 88.69 639 LEU A O 1
ATOM 5065 N N . PRO A 1 640 ? 19.669 -1.430 -34.162 1.00 88.81 640 PRO A N 1
ATOM 5066 C CA . PRO A 1 640 ? 19.385 -1.209 -35.578 1.00 88.81 640 PRO A CA 1
ATOM 5067 C C . PRO A 1 640 ? 20.175 0.000 -36.104 1.00 88.81 640 PRO A C 1
ATOM 5069 O O . PRO A 1 640 ? 20.809 0.723 -35.336 1.00 88.81 640 PRO A O 1
ATOM 5072 N N . ASP A 1 641 ? 20.062 0.277 -37.404 1.00 93.94 641 ASP A N 1
ATOM 5073 C CA . ASP A 1 641 ? 20.391 1.608 -37.917 1.00 93.94 641 ASP A CA 1
ATOM 5074 C C . ASP A 1 641 ? 19.503 2.664 -37.232 1.00 93.94 641 ASP A C 1
ATOM 5076 O O . ASP A 1 641 ? 18.271 2.552 -37.228 1.00 93.94 641 ASP A O 1
ATOM 5080 N N . LEU A 1 642 ? 20.132 3.667 -36.615 1.00 93.75 642 LEU A N 1
ATOM 5081 C CA . LEU A 1 642 ? 19.438 4.622 -35.748 1.00 93.75 642 LEU A CA 1
ATOM 5082 C C . LEU A 1 642 ? 18.495 5.527 -36.547 1.00 93.75 642 LEU A C 1
ATOM 5084 O O . LEU A 1 642 ? 17.389 5.816 -36.094 1.00 93.75 642 LEU A O 1
ATOM 5088 N N . ASP A 1 643 ? 18.882 5.932 -37.756 1.00 93.44 643 ASP A N 1
ATOM 5089 C CA . ASP A 1 643 ? 18.044 6.794 -38.586 1.00 93.44 643 ASP A CA 1
ATOM 5090 C C . ASP A 1 643 ? 16.890 6.025 -39.237 1.00 93.44 643 ASP A C 1
ATOM 5092 O O . ASP A 1 643 ? 15.809 6.588 -39.409 1.00 93.44 643 ASP A O 1
ATOM 5096 N N . ALA A 1 644 ? 17.062 4.742 -39.565 1.00 93.38 644 ALA A N 1
ATOM 5097 C CA . ALA A 1 644 ? 15.962 3.854 -39.925 1.00 93.38 644 ALA A CA 1
ATOM 5098 C C . ALA A 1 644 ? 14.978 3.685 -38.758 1.00 93.38 644 ALA A C 1
ATOM 5100 O O . ALA A 1 644 ? 13.777 3.851 -38.966 1.00 93.38 644 ALA A O 1
ATOM 5101 N N . TRP A 1 645 ? 15.464 3.444 -37.531 1.00 94.94 645 TRP A N 1
ATOM 5102 C CA . TRP A 1 645 ? 14.613 3.307 -36.340 1.00 94.94 645 TRP A CA 1
ATOM 5103 C C . TRP A 1 645 ? 13.812 4.590 -36.065 1.00 94.94 645 TRP A C 1
ATOM 5105 O O . TRP A 1 645 ? 12.593 4.528 -35.906 1.00 94.94 645 TRP A O 1
ATOM 5115 N N . LYS A 1 646 ? 14.445 5.771 -36.129 1.00 94.88 646 LYS A N 1
ATOM 5116 C CA . LYS A 1 646 ? 13.757 7.072 -36.002 1.00 94.88 646 LYS A CA 1
ATOM 5117 C C . LYS A 1 646 ? 12.669 7.289 -37.059 1.00 94.88 646 LYS A C 1
ATOM 5119 O O . LYS A 1 646 ? 11.651 7.893 -36.740 1.00 94.88 646 LYS A O 1
ATOM 5124 N N . LYS A 1 647 ? 12.864 6.816 -38.298 1.00 93.69 647 LYS A N 1
ATOM 5125 C CA . LYS A 1 647 ? 11.895 6.973 -39.407 1.00 93.69 647 LYS A CA 1
ATOM 5126 C C . LYS A 1 647 ? 10.637 6.115 -39.249 1.00 93.69 647 LYS A C 1
ATOM 5128 O O . LYS A 1 647 ? 9.606 6.482 -39.803 1.00 93.69 647 LYS A O 1
ATOM 5133 N N . VAL A 1 648 ? 10.715 4.990 -38.531 1.00 92.38 648 VAL A N 1
ATOM 5134 C CA . VAL A 1 648 ? 9.574 4.079 -38.294 1.00 92.38 648 VAL A CA 1
ATOM 5135 C C . VAL A 1 648 ? 8.893 4.285 -36.937 1.00 92.38 648 VAL A C 1
ATOM 5137 O O . VAL A 1 648 ? 7.842 3.698 -36.686 1.00 92.38 648 VAL A O 1
ATOM 5140 N N . LEU A 1 649 ? 9.466 5.115 -36.062 1.00 92.31 649 LEU A N 1
ATOM 5141 C CA . LEU A 1 649 ? 8.863 5.496 -34.787 1.00 92.31 649 LEU A CA 1
ATOM 5142 C C . LEU A 1 649 ? 7.884 6.673 -34.936 1.00 92.31 649 LEU A C 1
ATOM 5144 O O . LEU A 1 649 ? 8.092 7.562 -35.766 1.00 92.31 649 LEU A O 1
ATOM 5148 N N . PRO A 1 650 ? 6.873 6.773 -34.052 1.00 89.50 650 PRO A N 1
ATOM 5149 C CA . PRO A 1 650 ? 6.193 8.036 -33.791 1.00 89.50 650 PRO A CA 1
ATOM 5150 C C . PRO A 1 650 ? 7.212 9.131 -33.440 1.00 89.50 650 PRO A C 1
ATOM 5152 O O . PRO A 1 650 ? 8.105 8.919 -32.620 1.00 89.50 650 PRO A O 1
ATOM 5155 N N . ARG A 1 651 ? 7.061 10.332 -34.016 1.00 87.69 651 ARG A N 1
ATOM 5156 C CA . ARG A 1 651 ? 8.009 11.459 -33.857 1.00 87.69 651 ARG A CA 1
ATOM 5157 C C . ARG A 1 651 ? 8.242 11.896 -32.399 1.00 87.69 651 ARG A C 1
ATOM 5159 O O . ARG A 1 651 ? 9.246 12.535 -32.104 1.00 87.69 651 ARG A O 1
ATOM 5166 N N . SER A 1 652 ? 7.329 11.566 -31.491 1.00 85.31 652 SER A N 1
ATOM 5167 C CA . SER A 1 652 ? 7.482 11.775 -30.047 1.00 85.31 652 SER A CA 1
ATOM 5168 C C . SER A 1 652 ? 8.484 10.824 -29.384 1.00 85.31 652 SER A C 1
ATOM 5170 O O . SER A 1 652 ? 9.054 11.186 -28.365 1.00 85.31 652 SER A O 1
ATOM 5172 N N . LEU A 1 653 ? 8.699 9.628 -29.945 1.00 91.19 653 LEU A N 1
ATOM 5173 C CA . LEU A 1 653 ? 9.568 8.585 -29.387 1.00 91.19 653 LEU A CA 1
ATOM 5174 C C . LEU A 1 653 ? 10.970 8.571 -30.016 1.00 91.19 653 LEU A C 1
ATOM 5176 O O . LEU A 1 653 ? 11.880 7.935 -29.488 1.00 91.19 653 LEU A O 1
ATOM 5180 N N . SER A 1 654 ? 11.176 9.265 -31.140 1.00 90.75 654 SER A N 1
ATOM 5181 C CA . SER A 1 654 ? 12.446 9.228 -31.879 1.00 90.75 654 SER A CA 1
ATOM 5182 C C . SER A 1 654 ? 13.639 9.812 -31.107 1.00 90.75 654 SER A C 1
ATOM 5184 O O . SER A 1 654 ? 14.776 9.524 -31.464 1.00 90.75 654 SER A O 1
ATOM 5186 N N . CYS A 1 655 ? 13.407 10.607 -30.055 1.00 88.25 655 CYS A N 1
ATOM 5187 C CA . CYS A 1 655 ? 14.461 11.128 -29.177 1.00 88.25 655 CYS A CA 1
ATOM 5188 C C . CYS A 1 655 ? 15.165 10.028 -28.363 1.00 88.25 655 CYS A C 1
ATOM 5190 O O . CYS A 1 655 ? 16.379 10.092 -28.186 1.00 88.25 655 CYS A O 1
ATOM 5192 N N . TYR A 1 656 ? 14.441 8.989 -27.931 1.00 90.31 656 TYR A N 1
ATOM 5193 C CA . TYR A 1 656 ? 15.004 7.898 -27.128 1.00 90.31 656 TYR A CA 1
ATOM 5194 C C . TYR A 1 656 ? 16.023 7.049 -27.904 1.00 90.31 656 TYR A C 1
ATOM 5196 O O . TYR A 1 656 ? 16.905 6.439 -27.305 1.00 90.31 656 TYR A O 1
ATOM 5204 N N . VAL A 1 657 ? 15.952 7.035 -29.241 1.00 93.12 657 VAL A N 1
ATOM 5205 C CA . VAL A 1 657 ? 16.890 6.285 -30.097 1.00 93.12 657 VAL A CA 1
ATOM 5206 C C . VAL A 1 657 ? 18.337 6.737 -29.885 1.00 93.12 657 VAL A C 1
ATOM 5208 O O . VAL A 1 657 ? 19.233 5.901 -29.803 1.00 93.12 657 VAL A O 1
ATOM 5211 N N . ASP A 1 658 ? 18.565 8.044 -29.739 1.00 90.19 658 ASP A N 1
ATOM 5212 C CA . ASP A 1 658 ? 19.904 8.623 -29.571 1.00 90.19 658 ASP A CA 1
ATOM 5213 C C . ASP A 1 658 ? 20.458 8.487 -28.140 1.00 90.19 658 ASP A C 1
ATOM 5215 O O . ASP A 1 658 ? 21.600 8.879 -27.880 1.00 90.19 658 ASP A O 1
ATOM 5219 N N . MET A 1 659 ? 19.693 7.911 -27.205 1.00 91.56 659 MET A N 1
ATOM 5220 C CA . MET A 1 659 ? 20.079 7.757 -25.796 1.00 91.56 659 MET A CA 1
ATOM 5221 C C . MET A 1 659 ? 20.693 6.383 -25.471 1.00 91.56 659 MET A C 1
ATOM 5223 O O . MET A 1 659 ? 21.444 6.280 -24.505 1.00 91.56 659 MET A O 1
ATOM 5227 N N . TRP A 1 660 ? 20.453 5.349 -26.288 1.00 94.12 660 TRP A N 1
ATOM 5228 C CA . TRP A 1 660 ? 21.015 4.005 -26.077 1.00 94.12 660 TRP A CA 1
ATOM 5229 C C . TRP A 1 660 ? 22.544 3.973 -26.224 1.00 94.12 660 TRP A C 1
ATOM 5231 O O . TRP A 1 660 ? 23.103 4.473 -27.204 1.00 94.12 660 TRP A O 1
ATOM 5241 N N . ARG A 1 661 ? 23.238 3.337 -25.280 1.00 93.44 661 ARG A N 1
ATOM 5242 C CA . ARG A 1 661 ? 24.692 3.094 -25.298 1.00 93.44 661 ARG A CA 1
ATOM 5243 C C . ARG A 1 661 ? 24.975 1.597 -25.132 1.00 93.44 661 ARG A C 1
ATOM 5245 O O . ARG A 1 661 ? 24.153 0.913 -24.528 1.00 93.44 661 ARG A O 1
ATOM 5252 N N . PRO A 1 662 ? 26.091 1.055 -25.653 1.00 92.94 662 PRO A N 1
ATOM 5253 C CA . PRO A 1 662 ? 26.539 -0.282 -25.263 1.00 92.94 662 PRO A CA 1
ATOM 5254 C C . PRO A 1 662 ? 26.711 -0.344 -23.743 1.00 92.94 662 PRO A C 1
ATOM 5256 O O . PRO A 1 662 ? 27.154 0.641 -23.147 1.00 92.94 662 PRO A O 1
ATOM 5259 N N . LEU A 1 663 ? 26.382 -1.474 -23.116 1.00 89.81 663 LEU A N 1
ATOM 5260 C CA . LEU A 1 663 ? 26.738 -1.681 -21.715 1.00 89.81 663 LEU A CA 1
ATOM 5261 C C . LEU A 1 663 ? 28.269 -1.707 -21.577 1.00 89.81 663 LEU A C 1
ATOM 5263 O O . LEU A 1 663 ? 28.931 -2.515 -22.224 1.00 89.81 663 LEU A O 1
ATOM 5267 N N . SER A 1 664 ? 28.805 -0.854 -20.704 1.00 78.44 664 SER A N 1
ATOM 5268 C CA . SER A 1 664 ? 30.126 -1.047 -20.104 1.00 78.44 664 SER A CA 1
ATOM 5269 C C . SER A 1 664 ? 29.902 -1.531 -18.680 1.00 78.44 664 SER A C 1
ATOM 5271 O O . SER A 1 664 ? 29.206 -0.858 -17.917 1.00 78.44 664 SER A O 1
ATOM 5273 N N . LEU A 1 665 ? 30.470 -2.692 -18.364 1.00 67.44 665 LEU A N 1
ATOM 5274 C CA . LEU A 1 665 ? 30.702 -3.142 -16.992 1.00 67.44 665 LEU A CA 1
ATOM 5275 C C . LEU A 1 665 ? 32.089 -2.675 -16.515 1.00 67.44 665 LEU A C 1
ATOM 5277 O O . LEU A 1 665 ? 32.847 -2.164 -17.377 1.00 67.44 665 LEU A O 1
#

Foldseek 3Di:
DPPPPDPPFAEEEEEDAQAPPVQVCVVCLAALSYAYEYAHEEDPDPPNDQPCCSAGDHHSGNSYGGHHFHFAAELVLLCVQLQLLVVLCCQQSVGQEYEYEQEQLLDAPFPRHGYFYKLVSSLVNVLRVVVVVRHYHYHYDHTHLVLSVVLNVVCNVCSVVVHHDFQQADDDPCQVSPPDPNGSMDHGDPDDGPCDPVNSVVSNVSSSVSSVPRHRDDDDDPDDDDPDDDDDDDDDDDDPDDDDDDDDDDDDDDDDYDDDDDDDDDDDDDDDDDYDDDDDYDDDDDDDDDDDDDDDDDDDDDDDDDDDDDDDDDDDDDDDDDDDDDDDDDDDDDDDDDDDDDDDDDAPWDPALDQDDDDDPPDDDDDDDDDDDDDDDDDDDDDDDDDDDDPDPDDDDPGHDWPVVQKDWPDFDDFPAWGWTKIAGDLPIPGLLHQKIFIFTADVRDGLAIAHPPDLDSSDCLLVLLLQPVQFDQDEEEEQSCFLNSNVSSNVVFPVRYAYEYEDQTPVRPVCSVPPRVVVVVCVVAVVRYHYDHRHSLPDADPQAHREYEEEDDGQLAHDPCLLALVSVVSNVVRHHDSHKYKYWLAWQPRDGPDPVRRSHVSSVSSVVSNCVNQPQQKKKFARDPDRTGIMMIMGGHQDDLVVSLVPDDVVSSVSSVRIDGDDD

Sequence (665 aa):
MPYLNVFGQRVLYVDIDVHHGDGVEEAFYTTDRVMTVSFHKYGDFFPGTGHIKDTGAGQGKNYALNIPLNDGMDDENFRGLFRPLIQKVMEVYQPDAVVLQCGADSLSGDRLGCFNLSVKGHADCLRFLRSYNVPLMVLGGGGYTIRNVARCWCYETAVAVGVEPDNKLPYNEYFEYFGPDYTLHVEPSNVENLNSPKDMERIRNILLEQLSRLPNAPSVPFQTTPPTTEVPEEAEEDMDQRPKRRIWNGEDFESDHDEDEKPGPRFFNADAQPNNKIRDGVDAMEEDKKEHPGGASTCMKRHRCPYPFVLMPSPCNKSSLRCHLLPIAINQKESEETEQMSLTALQIRPFTPYPIQISHHTYRRIIKLSSKTLSKPLQIKSKSQETHHDFTPQTRTQDDGIPIEDVKIIAKFKSRHNYIRVLEISRKADHPFAGSRLLLLDAPGNIHSISFLFKSLTNTYFDVFAALPPIIPPGPIGILGFGAGSAARLLLELYPGVVVHGWELDSSVIDVGREFFGLKKLEKQYPDRLFIYVGNALSAKVKDGFSGILVDLFCKGSLIPELQDPNTWEKLRKSLRKGGRIMVNVGGSCVEAEDKRRDGKVLMEDTLKAMHQVFGDRLFVLNLGNRKDDSSLALTGKLPDLDAWKKVLPRSLSCYVDMWRPLSL

Secondary structure (DSSP, 8-state):
--TT--TT--EEEEE-SSS--HHHHHHHTT-SSEEEEEEEE-SSSTT----TT----GGGTT-EEEEEE-TT--HHHHHHHHHHHHHHHHHHH--SEEEEEE-TTSBTT-SS----B-HHHHHHHHHHHHTT---EEEEE---SSHHHHHHHHHHHHHHHHT----SBPPP-TTGGGGTTT-BSPPPPPS------HHHHHHHHHHHHHHHTTS-SS------PPPPPP----PPPPP---PPPPPP---------------PPPP----------------------------------------------------PPPPP--------------------------------------------------------------------------TTPPPPGGGEEEEEEEE-SS-EEEEEEE-TT-SSTTTTEEEEEETTTTEEEEEEESS-S--SSHHHHHTTSGGGS-SSEEEEES-TTSHHHHHHHHH-TT-EEEEEES-HHHHHHIIIIISHHHHHHH-TTTEEEEES-GGG---TT-EEEEEE--EETTEE-GGGG-HHHHHHHHHTEEEEEEEEEEEE-TT---SSTTS-HHHHHHHHHHHHHHHHTT-EEEEE-SSSS-S-EEEEES----HHHHHHHS-TTTTTGGGG-EEPP-

Solvent-accessible surface area (backbone atoms only — not comparable to full-atom values): 41090 Å² total; per-residue (Å²): 137,76,91,78,79,58,88,91,56,32,37,34,39,40,36,47,22,34,45,39,59,54,76,60,42,65,76,35,28,53,35,66,50,39,32,36,36,32,50,14,44,50,67,102,41,66,79,66,61,48,49,81,75,54,25,44,37,83,64,2,50,64,29,29,46,34,45,57,37,50,47,21,40,36,45,67,63,49,49,66,45,50,52,63,50,50,51,50,45,51,70,37,61,55,48,65,29,39,38,38,36,52,8,39,13,27,23,36,77,26,75,82,33,56,29,21,18,21,44,65,40,58,38,44,53,57,55,54,59,58,71,71,73,50,54,70,48,80,42,72,60,58,45,66,35,56,63,55,30,56,29,33,58,51,52,38,52,28,55,72,78,70,47,85,77,74,52,65,55,74,90,54,100,64,48,75,71,41,58,94,77,39,52,43,70,50,70,59,63,97,60,72,56,64,60,47,72,67,57,50,50,50,53,49,52,54,51,53,57,50,55,69,69,53,64,74,59,74,80,79,76,85,77,73,79,76,80,77,79,84,70,84,88,73,83,86,74,90,74,91,81,73,80,80,83,78,80,86,76,93,72,88,88,84,86,83,89,85,89,87,87,80,91,80,87,90,81,85,89,83,90,85,85,84,86,85,88,80,89,82,84,88,84,87,90,89,82,91,83,90,88,86,87,89,82,91,81,93,81,92,78,90,86,86,86,84,82,82,89,87,90,86,84,87,88,81,90,84,85,84,83,80,83,88,80,83,90,82,86,84,89,81,86,84,90,88,84,91,79,92,80,83,92,74,79,95,67,65,69,58,88,71,64,68,79,84,83,74,85,78,85,75,87,74,82,92,78,91,85,81,88,85,83,88,88,85,91,87,89,87,86,87,88,79,86,88,79,92,74,87,82,70,84,78,78,82,66,100,64,72,36,87,55,67,94,37,50,42,79,78,46,77,52,73,61,99,81,42,37,42,34,31,36,38,32,32,75,81,42,97,50,89,57,43,42,24,37,38,34,23,37,31,89,71,47,46,76,64,25,57,39,46,88,88,50,79,76,69,69,48,73,54,46,58,62,58,63,47,67,87,76,31,51,94,52,38,30,37,28,26,48,28,46,35,34,43,51,58,52,43,38,51,74,75,34,86,84,50,30,40,40,30,18,25,71,46,62,65,44,44,52,47,7,36,72,76,56,44,36,58,53,50,44,71,74,30,63,97,32,48,46,80,45,74,37,70,40,94,72,67,81,60,85,88,29,24,14,32,34,40,38,49,58,65,52,57,38,25,73,44,73,62,56,50,36,40,66,50,49,48,54,57,57,70,42,39,31,95,69,31,38,46,39,32,59,46,43,18,67,67,31,56,27,78,51,83,88,50,51,24,42,60,53,27,50,42,25,51,52,17,44,35,80,68,51,45,94,23,33,28,35,31,67,45,76,94,60,99,42,37,60,24,33,40,36,46,49,75,82,71,62,62,69,62,52,38,71,70,40,61,83,88,49,35,67,62,64,80,50,56,38,74,66,79,132

Nearest PDB structures (foldseek):
  7ao8-assembly1_E  TM=9.952E-01  e=9.422E-34  Homo sapiens
  3max-assembly1_A  TM=9.996E-01  e=3.050E-33  Homo sapiens
  6who-assembly1_A  TM=9.998E-01  e=7.361E-33  Homo sapiens
  8i03-assembly1_D  TM=9.928E-01  e=3.084E-29  Schizosaccharomyces pombe
  8iht-assembly1_L  TM=9.888E-01  e=4.388E-29  Saccharomyces cerevisiae

InterPro domains:
  IPR000286 Histone deacetylase HDAC [PR01270] (10-25)
  IPR000286 Histone deacetylase HDAC [PR01270] (95-105)
  IPR003084 Class I/II Histone deacetylase HDAC [PR01271] (56-69)
  IPR003084 Class I/II Histone deacetylase HDAC [PR01271] (73-91)
  IPR023696 Ureohydrolase domain superfamily [SSF52768] (7-213)
  IPR023801 Histone deacetylase domain [PF00850] (9-158)
  IPR029063 S-adenosyl-L-methionine-dependent methyltransferase superfamily [G3DSA:3.40.50.150] (417-643)
  IPR029063 S-adenosyl-L-methionine-dependent methyltransferase superfamily [SSF53335] (405-622)
  IPR037138 Histone deacetylase domain superfamily [G3DSA:3.40.800.20] (3-226)

pLDDT: mean 73.68, std 29.72, range [20.94, 98.88]

Organism: Populus tomentosa (NCBI:txid118781)

Mean predicted aligned error: 21.12 Å

Radius of gyration: 36.4 Å; Cα contacts (8 Å, |Δi|>4): 1014; chains: 1; bounding box: 63×146×97 Å